Protein AF-A0A0D9XE42-F1 (afdb_monomer_lite)

Foldseek 3Di:
DDDDDDDDDDDDDDDDDDDDDDDDDDDDDDDDDDDDDDDDDDDDDDPPVVVVVVVVVVVVVVVVVVVVPPDDDDDDDDDDDDDDDDPDDDPPPPPVVVVVVVPPDDPDPFDEAELVVLVFDQAQPDASASSVQVRQVVQVVVPAHEYEQEAGHGEYEADEHAARYEDEYEVNAEYEYDLDLVSFDWDFPDQQACAAPLAGGTATEANYEYELYEQYEYAYQAHEYEHLQLSLLVCSVVVNDRHHYYEHYEYELYENYYYANYEYENTVAAHAAYALYEQYEYEHYEYDYPLPSRPRHEQHEQELYYAYEHEHYEAAYAEEPYEYAQGFFPSSLVVLRAAENYEYYHYEYAYAHYEDAEYDQHGLSHYEHYHHENYEYENYAEYYEYHYEQRSAEEYAHAEYEQYEYELYAEYYYYYHHNPDHSDPPGDSLRGYEAEHHEHEQAEYDNYNADEAHDADLSHAHEAYEYENEYYDYPPDDPHHEHDDNYEHAYEDDYPPDYDLRHFYAYPVRHGPDHNPPPDDSDPLVVLVVVLVLLVLLVVLLVVLCVQPVVVVCVVVVNDPDDDPVCPVVDDDPDDPVVVVVVVCVVVVVVVVLLVVCSVPFCPNAPDDDDPPDDDDDGDRPQRDDCPRCVVVLCDDPPVSNVVVVVVSSVSSVVSSVVSVVQVVCCVQPVHGPVVLVVVCVVPVPCSDPCVSVVDD

Sequence (697 aa):
MVETAAGGGGGGAVTCSPRASAASSPRAAAARGGAHHHRRWAAISPSFRAVLLVLWLVGFALVFLWQSTSVGRARLYTRSPLPLPNRGAVPSSGQAAAAAATMGQWVAAAPVYDLREFGGVGDGRTLNTAAFVAAVASIAERGGGWLVVPAGRWLTAPFNLTSRMTLFLAAGAEILGIQDERYWPLMSPLPSYGYGREHKGPRYGSLIHGQDLKDVTITGHNGTINGQGQSWWIKFRKKILNHTRGPLVQLMRSSNITISNITLRDSPFWTLHTYDCKNVTISETTILAPIAGAPNTDGIDPDSCENVVIKNCYISVGDDGIAIKSGWDQFGIAYGRPSTNITIQNVTIRSMVSAGVSIGSEMSGGVSNVLVENVHIWDSRRGVRIKTAPGRGAYVSNIVYRNITLERVRVGIVIKTDYNEHPDEGFDPKAVPIIENISYTSIHGHGVRVPVRIQGSAEIPVKNVTFHDMSVGLVDRKHHVFQCSFVQGQVIGYVFPVPCKNLDLYNERQELLFTFFTISGSDPELLRWFAQAELMHSRWAMLAVSGILIPELLQKWGFMEDFSWIDAGAREYFADPWTLFVSQMALMGWVEGRRWADYLNPGCVDIEPRLPNRKNPVPDVGYPGGLWFDWANWGRGSPEPVMVLRTKEIKNGRLAMLAFVGFWFQAVYTGDGPIDNLLDHLADPGHCNIFSAFTSH

Secondary structure (DSSP, 8-state):
--------------------------------------------PPPHHHHHHHHHHHHHHHHHHHHTSSS-----------PPPP-PPPPPTTSHHHHHTT--S--PPPPEEEGGGGT---BSSS-THHHHHHHHHHHHHTT-EEEEE-SEEEEE--EE--TTEEEEE-TTEEEEE-S-GGGSPEEPPPTTTSS-SSSSS-EEPPSEEEES-EEEEEEESSEEEE--THHHHHHHHTT--SSBPPPSEEEES-EEEEEESEEEE--SS-SEEEES-EEEEEES-EEE--SSS-TT--SEEEES-EEEEEES-EEEESS-SEEEB---HHHHHHH---EEEEEEEEEEEEESSS-SEEE-SS-TT-EEEEEEEEEEEES-SEEEEEE--TT--SEEEEEEEEEEEEES-SEEEEEES-----SSTTS-TT-PPEEEEEEEEEEEEES-SEEEEEE--SSS-EEEEEEEEEEEE-TT--SS-EEEESEEEEEEEEEESPPPTTEEEE-TT--EEE-----SSSSHHHHHHHHHHHHHHHHHHHHHHHHHHHHHHHHHTTSSSS--TTGGGGSPPSS-HHHHHHHHHHHHHHHHHHHHHHHHSTTTT------TT-PPPPP-TT---STTTSTT-TT-S-HHHHHHHHHHHHHHHHHHHHHHHHHHHHHHHHSS-HHHHHHHHHH-TTTSSTTGGGT--

Radius of gyration: 41.04 Å; chains: 1; bounding box: 121×95×117 Å

pLDDT: mean 81.82, std 21.8, range [26.27, 98.94]

Structure (mmCIF, N/CA/C/O backbone):
data_AF-A0A0D9XE42-F1
#
_entry.id   AF-A0A0D9XE42-F1
#
loop_
_atom_site.group_PDB
_atom_site.id
_atom_site.type_symbol
_atom_site.label_atom_id
_atom_site.label_alt_id
_atom_site.label_comp_id
_atom_site.label_asym_id
_atom_site.label_entity_id
_atom_site.label_seq_id
_atom_site.pdbx_PDB_ins_code
_atom_site.Cartn_x
_atom_site.Cartn_y
_atom_site.Cartn_z
_atom_site.occupancy
_atom_site.B_iso_or_equiv
_atom_site.auth_seq_id
_atom_site.auth_comp_id
_atom_site.auth_asym_id
_atom_site.auth_atom_id
_atom_site.pdbx_PDB_model_num
ATOM 1 N N . MET A 1 1 ? 28.242 -59.965 -32.644 1.00 36.78 1 MET A N 1
ATOM 2 C CA . MET A 1 1 ? 28.623 -59.942 -34.071 1.00 36.78 1 MET A CA 1
ATOM 3 C C . MET A 1 1 ? 29.543 -58.732 -34.212 1.00 36.78 1 MET A C 1
ATOM 5 O O . MET A 1 1 ? 29.035 -57.633 -34.069 1.00 36.78 1 MET A O 1
ATOM 9 N N . VAL A 1 2 ? 30.872 -58.853 -34.040 1.00 31.27 2 VAL A N 1
ATOM 10 C CA . VAL A 1 2 ? 31.875 -59.471 -34.959 1.00 31.27 2 VAL A CA 1
ATOM 11 C C . VAL A 1 2 ? 31.823 -58.706 -36.294 1.00 31.27 2 VAL A C 1
ATOM 13 O O . VAL A 1 2 ? 30.736 -58.650 -36.853 1.00 31.27 2 VAL A O 1
ATOM 16 N N . GLU A 1 3 ? 32.830 -57.972 -36.795 1.00 29.77 3 GLU A N 1
ATOM 17 C CA . GLU A 1 3 ? 34.274 -58.239 -37.045 1.00 29.77 3 GLU A CA 1
ATOM 18 C C . GLU A 1 3 ? 34.906 -56.882 -37.507 1.00 29.77 3 GLU A C 1
ATOM 20 O O . GLU A 1 3 ? 34.252 -56.155 -38.248 1.00 29.77 3 GLU A O 1
ATOM 25 N N . THR A 1 4 ? 35.959 -56.300 -36.908 1.00 34.88 4 THR A N 1
ATOM 26 C CA . THR A 1 4 ? 37.429 -56.384 -37.170 1.00 34.88 4 THR A CA 1
ATOM 27 C C . THR A 1 4 ? 37.960 -56.187 -38.602 1.00 34.88 4 THR A C 1
ATOM 29 O O . THR A 1 4 ? 37.605 -56.956 -39.485 1.00 34.88 4 THR A O 1
ATOM 32 N N . ALA A 1 5 ? 38.930 -55.256 -38.742 1.00 33.47 5 ALA A N 1
ATOM 33 C CA . ALA A 1 5 ? 40.251 -55.324 -39.434 1.00 33.47 5 ALA A CA 1
ATOM 34 C C . ALA A 1 5 ? 40.606 -53.930 -40.026 1.00 33.47 5 ALA A C 1
ATOM 36 O O . ALA A 1 5 ? 39.741 -53.335 -40.651 1.00 33.47 5 ALA A O 1
ATOM 37 N N . ALA A 1 6 ? 41.751 -53.245 -39.877 1.00 33.22 6 ALA A N 1
ATOM 38 C CA . ALA A 1 6 ? 43.173 -53.487 -39.562 1.00 33.22 6 ALA A CA 1
ATOM 39 C C . ALA A 1 6 ? 44.075 -53.044 -40.746 1.00 33.22 6 ALA A C 1
ATOM 41 O O . ALA A 1 6 ? 43.835 -53.441 -41.881 1.00 33.22 6 ALA A O 1
ATOM 42 N N . GLY A 1 7 ? 45.145 -52.289 -40.434 1.00 28.42 7 GLY A N 1
ATOM 43 C CA . GLY A 1 7 ? 46.312 -51.987 -41.293 1.00 28.42 7 GLY A CA 1
ATOM 44 C C . GLY A 1 7 ? 46.312 -50.568 -41.892 1.00 28.42 7 GLY A C 1
ATOM 45 O O . GLY A 1 7 ? 45.326 -50.166 -42.483 1.00 28.42 7 GLY A O 1
ATOM 46 N N . GLY A 1 8 ? 47.337 -49.712 -41.801 1.00 28.72 8 GLY A N 1
ATOM 47 C CA . GLY A 1 8 ? 48.719 -49.843 -41.335 1.00 28.72 8 GLY A CA 1
ATOM 48 C C . GLY A 1 8 ? 49.699 -49.258 -42.370 1.00 28.72 8 GLY A C 1
ATOM 49 O O . GLY A 1 8 ? 49.788 -49.800 -43.463 1.00 28.72 8 GLY A O 1
ATOM 50 N N . GLY A 1 9 ? 50.481 -48.231 -41.998 1.00 28.20 9 GLY A N 1
ATOM 51 C CA . GLY A 1 9 ? 51.868 -48.060 -42.478 1.00 28.20 9 GLY A CA 1
ATOM 52 C C . GLY A 1 9 ? 52.247 -46.846 -43.352 1.00 28.20 9 GLY A C 1
ATOM 53 O O . GLY A 1 9 ? 51.772 -46.715 -44.471 1.00 28.20 9 GLY A O 1
ATOM 54 N N . GLY A 1 10 ? 53.246 -46.085 -42.862 1.00 28.45 10 GLY A N 1
ATOM 55 C CA . GLY A 1 10 ? 54.261 -45.323 -43.627 1.00 28.45 10 GLY A CA 1
ATOM 56 C C . GLY A 1 10 ? 53.841 -43.924 -44.099 1.00 28.45 10 GLY A C 1
ATOM 57 O O . GLY A 1 10 ? 52.769 -43.763 -44.648 1.00 28.45 10 GLY A O 1
ATOM 58 N N . GLY A 1 11 ? 54.597 -42.834 -43.959 1.00 27.67 11 GLY A N 1
ATOM 59 C CA . GLY A 1 11 ? 56.012 -42.599 -43.669 1.00 27.67 11 GLY A CA 1
ATOM 60 C C . GLY A 1 11 ? 56.418 -41.334 -44.448 1.00 27.67 11 GLY A C 1
ATOM 61 O O . GLY A 1 11 ? 56.049 -41.210 -45.609 1.00 27.67 11 GLY A O 1
ATOM 62 N N . GLY A 1 12 ? 57.144 -40.389 -43.836 1.00 29.25 12 GLY A N 1
ATOM 63 C CA . GLY A 1 12 ? 57.721 -39.250 -44.572 1.00 29.25 12 GLY A CA 1
ATOM 64 C C . GLY A 1 12 ? 57.758 -37.928 -43.809 1.00 29.25 12 GLY A C 1
ATOM 65 O O . GLY A 1 12 ? 56.944 -37.044 -44.049 1.00 29.25 12 GLY A O 1
ATOM 66 N N . ALA A 1 13 ? 58.736 -37.783 -42.915 1.00 29.80 13 ALA A N 1
ATOM 67 C CA . ALA A 1 13 ? 59.179 -36.492 -42.400 1.00 29.80 13 ALA A CA 1
ATOM 68 C C . ALA A 1 13 ? 60.270 -35.930 -43.327 1.00 29.80 13 ALA A C 1
ATOM 70 O O . ALA A 1 13 ? 61.205 -36.654 -43.668 1.00 29.80 13 ALA A O 1
ATOM 71 N N . VAL A 1 14 ? 60.188 -34.647 -43.686 1.00 33.91 14 VAL A N 1
ATOM 72 C CA . VAL A 1 14 ? 61.303 -33.901 -44.288 1.00 33.91 14 VAL A CA 1
ATOM 73 C C . VAL A 1 14 ? 61.529 -32.637 -43.469 1.00 33.91 14 VAL A C 1
ATOM 75 O O . VAL A 1 14 ? 60.728 -31.707 -43.468 1.00 33.91 14 VAL A O 1
ATOM 78 N N . THR A 1 15 ? 62.638 -32.647 -42.739 1.00 29.41 15 THR A N 1
ATOM 79 C CA . THR A 1 15 ? 63.283 -31.499 -42.108 1.00 29.41 15 THR A CA 1
ATOM 80 C C . THR A 1 15 ? 64.350 -30.950 -43.055 1.00 29.41 15 THR A C 1
ATOM 82 O O . THR A 1 15 ? 65.033 -31.721 -43.721 1.00 29.41 15 THR A O 1
ATOM 85 N N . CYS A 1 16 ? 64.568 -29.632 -43.055 1.00 26.27 16 CYS A N 1
ATOM 86 C CA . CYS A 1 16 ? 65.857 -29.048 -43.429 1.00 26.27 16 CYS A CA 1
ATOM 87 C C . CYS A 1 16 ? 66.069 -27.725 -42.678 1.00 26.27 16 CYS A C 1
ATOM 89 O O . CYS A 1 16 ? 65.319 -26.767 -42.839 1.00 26.27 16 CYS A O 1
ATOM 91 N N . SER A 1 17 ? 67.097 -27.724 -41.829 1.00 29.55 17 SER A N 1
ATOM 92 C CA . SER A 1 17 ? 67.630 -26.589 -41.065 1.00 29.55 17 SER A CA 1
ATOM 93 C C . SER A 1 17 ? 68.762 -25.891 -41.855 1.00 29.55 17 SER A C 1
ATOM 95 O O . SER A 1 17 ? 69.239 -26.454 -42.845 1.00 29.55 17 SER A O 1
ATOM 97 N N . PRO A 1 18 ? 69.217 -24.688 -41.448 1.00 38.00 18 PRO A N 1
ATOM 98 C CA . PRO A 1 18 ? 69.993 -23.763 -42.271 1.00 38.00 18 PRO A CA 1
ATOM 99 C C . PRO A 1 18 ? 71.510 -23.964 -42.138 1.00 38.00 18 PRO A C 1
ATOM 101 O O . PRO A 1 18 ? 72.002 -24.550 -41.172 1.00 38.00 18 PRO A O 1
ATOM 104 N N . ARG A 1 19 ? 72.278 -23.398 -43.077 1.00 29.23 19 ARG A N 1
ATOM 105 C CA . ARG A 1 19 ? 73.737 -23.280 -42.960 1.00 29.23 19 ARG A CA 1
ATOM 106 C C . ARG A 1 19 ? 74.189 -21.858 -43.283 1.00 29.23 19 ARG A C 1
ATOM 108 O O . ARG A 1 19 ? 73.980 -21.363 -44.384 1.00 29.23 19 ARG A O 1
ATOM 115 N N . ALA A 1 20 ? 74.808 -21.232 -42.289 1.00 30.47 20 ALA A N 1
ATOM 116 C CA . ALA A 1 20 ? 75.572 -20.001 -42.398 1.00 30.47 20 ALA A CA 1
ATOM 117 C C . ALA A 1 20 ? 77.006 -20.297 -42.871 1.00 30.47 20 ALA A C 1
ATOM 119 O O . ALA A 1 20 ? 77.564 -21.348 -42.545 1.00 30.47 20 ALA A O 1
ATOM 120 N N . SER A 1 21 ? 77.635 -19.333 -43.543 1.00 30.59 21 SER A N 1
ATOM 121 C CA . SER A 1 21 ? 79.094 -19.216 -43.620 1.00 30.59 21 SER A CA 1
ATOM 122 C C . SER A 1 21 ? 79.504 -17.746 -43.623 1.00 30.59 21 SER A C 1
ATOM 124 O O . SER A 1 21 ? 78.872 -16.909 -44.262 1.00 30.59 21 SER A O 1
ATOM 126 N N . ALA A 1 22 ? 80.543 -17.473 -42.843 1.00 30.80 22 ALA A N 1
ATOM 127 C CA . ALA A 1 22 ? 81.018 -16.179 -42.383 1.00 30.80 22 ALA A CA 1
ATOM 128 C C . ALA A 1 22 ? 82.235 -15.655 -43.177 1.00 30.80 22 ALA A C 1
ATOM 130 O O . ALA A 1 22 ? 82.717 -16.325 -44.086 1.00 30.80 22 ALA A O 1
ATOM 131 N N . ALA A 1 23 ? 82.774 -14.533 -42.666 1.00 31.05 23 ALA A N 1
ATOM 132 C CA . ALA A 1 23 ? 84.098 -13.923 -42.893 1.00 31.05 23 ALA A CA 1
ATOM 133 C C . ALA A 1 23 ? 84.200 -12.994 -44.129 1.00 31.05 23 ALA A C 1
ATOM 135 O O . ALA A 1 23 ? 83.654 -13.299 -45.174 1.00 31.05 23 ALA A O 1
ATOM 136 N N . SER A 1 24 ? 84.853 -11.823 -44.107 1.00 29.67 24 SER A N 1
ATOM 137 C CA . SER A 1 24 ? 85.839 -11.237 -43.183 1.00 29.67 24 SER A CA 1
ATOM 138 C C . SER A 1 24 ? 86.009 -9.714 -43.405 1.00 29.67 24 SER A C 1
ATOM 140 O O . SER A 1 24 ? 85.752 -9.196 -44.483 1.00 29.67 24 SER A O 1
ATOM 142 N N . SER A 1 25 ? 86.481 -9.063 -42.338 1.00 29.17 25 SER A N 1
ATOM 143 C CA . SER A 1 25 ? 86.807 -7.648 -42.029 1.00 29.17 25 SER A CA 1
ATOM 144 C C . SER A 1 25 ? 87.985 -6.994 -42.829 1.00 29.17 25 SER A C 1
ATOM 146 O O . SER A 1 25 ? 88.445 -7.620 -43.779 1.00 29.17 25 SER A O 1
ATOM 148 N N . PRO A 1 26 ? 88.649 -5.876 -42.403 1.00 56.69 26 PRO A N 1
ATOM 149 C CA . PRO A 1 26 ? 88.226 -4.503 -42.021 1.00 56.69 26 PRO A CA 1
ATOM 150 C C . PRO A 1 26 ? 89.199 -3.392 -42.554 1.00 56.69 26 PRO A C 1
ATOM 152 O O . PRO A 1 26 ? 90.139 -3.683 -43.287 1.00 56.69 26 PRO A O 1
ATOM 155 N N . ARG A 1 27 ? 89.038 -2.147 -42.045 1.00 28.45 27 ARG A N 1
ATOM 156 C CA . ARG A 1 27 ? 90.013 -1.027 -41.823 1.00 28.45 27 ARG A CA 1
ATOM 157 C C . ARG A 1 27 ? 89.612 0.265 -42.553 1.00 28.45 27 ARG A C 1
ATOM 159 O O . ARG A 1 27 ? 89.083 0.194 -43.645 1.00 28.45 27 ARG A O 1
ATOM 166 N N . ALA A 1 28 ? 89.927 1.481 -42.108 1.00 30.41 28 ALA A N 1
ATOM 167 C CA . ALA A 1 28 ? 90.235 2.110 -40.819 1.00 30.41 28 ALA A CA 1
ATOM 168 C C . ALA A 1 28 ? 90.433 3.622 -41.107 1.00 30.41 28 ALA A C 1
ATOM 170 O O . ALA A 1 28 ? 90.845 3.978 -42.203 1.00 30.41 28 ALA A O 1
ATOM 171 N N . ALA A 1 29 ? 90.255 4.450 -40.071 1.00 31.08 29 ALA A N 1
ATOM 172 C CA . ALA A 1 29 ? 90.950 5.724 -39.814 1.00 31.08 29 ALA A CA 1
ATOM 173 C C . ALA A 1 29 ? 90.612 7.008 -40.625 1.00 31.08 29 ALA A C 1
ATOM 175 O O . ALA A 1 29 ? 91.061 7.221 -41.741 1.00 31.08 29 ALA A O 1
ATOM 176 N N . ALA A 1 30 ? 89.911 7.912 -39.924 1.00 31.44 30 ALA A N 1
ATOM 177 C CA . ALA A 1 30 ? 90.355 9.245 -39.474 1.00 31.44 30 ALA A CA 1
ATOM 178 C C . ALA A 1 30 ? 90.999 10.257 -40.451 1.00 31.44 30 ALA A C 1
ATOM 180 O O . ALA A 1 30 ? 92.088 10.022 -40.954 1.00 31.44 30 ALA A O 1
ATOM 181 N N . ALA A 1 31 ? 90.458 11.487 -40.471 1.00 30.80 31 ALA A N 1
ATOM 182 C CA . ALA A 1 31 ? 91.229 12.724 -40.251 1.00 30.80 31 ALA A CA 1
ATOM 183 C C . ALA A 1 31 ? 90.326 13.951 -39.996 1.00 30.80 31 ALA A C 1
ATOM 185 O O . ALA A 1 31 ? 89.214 14.058 -40.501 1.00 30.80 31 ALA A O 1
ATOM 186 N N . ARG A 1 32 ? 90.855 14.859 -39.168 1.00 33.84 32 ARG A N 1
ATOM 187 C CA . ARG A 1 32 ? 90.317 16.141 -38.681 1.00 33.84 32 ARG A CA 1
ATOM 188 C C . ARG A 1 32 ? 90.528 17.277 -39.693 1.00 33.84 32 ARG A C 1
ATOM 190 O O . ARG A 1 32 ? 91.505 17.234 -40.431 1.00 33.84 32 ARG A O 1
ATOM 197 N N . GLY A 1 33 ? 89.780 18.378 -39.545 1.00 29.50 33 GLY A N 1
ATOM 198 C CA . GLY A 1 33 ? 90.329 19.716 -39.817 1.00 29.50 33 GLY A CA 1
ATOM 199 C C . GLY A 1 33 ? 89.337 20.825 -40.186 1.00 29.50 33 GLY A C 1
ATOM 200 O O . GLY A 1 33 ? 88.783 20.804 -41.273 1.00 29.50 33 GLY A O 1
ATOM 201 N N . GLY A 1 34 ? 89.249 21.851 -39.328 1.00 30.17 34 GLY A N 1
ATOM 202 C CA . GLY A 1 34 ? 89.371 23.252 -39.765 1.00 30.17 34 GLY A CA 1
ATOM 203 C C . GLY A 1 34 ? 88.096 24.039 -40.076 1.00 30.17 34 GLY A C 1
ATOM 204 O O . GLY A 1 34 ? 87.425 23.808 -41.070 1.00 30.17 34 GLY A O 1
ATOM 205 N N . ALA A 1 35 ? 87.828 25.040 -39.238 1.00 34.88 35 ALA A N 1
ATOM 206 C CA . ALA A 1 35 ? 86.774 26.042 -39.364 1.00 34.88 35 ALA A CA 1
ATOM 207 C C . ALA A 1 35 ? 87.063 27.110 -40.441 1.00 34.88 35 ALA A C 1
ATOM 209 O O . ALA A 1 35 ? 88.224 27.412 -40.681 1.00 34.88 35 ALA A O 1
ATOM 210 N N . HIS A 1 36 ? 86.019 27.763 -40.974 1.00 31.16 36 HIS A N 1
ATOM 211 C CA . HIS A 1 36 ? 85.939 29.232 -41.078 1.00 31.16 36 HIS A CA 1
ATOM 212 C C . HIS A 1 36 ? 84.510 29.710 -41.414 1.00 31.16 36 HIS A C 1
ATOM 214 O O . HIS A 1 36 ? 83.801 29.142 -42.239 1.00 31.16 36 HIS A O 1
ATOM 220 N N . HIS A 1 37 ? 84.098 30.766 -40.711 1.00 35.69 37 HIS A N 1
ATOM 221 C CA . HIS A 1 37 ? 82.828 31.485 -40.803 1.00 35.69 37 HIS A CA 1
ATOM 222 C C . HIS A 1 37 ? 82.496 32.026 -42.201 1.00 35.69 37 HIS A C 1
ATOM 224 O O . HIS A 1 37 ? 83.348 32.650 -42.814 1.00 35.69 37 HIS A O 1
ATOM 230 N N . HIS A 1 38 ? 81.211 31.985 -42.581 1.00 32.03 38 HIS A N 1
ATOM 231 C CA . HIS A 1 38 ? 80.467 33.177 -43.016 1.00 32.03 38 HIS A CA 1
ATOM 232 C C . HIS A 1 38 ? 78.952 32.972 -42.834 1.00 32.03 38 HIS A C 1
ATOM 234 O O . HIS A 1 38 ? 78.341 32.074 -43.408 1.00 32.03 38 HIS A O 1
ATOM 240 N N . ARG A 1 39 ? 78.340 33.837 -42.013 1.00 39.41 39 ARG A N 1
ATOM 241 C CA . ARG A 1 39 ? 76.886 34.011 -41.893 1.00 39.41 39 ARG A CA 1
ATOM 242 C C . ARG A 1 39 ? 76.304 34.409 -43.255 1.00 39.41 39 ARG A C 1
ATOM 244 O O . ARG A 1 39 ? 76.629 35.480 -43.762 1.00 39.41 39 ARG A O 1
ATOM 251 N N . ARG A 1 40 ? 75.358 33.624 -43.770 1.00 32.41 40 ARG A N 1
ATOM 252 C CA . ARG A 1 40 ? 74.287 34.107 -44.650 1.00 32.41 40 ARG A CA 1
ATOM 253 C C . ARG A 1 40 ? 72.956 33.658 -44.065 1.00 32.41 40 ARG A C 1
ATOM 255 O O . ARG A 1 40 ? 72.710 32.470 -43.894 1.00 32.41 40 ARG A O 1
ATOM 262 N N . TRP A 1 41 ? 72.137 34.640 -43.712 1.00 37.47 41 TRP A N 1
ATOM 263 C CA . TRP A 1 41 ? 70.737 34.455 -43.368 1.00 37.47 41 TRP A CA 1
ATOM 264 C C . TRP A 1 41 ? 70.007 33.991 -44.630 1.00 37.47 41 TRP A C 1
ATOM 266 O O . TRP A 1 41 ? 69.854 34.768 -45.569 1.00 37.47 41 TRP A O 1
ATOM 276 N N . ALA A 1 42 ? 69.597 32.726 -44.671 1.00 34.22 42 ALA A N 1
ATOM 277 C CA . ALA A 1 42 ? 68.632 32.250 -45.649 1.00 34.22 42 ALA A CA 1
ATOM 278 C C . ALA A 1 42 ? 67.243 32.391 -45.022 1.00 34.22 42 ALA A C 1
ATOM 280 O O . ALA A 1 42 ? 66.896 31.675 -44.084 1.00 34.22 42 ALA A O 1
ATOM 281 N N . ALA A 1 43 ? 66.471 33.357 -45.516 1.00 42.94 43 ALA A N 1
ATOM 282 C CA . ALA A 1 43 ? 65.044 33.426 -45.268 1.00 42.94 43 ALA A CA 1
ATOM 283 C C . ALA A 1 43 ? 64.407 32.150 -45.839 1.00 42.94 43 ALA A C 1
ATOM 285 O O . ALA A 1 43 ? 64.345 31.966 -47.053 1.00 42.94 43 ALA A O 1
ATOM 286 N N . ILE A 1 44 ? 63.975 31.249 -44.959 1.00 40.41 44 ILE A N 1
ATOM 287 C CA . ILE A 1 44 ? 63.151 30.105 -45.336 1.00 40.41 44 ILE A CA 1
ATOM 288 C C . ILE A 1 44 ? 61.740 30.660 -45.501 1.00 40.41 44 ILE A C 1
ATOM 290 O O . ILE A 1 44 ? 61.029 30.871 -44.520 1.00 40.41 44 ILE A O 1
ATOM 294 N N . SER A 1 45 ? 61.342 30.947 -46.740 1.00 55.41 45 SER A N 1
ATOM 295 C CA . SER A 1 45 ? 59.928 31.132 -47.049 1.00 55.41 45 SER A CA 1
ATOM 296 C C . SER A 1 45 ? 59.223 29.801 -46.765 1.00 55.41 45 SER A C 1
ATOM 298 O O . SER A 1 45 ? 59.597 28.792 -47.377 1.00 55.41 45 SER A O 1
ATOM 300 N N . PRO A 1 46 ? 58.238 29.738 -45.856 1.00 50.84 46 PRO A N 1
ATOM 301 C CA . PRO A 1 46 ? 57.479 28.514 -45.669 1.00 50.84 46 PRO A CA 1
ATOM 302 C C . PRO A 1 46 ? 56.798 28.167 -46.994 1.00 50.84 46 PRO A C 1
ATOM 304 O O . PRO A 1 46 ? 56.231 29.036 -47.659 1.00 50.84 46 PRO A O 1
ATOM 307 N N . SER A 1 47 ? 56.883 26.900 -47.405 1.00 65.25 47 SER A N 1
ATOM 308 C CA . SER A 1 47 ? 56.145 26.437 -48.577 1.00 65.25 47 SER A CA 1
ATOM 309 C C . SER A 1 47 ? 54.663 26.772 -48.388 1.00 65.25 47 SER A C 1
ATOM 311 O O . SER A 1 47 ? 54.126 26.656 -47.284 1.00 65.25 47 SER A O 1
ATOM 313 N N . PHE A 1 48 ? 53.987 27.180 -49.461 1.00 55.28 48 PHE A N 1
ATOM 314 C CA . PHE A 1 48 ? 52.552 27.491 -49.458 1.00 55.28 48 PHE A CA 1
ATOM 315 C C . PHE A 1 48 ? 51.709 26.382 -48.785 1.00 55.28 48 PHE A C 1
ATOM 317 O O . PHE A 1 48 ? 50.718 26.659 -48.116 1.00 55.28 48 PHE A O 1
ATOM 324 N N . ARG A 1 49 ? 52.183 25.127 -48.857 1.00 45.88 49 ARG A N 1
ATOM 325 C CA . ARG A 1 49 ? 51.614 23.944 -48.193 1.00 45.88 49 ARG A CA 1
ATOM 326 C C . ARG A 1 49 ? 51.710 23.982 -46.660 1.00 45.88 49 ARG A C 1
ATOM 328 O O . ARG A 1 49 ? 50.756 23.596 -45.998 1.00 45.88 49 ARG A O 1
ATOM 335 N N . ALA A 1 50 ? 52.808 24.478 -46.088 1.00 58.72 50 ALA A N 1
ATOM 336 C CA . ALA A 1 50 ? 52.963 24.622 -44.637 1.00 58.72 50 ALA A CA 1
ATOM 337 C C . ALA A 1 50 ? 52.091 25.758 -44.074 1.00 58.72 50 ALA A C 1
ATOM 339 O O . ALA A 1 50 ? 51.513 25.617 -42.999 1.00 58.72 50 ALA A O 1
ATOM 340 N N . VAL A 1 51 ? 51.936 26.854 -44.825 1.00 66.62 51 VAL A N 1
ATOM 341 C CA . VAL A 1 51 ? 51.043 27.966 -44.450 1.00 66.62 51 VAL A CA 1
ATOM 342 C C . VAL A 1 51 ? 49.577 27.530 -44.502 1.00 66.62 51 VAL A C 1
ATOM 344 O O . VAL A 1 51 ? 48.830 27.804 -43.567 1.00 66.62 51 VAL A O 1
ATOM 347 N N . LEU A 1 52 ? 49.174 26.785 -45.537 1.00 58.03 52 LEU A N 1
ATOM 348 C CA . LEU A 1 52 ? 47.820 26.236 -45.653 1.00 58.03 52 LEU A CA 1
ATOM 349 C C . LEU A 1 52 ? 47.496 25.205 -44.567 1.00 58.03 52 LEU A C 1
ATOM 351 O O . LEU A 1 52 ? 46.390 25.227 -44.039 1.00 58.03 52 LEU A O 1
ATOM 355 N N . LEU A 1 53 ? 48.445 24.343 -44.189 1.00 63.28 53 LEU A N 1
ATOM 356 C CA . LEU A 1 53 ? 48.236 23.348 -43.132 1.00 63.28 53 LEU A CA 1
ATOM 357 C C . LEU A 1 53 ? 48.068 24.007 -41.753 1.00 63.28 53 LEU A C 1
ATOM 359 O O . LEU A 1 53 ? 47.211 23.601 -40.974 1.00 63.28 53 LEU A O 1
ATOM 363 N N . VAL A 1 54 ? 48.832 25.068 -41.470 1.00 70.88 54 VAL A N 1
ATOM 364 C CA . VAL A 1 54 ? 48.689 25.853 -40.233 1.00 70.88 54 VAL A CA 1
ATOM 365 C C . VAL A 1 54 ? 47.384 26.653 -40.231 1.00 70.88 54 VAL A C 1
ATOM 367 O O . VAL A 1 54 ? 46.676 26.635 -39.229 1.00 70.88 54 VAL A O 1
ATOM 370 N N . LEU A 1 55 ? 47.012 27.294 -41.345 1.00 68.12 55 LEU A N 1
ATOM 371 C CA . LEU A 1 55 ? 45.722 27.987 -41.472 1.00 68.12 55 LEU A CA 1
ATOM 372 C C . LEU A 1 55 ? 44.536 27.021 -41.348 1.00 68.12 55 LEU A C 1
ATOM 374 O O . LEU A 1 55 ? 43.521 27.383 -40.758 1.00 68.12 55 LEU A O 1
ATOM 378 N N . TRP A 1 56 ? 44.675 25.790 -41.843 1.00 63.03 56 TRP A N 1
ATOM 379 C CA . TRP A 1 56 ? 43.666 24.742 -41.708 1.00 63.03 56 TRP A CA 1
ATOM 380 C C . TRP A 1 56 ? 43.559 24.231 -40.269 1.00 63.03 56 TRP A C 1
ATOM 382 O O . TRP A 1 56 ? 42.453 24.166 -39.749 1.00 63.03 56 TRP A O 1
ATOM 392 N N . LEU A 1 57 ? 44.673 23.959 -39.579 1.00 67.69 57 LEU A N 1
ATOM 393 C CA . LEU A 1 57 ? 44.659 23.551 -38.165 1.00 67.69 57 LEU A CA 1
ATOM 394 C C . LEU A 1 57 ? 44.110 24.655 -37.248 1.00 67.69 57 LEU A C 1
ATOM 396 O O . LEU A 1 57 ? 43.356 24.364 -36.322 1.00 67.69 57 LEU A O 1
ATOM 400 N N . VAL A 1 58 ? 44.437 25.921 -37.528 1.00 74.69 58 VAL A N 1
ATOM 401 C CA . VAL A 1 58 ? 43.899 27.082 -36.803 1.00 74.69 58 VAL A CA 1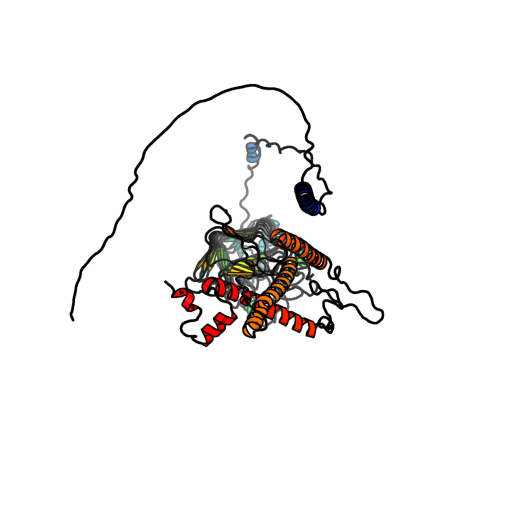
ATOM 402 C C . VAL A 1 58 ? 42.414 27.274 -37.114 1.00 74.69 58 VAL A C 1
ATOM 404 O O . VAL A 1 58 ? 41.628 27.441 -36.188 1.00 74.69 58 VAL A O 1
ATOM 407 N N . GLY A 1 59 ? 41.993 27.180 -38.378 1.00 70.50 59 GLY A N 1
ATOM 408 C CA . GLY A 1 59 ? 40.581 27.243 -38.766 1.00 70.50 59 GLY A CA 1
ATOM 409 C C . GLY A 1 59 ? 39.750 26.101 -38.171 1.00 70.50 59 GLY A C 1
ATOM 410 O O . GLY A 1 59 ? 38.666 26.338 -37.647 1.00 70.50 59 GLY A O 1
ATOM 411 N N . PHE A 1 60 ? 40.287 24.881 -38.164 1.00 61.16 60 PHE A N 1
ATOM 412 C CA . PHE A 1 60 ? 39.661 23.692 -37.585 1.00 61.16 60 PHE A CA 1
ATOM 413 C C . PHE A 1 60 ? 39.537 23.809 -36.058 1.00 61.16 60 PHE A C 1
ATOM 415 O O . PHE A 1 60 ? 38.458 23.594 -35.511 1.00 61.16 60 PHE A O 1
ATOM 422 N N . ALA A 1 61 ? 40.590 24.255 -35.364 1.00 62.38 61 ALA A N 1
ATOM 423 C CA . ALA A 1 61 ? 40.535 24.525 -33.927 1.00 62.38 61 ALA A CA 1
ATOM 424 C C . ALA A 1 61 ? 39.567 25.672 -33.579 1.00 62.38 61 ALA A C 1
ATOM 426 O O . ALA A 1 61 ? 38.864 25.595 -32.572 1.00 62.38 61 ALA A O 1
ATOM 427 N N . LEU A 1 62 ? 39.477 26.709 -34.421 1.00 67.38 62 LEU A N 1
ATOM 428 C CA . LEU A 1 62 ? 38.538 27.821 -34.245 1.00 67.38 62 LEU A CA 1
ATOM 429 C C . LEU A 1 62 ? 37.078 27.401 -34.459 1.00 67.38 62 LEU A C 1
ATOM 431 O O . LEU A 1 62 ? 36.210 27.930 -33.775 1.00 67.38 62 LEU A O 1
ATOM 435 N N . VAL A 1 63 ? 36.795 26.421 -35.322 1.00 51.69 63 VAL A N 1
ATOM 436 C CA . VAL A 1 63 ? 35.445 25.847 -35.477 1.00 51.69 63 VAL A CA 1
ATOM 437 C C . VAL A 1 63 ? 35.020 25.073 -34.219 1.00 51.69 63 VAL A C 1
ATOM 439 O O . VAL A 1 63 ? 33.879 25.216 -33.778 1.00 51.69 63 VAL A O 1
ATOM 442 N N . PHE A 1 64 ? 35.940 24.349 -33.567 1.00 51.22 64 PHE A N 1
ATOM 443 C CA . PHE A 1 64 ? 35.675 23.687 -32.279 1.00 51.22 64 PHE A CA 1
ATOM 444 C C . PHE A 1 64 ? 35.576 24.675 -31.099 1.00 51.22 64 PHE A C 1
ATOM 446 O O . PHE A 1 64 ? 34.721 24.507 -30.230 1.00 51.22 64 PHE A O 1
ATOM 453 N N . LEU A 1 65 ? 36.374 25.750 -31.092 1.00 46.53 65 LEU A N 1
ATOM 454 C CA . LEU A 1 65 ? 36.293 26.840 -30.101 1.00 46.53 65 LEU A CA 1
ATOM 455 C C . LEU A 1 65 ? 35.053 27.741 -30.288 1.00 46.53 65 LEU A C 1
ATOM 457 O O . LEU A 1 65 ? 34.546 28.318 -29.319 1.00 46.53 65 LEU A O 1
ATOM 461 N N . T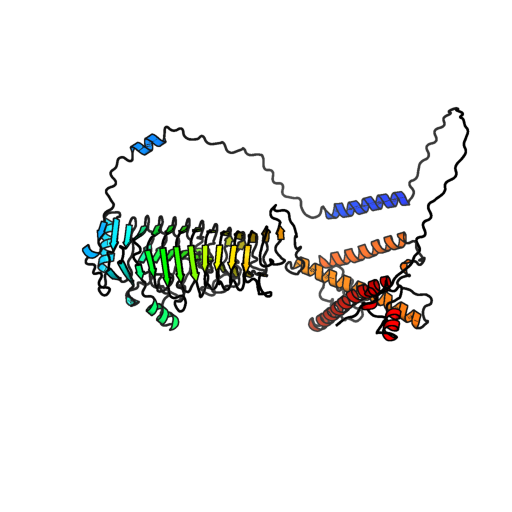RP A 1 66 ? 34.526 27.838 -31.511 1.00 46.59 66 TRP A N 1
ATOM 462 C CA . TRP A 1 66 ? 33.284 28.551 -31.824 1.00 46.59 66 TRP A CA 1
ATOM 463 C C . TRP A 1 66 ? 32.039 27.741 -31.427 1.00 46.59 66 TRP A C 1
ATOM 465 O O . TRP A 1 66 ? 31.081 28.306 -30.896 1.00 46.59 66 TRP A O 1
ATOM 475 N N . GLN A 1 67 ? 32.077 26.409 -31.552 1.00 39.53 67 GLN A N 1
ATOM 476 C CA . GLN A 1 67 ? 31.018 25.538 -31.024 1.00 39.53 67 GLN A CA 1
ATOM 477 C C . GLN A 1 67 ? 30.971 25.501 -29.485 1.00 39.53 67 GLN A C 1
ATOM 479 O O . GLN A 1 67 ? 29.901 25.290 -28.919 1.00 39.53 67 GLN A O 1
ATOM 484 N N . SER A 1 68 ? 32.077 25.787 -28.787 1.00 44.62 68 SER A N 1
ATOM 485 C CA . SER A 1 68 ? 32.116 25.800 -27.317 1.00 44.62 68 SER A CA 1
ATOM 486 C C . SER A 1 68 ? 31.769 27.145 -26.656 1.00 44.62 68 SER A C 1
ATOM 488 O O . SER A 1 68 ? 31.910 27.262 -25.440 1.00 44.62 68 SER A O 1
ATOM 490 N N . THR A 1 69 ? 31.350 28.179 -27.400 1.00 45.31 69 THR A N 1
ATOM 491 C CA . THR A 1 69 ? 31.130 29.530 -26.828 1.00 45.31 69 THR A CA 1
ATOM 492 C C . THR A 1 69 ? 29.761 30.170 -27.088 1.00 45.31 69 THR A C 1
ATOM 494 O O . THR A 1 69 ? 29.544 31.297 -26.649 1.00 45.31 69 THR A O 1
ATOM 497 N N . SER A 1 70 ? 28.788 29.458 -27.673 1.00 43.25 70 SER A N 1
ATOM 498 C CA . SER A 1 70 ? 27.429 30.008 -27.887 1.00 43.25 70 SER A CA 1
ATOM 499 C C . SER A 1 70 ? 26.320 29.449 -26.982 1.00 43.25 70 SER A C 1
ATOM 501 O O . SER A 1 70 ? 25.163 29.813 -27.164 1.00 43.25 70 SER A O 1
ATOM 503 N N . VAL A 1 71 ? 26.634 28.647 -25.956 1.00 41.41 71 VAL A N 1
ATOM 504 C CA . VAL A 1 71 ? 25.693 28.358 -24.855 1.00 41.41 71 VAL A CA 1
ATOM 505 C C . VAL A 1 71 ? 26.444 28.306 -23.523 1.00 41.41 71 VAL A C 1
ATOM 507 O O . VAL A 1 71 ? 27.171 27.362 -23.237 1.00 41.41 71 VAL A O 1
ATOM 510 N N . GLY A 1 72 ? 26.215 29.321 -22.686 1.00 35.34 72 GLY A N 1
ATOM 511 C CA . GLY A 1 72 ? 26.372 29.205 -21.236 1.00 35.34 72 GLY A CA 1
ATOM 512 C C . GLY A 1 72 ? 27.544 29.956 -20.608 1.00 35.34 72 GLY A C 1
ATOM 513 O O . GLY A 1 72 ? 28.516 29.341 -20.182 1.00 35.34 72 GLY A O 1
ATOM 514 N N . ARG A 1 73 ? 27.390 31.270 -20.391 1.00 32.34 73 ARG A N 1
ATOM 515 C CA . ARG A 1 73 ? 27.932 31.930 -19.187 1.00 32.34 73 ARG A CA 1
ATOM 516 C C . ARG A 1 73 ? 27.254 33.274 -18.914 1.00 32.34 73 ARG A C 1
ATOM 518 O O . ARG A 1 73 ? 27.668 34.296 -19.438 1.00 32.34 73 ARG A O 1
ATOM 525 N N . ALA A 1 74 ? 26.253 33.259 -18.031 1.00 30.23 74 ALA A N 1
ATOM 526 C CA . ALA A 1 74 ? 25.976 34.358 -17.100 1.00 30.23 74 ALA A CA 1
ATOM 527 C C . ALA A 1 74 ? 24.961 33.927 -16.024 1.00 30.23 74 ALA A C 1
ATOM 529 O O . ALA A 1 74 ? 23.764 34.154 -16.160 1.00 30.23 74 ALA A O 1
ATOM 530 N N . ARG A 1 75 ? 25.451 33.336 -14.930 1.00 32.34 75 ARG A N 1
ATOM 531 C CA . ARG A 1 75 ? 25.138 33.784 -13.560 1.00 32.34 75 ARG A CA 1
ATOM 532 C C . ARG A 1 75 ? 26.093 33.105 -12.583 1.00 32.34 75 ARG A C 1
ATOM 534 O O . ARG A 1 75 ? 25.996 31.922 -12.280 1.00 32.34 75 ARG A O 1
ATOM 541 N N . LEU A 1 76 ? 27.066 33.905 -12.168 1.00 33.75 76 LEU A N 1
ATOM 542 C CA . LEU A 1 76 ? 28.032 33.630 -11.120 1.00 33.75 76 LEU A CA 1
ATOM 543 C C . LEU A 1 76 ? 27.299 33.521 -9.777 1.00 33.75 76 LEU A C 1
ATOM 545 O O . LEU A 1 76 ? 26.673 34.481 -9.336 1.00 33.75 76 LEU A O 1
ATOM 549 N N . TYR A 1 77 ? 27.417 32.368 -9.121 1.00 35.56 77 TYR A N 1
ATOM 550 C CA . TYR A 1 77 ? 27.328 32.281 -7.669 1.00 35.56 77 TYR A CA 1
ATOM 551 C C . TYR A 1 77 ? 28.674 32.727 -7.096 1.00 35.56 77 TYR A C 1
ATOM 553 O O . TYR A 1 77 ? 29.670 32.016 -7.203 1.00 35.56 77 TYR A O 1
ATOM 561 N N . THR A 1 78 ? 28.704 33.892 -6.458 1.00 35.06 78 THR A N 1
ATOM 562 C CA . THR A 1 78 ? 29.651 34.170 -5.380 1.00 35.06 78 THR A CA 1
ATOM 563 C C . THR A 1 78 ? 29.031 33.639 -4.088 1.00 35.06 78 THR A C 1
ATOM 565 O O . THR A 1 78 ? 28.027 34.155 -3.602 1.00 35.06 78 THR A O 1
ATOM 568 N N . ARG A 1 79 ? 29.607 32.577 -3.520 1.00 33.88 79 ARG A N 1
ATOM 569 C CA . ARG A 1 79 ? 29.384 32.216 -2.115 1.00 33.88 79 ARG A CA 1
ATOM 570 C C . ARG A 1 79 ? 30.735 32.106 -1.423 1.00 33.88 79 ARG A C 1
ATOM 572 O O . ARG A 1 79 ? 31.539 31.236 -1.740 1.00 33.88 79 ARG A O 1
ATOM 579 N N . SER A 1 80 ? 30.955 33.036 -0.503 1.00 37.69 80 SER A N 1
ATOM 580 C CA . SER A 1 80 ? 32.001 33.015 0.512 1.00 37.69 80 SER A CA 1
ATOM 581 C C . SER A 1 80 ? 31.898 31.752 1.381 1.00 37.69 80 SER A C 1
ATOM 583 O O . SER A 1 80 ? 30.796 31.215 1.541 1.00 37.69 80 SER A O 1
ATOM 585 N N . PRO A 1 81 ? 33.006 31.288 1.980 1.00 34.97 81 PRO A N 1
ATOM 586 C CA . PRO A 1 81 ? 32.990 30.142 2.877 1.00 34.97 81 PRO A CA 1
ATOM 587 C C . PRO A 1 81 ? 32.304 30.520 4.197 1.00 34.97 81 PRO A C 1
ATOM 589 O O . PRO A 1 81 ? 32.670 31.507 4.832 1.00 34.97 81 PRO A O 1
ATOM 592 N N . LEU A 1 82 ? 31.310 29.731 4.610 1.00 38.91 82 LEU A N 1
ATOM 593 C CA . LEU A 1 82 ? 30.751 29.761 5.964 1.00 38.91 82 LEU A CA 1
ATOM 594 C C . LEU A 1 82 ? 31.164 28.490 6.726 1.00 38.91 82 LEU A C 1
ATOM 596 O O . LEU A 1 82 ? 31.429 27.461 6.100 1.00 38.91 82 LEU A O 1
ATOM 600 N N . PRO A 1 83 ? 31.271 28.573 8.063 1.00 36.59 83 PRO A N 1
ATOM 601 C CA . PRO A 1 83 ? 32.098 27.699 8.878 1.00 36.59 83 PRO A CA 1
ATOM 602 C C . PRO A 1 83 ? 31.396 26.391 9.242 1.00 36.59 83 PRO A C 1
ATOM 604 O O . PRO A 1 83 ? 30.170 26.285 9.249 1.00 36.59 83 PRO A O 1
ATOM 607 N N . LEU A 1 84 ? 32.222 25.414 9.610 1.00 41.09 84 LEU A N 1
ATOM 608 C CA . LEU A 1 84 ? 31.843 24.136 10.206 1.00 41.09 84 LEU A CA 1
ATOM 609 C C . LEU A 1 84 ? 30.901 24.327 11.414 1.00 41.09 84 LEU A C 1
ATOM 611 O O . LEU A 1 84 ? 31.157 25.205 12.243 1.00 41.09 84 LEU A O 1
ATOM 615 N N . PRO A 1 85 ? 29.866 23.483 11.584 1.00 36.19 85 PRO A N 1
ATOM 616 C CA . PRO A 1 85 ? 29.098 23.466 12.812 1.00 36.19 85 PRO A CA 1
ATOM 617 C C . PRO A 1 85 ? 29.963 22.940 13.957 1.00 36.19 85 PRO A C 1
ATOM 619 O O . PRO A 1 85 ? 30.549 21.857 13.900 1.00 36.19 85 PRO A O 1
ATOM 622 N N . ASN A 1 86 ? 30.009 23.750 15.008 1.00 33.78 86 ASN A N 1
ATOM 623 C CA . ASN A 1 86 ? 30.573 23.434 16.305 1.00 33.78 86 ASN A CA 1
ATOM 624 C C . ASN A 1 86 ? 29.997 22.108 16.824 1.00 33.78 86 ASN A C 1
ATOM 626 O O . ASN A 1 86 ? 28.779 21.925 16.881 1.00 33.78 86 ASN A O 1
ATOM 630 N N . ARG A 1 87 ? 30.883 21.205 17.254 1.00 38.12 87 ARG A N 1
ATOM 631 C CA . ARG A 1 87 ? 30.532 20.082 18.126 1.00 38.12 87 ARG A CA 1
ATOM 632 C C . ARG A 1 87 ? 30.003 20.664 19.436 1.00 38.12 87 ARG A C 1
ATOM 634 O O . ARG A 1 87 ? 30.779 21.107 20.278 1.00 38.12 87 ARG A O 1
ATOM 641 N N . GLY A 1 88 ? 28.681 20.694 19.575 1.00 33.12 88 GLY A N 1
ATOM 642 C CA . GLY A 1 88 ? 28.014 20.971 20.839 1.00 33.12 88 GLY A CA 1
ATOM 643 C C . GLY A 1 88 ? 28.402 19.909 21.862 1.00 33.12 88 GLY A C 1
ATOM 644 O O . GLY A 1 88 ? 28.360 18.712 21.580 1.00 33.12 88 GLY A O 1
ATOM 645 N N . ALA A 1 89 ? 28.840 20.381 23.021 1.00 36.00 89 ALA A N 1
ATOM 646 C CA . ALA A 1 89 ? 29.269 19.579 24.145 1.00 36.00 89 ALA A CA 1
ATOM 647 C C . ALA A 1 89 ? 28.190 18.578 24.586 1.00 36.00 89 ALA A C 1
ATOM 649 O O . ALA A 1 89 ? 27.008 18.901 24.698 1.00 36.00 89 ALA A O 1
ATOM 650 N N . VAL A 1 90 ? 28.652 17.368 24.884 1.00 42.22 90 VAL A N 1
ATOM 651 C CA . VAL A 1 90 ? 27.954 16.370 25.694 1.00 42.22 90 VAL A CA 1
ATOM 652 C C . VAL A 1 90 ? 27.584 17.018 27.038 1.00 42.22 90 VAL A C 1
ATOM 654 O O . VAL A 1 90 ? 28.482 17.557 27.692 1.00 42.22 90 VAL A O 1
ATOM 657 N N . PRO A 1 91 ? 26.316 16.986 27.491 1.00 36.28 91 PRO A N 1
ATOM 658 C CA . PRO A 1 91 ? 25.995 17.381 28.853 1.00 36.28 91 PRO A CA 1
ATOM 659 C C . PRO A 1 91 ? 26.643 16.376 29.803 1.00 36.28 91 PRO A C 1
ATOM 661 O O . PRO A 1 91 ? 26.434 15.166 29.698 1.00 36.28 91 PRO A O 1
ATOM 664 N N . SER A 1 92 ? 27.456 16.888 30.719 1.00 37.72 92 SER A N 1
ATOM 665 C CA . SER A 1 92 ? 28.039 16.112 31.801 1.00 37.72 92 SER A CA 1
ATOM 666 C C . SER A 1 92 ? 26.947 15.459 32.656 1.00 37.72 92 SER A C 1
ATOM 668 O O . SER A 1 92 ? 25.831 15.960 32.811 1.00 37.72 92 SER A O 1
ATOM 670 N N . SER A 1 93 ? 27.312 14.322 33.237 1.00 46.41 93 SER A N 1
ATOM 671 C CA . SER A 1 93 ? 26.552 13.384 34.072 1.00 46.41 93 SER A CA 1
ATOM 672 C C . SER A 1 93 ? 25.905 13.952 35.355 1.00 46.41 93 SER A C 1
ATOM 674 O O . SER A 1 93 ? 25.540 13.189 36.242 1.00 46.41 93 SER A O 1
ATOM 676 N N . GLY A 1 94 ? 25.712 15.269 35.468 1.00 43.97 94 GLY A N 1
ATOM 677 C CA . GLY A 1 94 ? 25.112 15.939 36.630 1.00 43.97 94 GLY A CA 1
ATOM 678 C C . GLY A 1 94 ? 23.682 16.461 36.435 1.00 43.97 94 GLY A C 1
ATOM 679 O O . GLY A 1 94 ? 23.040 16.815 37.418 1.00 43.97 94 GLY A O 1
ATOM 680 N N . GLN A 1 95 ? 23.150 16.501 35.206 1.00 38.59 95 GLN A N 1
ATOM 681 C CA . GLN A 1 95 ? 21.802 17.045 34.930 1.00 38.59 95 GLN A CA 1
ATOM 682 C C . GLN A 1 95 ? 20.724 15.972 34.693 1.00 38.59 95 GLN A C 1
ATOM 684 O O . GLN A 1 95 ? 19.535 16.269 34.768 1.00 38.59 95 GLN A O 1
ATOM 689 N N . ALA A 1 96 ? 21.117 14.704 34.527 1.00 36.03 96 ALA A N 1
ATOM 690 C CA . ALA A 1 96 ? 20.195 13.562 34.521 1.00 36.03 96 ALA A CA 1
ATOM 691 C C . ALA A 1 96 ? 19.691 13.189 35.935 1.00 36.03 96 ALA A C 1
ATOM 693 O O . ALA A 1 96 ? 18.625 12.595 36.077 1.00 36.03 96 ALA A O 1
ATOM 694 N N . ALA A 1 97 ? 20.413 13.586 36.991 1.00 35.28 97 ALA A N 1
ATOM 695 C CA . ALA A 1 97 ? 20.042 13.300 38.380 1.00 35.28 97 ALA A CA 1
ATOM 696 C C . ALA A 1 97 ? 18.952 14.244 38.933 1.00 35.28 97 ALA A C 1
ATOM 698 O O . ALA A 1 97 ? 18.206 13.858 39.830 1.00 35.28 97 ALA A O 1
ATOM 699 N N . ALA A 1 98 ? 18.800 15.450 38.371 1.00 33.84 98 ALA A N 1
ATOM 700 C CA . ALA A 1 98 ? 17.773 16.410 38.793 1.00 33.84 98 ALA A CA 1
ATOM 701 C C . ALA A 1 98 ? 16.382 16.116 38.190 1.00 33.84 98 ALA A C 1
ATOM 703 O O . ALA A 1 98 ? 15.367 16.429 38.808 1.00 33.84 98 ALA A O 1
ATOM 704 N N . ALA A 1 99 ? 16.325 15.454 37.027 1.00 34.22 99 ALA A N 1
ATOM 705 C CA . ALA A 1 99 ? 15.075 14.986 36.414 1.00 34.22 99 ALA A CA 1
ATOM 706 C C . ALA A 1 99 ? 14.577 13.652 37.008 1.00 34.22 99 ALA A C 1
ATOM 708 O O . ALA A 1 99 ? 13.383 13.366 36.983 1.00 34.22 99 ALA A O 1
ATOM 709 N N . ALA A 1 100 ? 15.473 12.851 37.596 1.00 33.47 100 ALA A N 1
ATOM 710 C CA . ALA A 1 100 ? 15.115 11.613 38.291 1.00 33.47 100 ALA A CA 1
ATOM 711 C C . ALA A 1 100 ? 14.500 11.861 39.686 1.00 33.47 100 ALA A C 1
ATOM 713 O O . ALA A 1 100 ? 13.726 11.042 40.175 1.00 33.47 100 ALA A O 1
ATOM 714 N N . ALA A 1 101 ? 14.783 13.011 40.310 1.00 33.50 101 ALA A N 1
ATOM 715 C CA . ALA A 1 101 ? 14.279 13.371 41.641 1.00 33.50 101 ALA A CA 1
ATOM 716 C C . ALA A 1 101 ? 12.835 13.923 41.650 1.00 33.50 101 ALA A C 1
ATOM 718 O O . ALA A 1 101 ? 12.264 14.126 42.718 1.00 33.50 101 ALA A O 1
ATOM 719 N N . THR A 1 102 ? 12.220 14.132 40.479 1.00 35.44 102 THR A N 1
ATOM 720 C CA . THR A 1 102 ? 10.800 14.520 40.326 1.00 35.44 102 THR A CA 1
ATOM 721 C C . THR A 1 102 ? 9.895 13.365 39.875 1.00 35.44 102 THR A C 1
ATOM 723 O O . THR A 1 102 ? 8.694 13.557 39.727 1.00 35.44 102 THR A O 1
ATOM 726 N N . MET A 1 103 ? 10.425 12.140 39.747 1.00 36.81 103 MET A N 1
ATOM 727 C CA . MET A 1 103 ? 9.644 10.905 39.537 1.00 36.81 103 MET A CA 1
ATOM 728 C C . MET A 1 103 ? 9.212 10.232 40.854 1.00 36.81 103 MET A C 1
ATOM 730 O O . MET A 1 103 ? 8.973 9.030 40.919 1.00 36.81 103 MET A O 1
ATOM 734 N N . GLY A 1 10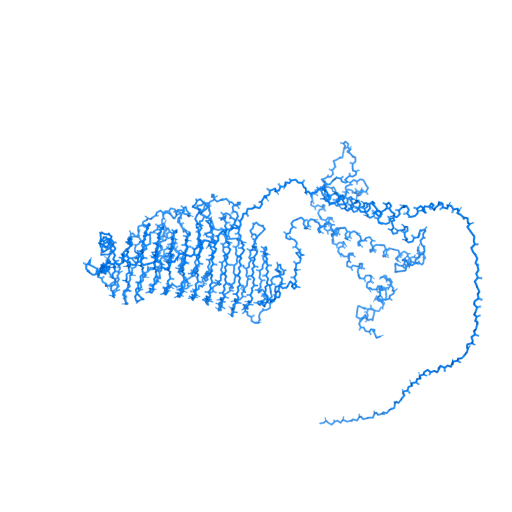4 ? 9.098 11.015 41.925 1.00 35.94 104 GLY A N 1
ATOM 735 C CA . GLY A 1 104 ? 8.516 10.600 43.199 1.00 35.94 104 GLY A CA 1
ATOM 736 C C . GLY A 1 104 ? 7.031 10.944 43.279 1.00 35.94 104 GLY A C 1
ATOM 737 O O . GLY A 1 104 ? 6.618 11.635 44.204 1.00 35.94 104 GLY A O 1
ATOM 738 N N . GLN A 1 105 ? 6.224 10.509 42.313 1.00 34.97 105 GLN A N 1
ATOM 739 C CA . GLN A 1 105 ? 4.769 10.573 42.428 1.00 34.97 105 GLN A CA 1
ATOM 740 C C . GLN A 1 105 ? 4.181 9.240 41.988 1.00 34.97 105 GLN A C 1
ATOM 742 O O . GLN A 1 105 ? 4.292 8.835 40.836 1.00 34.97 105 GLN A O 1
ATOM 747 N N . TRP A 1 106 ? 3.591 8.557 42.964 1.00 37.50 106 TRP A N 1
ATOM 748 C CA . TRP A 1 106 ? 2.763 7.373 42.826 1.00 37.50 106 TRP A CA 1
ATOM 749 C C . TRP A 1 106 ? 1.833 7.512 41.615 1.00 37.50 106 TRP A C 1
ATOM 751 O O . TRP A 1 106 ? 0.818 8.204 41.686 1.00 37.50 106 TRP A O 1
ATOM 761 N N . VAL A 1 107 ? 2.168 6.863 40.497 1.00 42.62 107 VAL A N 1
ATOM 762 C CA . VAL A 1 107 ? 1.199 6.631 39.425 1.00 42.62 107 VAL A CA 1
ATOM 763 C C . VAL A 1 107 ? 0.213 5.628 40.002 1.00 42.62 107 VAL A C 1
ATOM 765 O O . VAL A 1 107 ? 0.478 4.426 40.029 1.00 42.62 107 VAL A O 1
ATOM 768 N N . ALA A 1 108 ? -0.895 6.128 40.548 1.00 55.72 108 ALA A N 1
ATOM 769 C CA . ALA A 1 108 ? -2.052 5.293 40.820 1.00 55.72 108 ALA A CA 1
ATOM 770 C C . ALA A 1 108 ? -2.347 4.493 39.543 1.00 55.72 108 ALA A C 1
ATOM 772 O O . ALA A 1 108 ? -2.380 5.070 38.452 1.00 55.72 108 ALA A O 1
ATOM 773 N N . ALA A 1 109 ? -2.481 3.170 39.665 1.00 63.94 109 ALA A N 1
ATOM 774 C CA . ALA A 1 109 ? -2.804 2.319 38.527 1.00 63.94 109 ALA A CA 1
ATOM 775 C C . ALA A 1 109 ? -4.029 2.897 37.804 1.00 63.94 109 ALA A C 1
ATOM 777 O O . ALA A 1 109 ? -5.001 3.288 38.456 1.00 63.94 109 ALA A O 1
ATOM 778 N N . ALA A 1 110 ? -3.952 3.007 36.474 1.00 77.75 110 ALA A N 1
ATOM 779 C CA . ALA A 1 110 ? -5.032 3.583 35.682 1.00 77.75 110 ALA A CA 1
ATOM 780 C C . ALA A 1 110 ? -6.361 2.874 36.024 1.00 77.75 110 ALA A C 1
ATOM 782 O O . ALA A 1 110 ? -6.367 1.642 36.100 1.00 77.75 110 ALA A O 1
ATOM 783 N N . PRO A 1 111 ? -7.469 3.610 36.238 1.00 91.75 111 PRO A N 1
ATOM 784 C CA . PRO A 1 111 ? -8.740 3.005 36.620 1.00 91.75 111 PRO A CA 1
ATOM 785 C C . PRO A 1 111 ? -9.184 1.956 35.597 1.00 91.75 111 PRO A C 1
ATOM 787 O O . PRO A 1 111 ? -9.076 2.188 34.391 1.00 91.75 111 PRO A O 1
ATOM 790 N N . VAL A 1 112 ? -9.680 0.816 36.076 1.00 96.25 112 VAL A N 1
ATOM 791 C CA . VAL A 1 112 ? -10.170 -0.289 35.244 1.00 96.25 112 VAL A CA 1
ATOM 792 C C . VAL A 1 112 ? -11.686 -0.360 35.368 1.00 96.25 112 VAL A C 1
ATOM 794 O O . VAL A 1 112 ? -12.212 -0.329 36.475 1.00 96.25 112 VAL A O 1
ATOM 797 N N . TYR A 1 113 ? -12.363 -0.455 34.230 1.00 97.56 113 TYR A N 1
ATOM 798 C CA . TYR A 1 113 ? -13.812 -0.471 34.088 1.00 97.56 113 TYR A CA 1
ATOM 799 C C . TYR A 1 113 ? -14.221 -1.746 33.361 1.00 97.56 113 TYR A C 1
ATOM 801 O O . TYR A 1 113 ? -13.798 -1.972 32.225 1.00 97.56 113 TYR A O 1
ATOM 809 N N . ASP A 1 114 ? -15.037 -2.584 33.993 1.00 98.12 114 ASP A N 1
ATOM 810 C CA . ASP A 1 114 ? -15.581 -3.779 33.348 1.00 98.12 114 ASP A CA 1
ATOM 811 C C . ASP A 1 114 ? -16.890 -3.428 32.637 1.00 98.12 114 ASP A C 1
ATOM 813 O O . ASP A 1 114 ? -17.792 -2.844 33.234 1.00 98.12 114 ASP A O 1
ATOM 817 N N . LEU A 1 115 ? -17.035 -3.803 31.364 1.00 98.62 115 LEU A N 1
ATOM 818 C CA . LEU A 1 115 ? -18.235 -3.485 30.582 1.00 98.62 115 LEU A CA 1
ATOM 819 C C . LEU A 1 115 ? -19.546 -3.971 31.244 1.00 98.62 115 LEU A C 1
ATOM 821 O O . LEU A 1 115 ? -20.602 -3.364 31.046 1.00 98.62 115 LEU A O 1
ATOM 825 N N . ARG A 1 116 ? -19.498 -5.035 32.059 1.00 98.44 116 ARG A N 1
ATOM 826 C CA . ARG A 1 116 ? -20.657 -5.563 32.804 1.00 98.44 116 ARG A CA 1
ATOM 827 C C . ARG A 1 116 ? -21.159 -4.599 33.875 1.00 98.44 116 ARG A C 1
ATOM 829 O O . ARG A 1 116 ? -22.358 -4.564 34.137 1.00 98.44 116 ARG A O 1
ATOM 836 N N . GLU A 1 117 ? -20.276 -3.791 34.457 1.00 98.19 117 GLU A N 1
ATOM 837 C CA . GLU A 1 117 ? -20.629 -2.784 35.472 1.00 98.19 117 GLU A CA 1
ATOM 838 C C . GLU A 1 117 ? -21.506 -1.668 34.887 1.00 98.19 117 GLU A C 1
ATOM 840 O O . GLU A 1 117 ? -22.245 -1.009 35.613 1.00 98.19 117 GLU A O 1
ATOM 845 N N . PHE A 1 118 ? -21.488 -1.511 33.561 1.00 98.38 118 PHE A N 1
ATOM 846 C CA . PHE A 1 118 ? -22.307 -0.559 32.809 1.00 98.38 118 PHE A CA 1
ATOM 847 C C . PHE A 1 118 ? -23.565 -1.206 32.208 1.00 98.38 118 PHE A C 1
ATOM 849 O O . PHE A 1 118 ? -24.192 -0.640 31.314 1.00 98.38 118 PHE A O 1
ATOM 856 N N . GLY A 1 119 ? -23.939 -2.401 32.680 1.00 97.88 119 GLY A N 1
ATOM 857 C CA . GLY A 1 119 ? -25.118 -3.134 32.214 1.00 97.88 119 GLY A CA 1
ATOM 858 C C . GLY A 1 119 ? -24.897 -3.938 30.932 1.00 97.88 119 GLY A C 1
ATOM 859 O O . GLY A 1 119 ? -25.867 -4.358 30.303 1.00 97.88 119 GLY A O 1
ATOM 860 N N . GLY A 1 120 ? -23.643 -4.152 30.523 1.00 98.19 120 GLY A N 1
ATOM 861 C CA . GLY A 1 120 ? -23.330 -4.975 29.362 1.00 98.19 120 GLY A CA 1
ATOM 862 C C . GLY A 1 120 ? -23.662 -6.462 29.574 1.00 98.19 120 GLY A C 1
ATOM 863 O O . GLY A 1 120 ? -23.346 -7.039 30.614 1.00 98.19 120 GLY A O 1
ATOM 864 N N . VAL A 1 121 ? -24.210 -7.109 28.542 1.00 98.62 121 VAL A N 1
ATOM 865 C CA . VAL A 1 121 ? -24.540 -8.541 28.487 1.00 98.62 121 VAL A CA 1
ATOM 866 C C . VAL A 1 121 ? -23.897 -9.185 27.250 1.00 98.62 121 VAL A C 1
ATOM 868 O O . VAL A 1 121 ? -24.220 -8.853 26.109 1.00 98.62 121 VAL A O 1
ATOM 871 N N . GLY A 1 122 ? -22.988 -10.135 27.481 1.00 98.25 122 GLY A N 1
ATOM 872 C CA . GLY A 1 122 ? -22.184 -10.811 26.452 1.00 98.25 122 GLY A CA 1
ATOM 873 C C . GLY A 1 122 ? -22.854 -12.020 2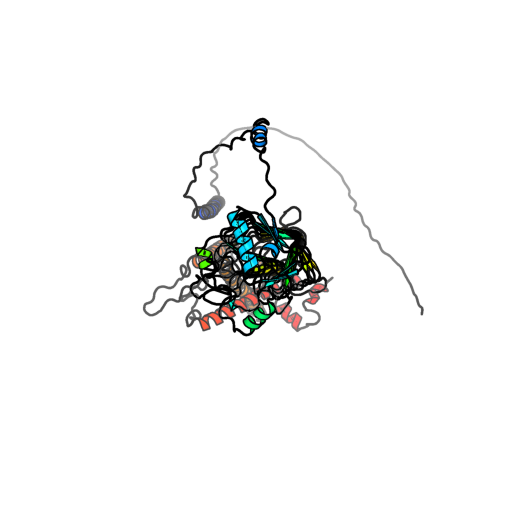5.778 1.00 98.25 122 GLY A C 1
ATOM 874 O O . GLY A 1 122 ? -22.190 -13.033 25.554 1.00 98.25 122 GLY A O 1
ATOM 875 N N . ASP A 1 123 ? -24.155 -11.953 25.483 1.00 98.38 123 ASP A N 1
ATOM 876 C CA . ASP A 1 123 ? -24.973 -13.053 24.928 1.00 98.38 123 ASP A CA 1
ATOM 877 C C . ASP A 1 123 ? -25.033 -13.097 23.381 1.00 98.38 123 ASP A C 1
ATOM 879 O O . ASP A 1 123 ? -25.618 -14.008 22.790 1.00 98.38 123 ASP A O 1
ATOM 883 N N . GLY A 1 124 ? -24.441 -12.109 22.709 1.00 98.12 124 GLY A N 1
ATOM 884 C CA . GLY A 1 124 ? -24.456 -11.928 21.257 1.00 98.12 124 GLY A CA 1
ATOM 885 C C . GLY A 1 124 ? -25.779 -11.411 20.688 1.00 98.12 124 GLY A C 1
ATOM 886 O O . GLY A 1 124 ? -25.952 -11.427 19.470 1.00 98.12 124 GLY A O 1
ATOM 887 N N . ARG A 1 125 ? -26.719 -10.985 21.540 1.00 97.94 125 ARG A N 1
ATOM 888 C CA . ARG A 1 125 ? -28.080 -10.562 21.166 1.00 97.94 125 ARG A CA 1
ATOM 889 C C . ARG A 1 125 ? -28.456 -9.211 21.765 1.00 97.94 125 ARG A C 1
ATOM 891 O O . ARG A 1 125 ? -29.090 -8.407 21.088 1.00 97.94 125 ARG A O 1
ATOM 898 N N . THR A 1 126 ? -28.081 -8.970 23.014 1.00 98.50 126 THR A N 1
ATOM 899 C CA . THR A 1 126 ? -28.324 -7.721 23.729 1.00 98.50 126 THR A CA 1
ATOM 900 C C . THR A 1 126 ? -27.521 -6.593 23.086 1.00 98.50 126 THR A C 1
ATOM 902 O O . THR A 1 126 ? -26.324 -6.734 22.837 1.00 98.50 126 THR A O 1
ATOM 905 N N . LEU A 1 127 ? -28.178 -5.464 22.799 1.00 98.56 127 LEU A N 1
ATOM 906 C CA . LEU A 1 127 ? -27.522 -4.298 22.213 1.00 98.56 127 LEU A CA 1
ATOM 907 C C . LEU A 1 127 ? -26.787 -3.500 23.300 1.00 98.56 127 LEU A C 1
ATOM 909 O O . LEU A 1 127 ? -27.389 -2.729 24.042 1.00 98.56 127 LEU A O 1
ATOM 913 N N . ASN A 1 128 ? -25.469 -3.663 23.365 1.00 98.81 128 ASN A N 1
ATOM 914 C CA . ASN A 1 128 ? -24.593 -3.143 24.418 1.00 98.81 128 ASN A CA 1
ATOM 915 C C . ASN A 1 128 ? -24.124 -1.695 24.202 1.00 98.81 128 ASN A C 1
ATOM 917 O O . ASN A 1 128 ? -23.254 -1.213 24.923 1.00 98.81 128 ASN A O 1
ATOM 921 N N . THR A 1 129 ? -24.673 -0.980 23.220 1.00 98.75 129 THR A N 1
ATOM 922 C CA . THR A 1 129 ? -24.195 0.363 22.843 1.00 98.75 129 THR A CA 1
ATOM 923 C C . THR A 1 129 ? -24.267 1.354 23.999 1.00 98.75 129 THR A C 1
ATOM 925 O O . THR A 1 129 ? -23.319 2.103 24.212 1.00 98.75 129 THR A O 1
ATOM 928 N N . ALA A 1 130 ? -25.340 1.315 24.794 1.00 98.69 130 ALA A N 1
ATOM 929 C CA . ALA A 1 130 ? -25.460 2.160 25.981 1.00 98.69 130 ALA A CA 1
ATOM 930 C C . ALA A 1 130 ? -24.368 1.856 27.024 1.00 98.69 130 ALA A C 1
ATOM 932 O O . ALA A 1 130 ? -23.801 2.788 27.589 1.00 98.69 130 ALA A O 1
ATOM 933 N N . ALA A 1 131 ? -24.023 0.578 27.223 1.00 98.81 131 ALA A N 1
ATOM 934 C CA . ALA A 1 131 ? -22.967 0.167 28.147 1.00 98.81 131 ALA A CA 1
ATOM 935 C C . ALA A 1 131 ? -21.585 0.659 27.683 1.00 98.81 131 ALA A C 1
ATOM 937 O O . ALA A 1 131 ? -20.842 1.237 28.474 1.00 98.81 131 ALA A O 1
ATOM 938 N N . PHE A 1 132 ? -21.263 0.511 26.391 1.00 98.81 132 PHE A N 1
ATOM 939 C CA . PHE A 1 132 ? -20.017 1.039 25.819 1.00 98.81 132 PHE A CA 1
ATOM 940 C C . PHE A 1 132 ? -19.923 2.562 25.957 1.00 98.81 132 PHE A C 1
ATOM 942 O O . PHE A 1 132 ? -18.904 3.074 26.417 1.00 98.81 132 PHE A O 1
ATOM 949 N N . VAL A 1 133 ? -20.985 3.290 25.596 1.00 98.69 133 VAL A N 1
ATOM 950 C CA . VAL A 1 133 ? -21.018 4.758 25.683 1.00 98.69 133 VAL A CA 1
ATOM 951 C C . VAL A 1 133 ? -20.863 5.231 27.130 1.00 98.69 133 VAL A C 1
ATOM 953 O O . VAL A 1 133 ? -20.067 6.132 27.385 1.00 98.69 133 VAL A O 1
ATOM 956 N N . ALA A 1 134 ? -21.564 4.607 28.081 1.00 98.62 134 ALA A N 1
ATOM 957 C CA . ALA A 1 134 ? -21.465 4.957 29.496 1.00 98.62 134 ALA A CA 1
ATOM 958 C C . ALA A 1 134 ? -20.063 4.681 30.067 1.00 98.62 134 ALA A C 1
ATOM 960 O O . ALA A 1 134 ? -19.516 5.514 30.792 1.00 98.62 134 ALA A O 1
ATOM 961 N N . ALA A 1 135 ? -19.446 3.557 29.691 1.00 98.56 135 ALA A N 1
ATOM 962 C CA . ALA A 1 135 ? -18.091 3.223 30.115 1.00 98.56 135 ALA A CA 1
ATOM 963 C C . ALA A 1 135 ? -17.050 4.214 29.570 1.00 98.56 135 ALA A C 1
ATOM 965 O O . ALA A 1 135 ? -16.208 4.709 30.321 1.00 98.56 135 ALA A O 1
ATOM 966 N N . VAL A 1 136 ? -17.134 4.565 28.281 1.00 98.50 136 VAL A N 1
ATOM 967 C CA . VAL A 1 136 ? -16.232 5.555 27.668 1.00 98.50 136 VAL A CA 1
ATOM 968 C C . VAL A 1 136 ? -16.422 6.941 28.286 1.00 98.50 136 VAL A C 1
ATOM 970 O O . VAL A 1 136 ? -15.431 7.622 28.553 1.00 98.50 136 VAL A O 1
ATOM 973 N N . ALA A 1 137 ? -17.665 7.354 28.551 1.00 98.19 137 ALA A N 1
ATOM 974 C CA . ALA A 1 137 ? -17.946 8.618 29.229 1.00 98.19 137 ALA A CA 1
ATOM 975 C C . ALA A 1 137 ? -17.298 8.660 30.623 1.00 98.19 137 ALA A C 1
ATOM 977 O O . ALA A 1 137 ? -16.602 9.623 30.941 1.00 98.19 137 ALA A O 1
ATOM 978 N N . SER A 1 138 ? -17.419 7.582 31.406 1.00 97.56 138 SER A N 1
ATOM 979 C CA . SER A 1 138 ? -16.790 7.496 32.730 1.00 97.56 138 SER A CA 1
ATOM 980 C C . SER A 1 138 ? -15.260 7.581 32.660 1.00 97.56 138 SER A C 1
ATOM 982 O O . SER A 1 138 ? -14.636 8.305 33.436 1.00 97.56 138 SER A O 1
ATOM 984 N N . ILE A 1 139 ? -14.641 6.912 31.682 1.00 97.38 139 ILE A N 1
ATOM 985 C CA . ILE A 1 139 ? -13.194 7.009 31.435 1.00 97.38 139 ILE A CA 1
ATOM 986 C C . ILE A 1 139 ? -12.783 8.446 31.095 1.00 97.38 139 ILE A C 1
ATOM 988 O O . ILE A 1 139 ? -11.787 8.943 31.626 1.00 97.38 139 ILE A O 1
ATOM 992 N N . ALA A 1 140 ? -13.547 9.121 30.232 1.00 96.56 140 ALA A N 1
ATOM 993 C CA . ALA A 1 140 ? -13.271 10.495 29.827 1.00 96.56 140 ALA A CA 1
ATOM 994 C C . ALA A 1 140 ? -13.329 11.459 31.023 1.00 96.56 140 ALA A C 1
ATOM 996 O O . ALA A 1 140 ? -12.409 12.258 31.211 1.00 96.56 140 ALA A O 1
ATOM 997 N N . GLU A 1 141 ? -14.365 11.343 31.857 1.00 95.62 141 GLU A N 1
ATOM 998 C CA . GLU A 1 141 ? -14.566 12.167 33.056 1.00 95.62 141 GLU A CA 1
ATOM 999 C C . GLU A 1 141 ? -13.447 11.990 34.087 1.00 95.62 141 GLU A C 1
ATOM 1001 O O . GLU A 1 141 ? -13.035 12.957 34.726 1.00 95.62 141 GLU A O 1
ATOM 1006 N N . ARG A 1 142 ? -12.907 10.772 34.226 1.00 93.31 142 ARG A N 1
ATOM 1007 C CA . ARG A 1 142 ? -11.815 10.477 35.173 1.00 93.31 142 ARG A CA 1
ATOM 1008 C C . ARG A 1 142 ? -10.416 10.662 34.593 1.00 93.31 142 ARG A C 1
ATOM 1010 O O . ARG A 1 142 ? -9.428 10.328 35.243 1.00 93.31 142 ARG A O 1
ATOM 1017 N N . GLY A 1 143 ? -10.321 11.218 33.386 1.00 91.81 143 GLY A N 1
ATOM 1018 C CA . GLY A 1 143 ? -9.056 11.586 32.761 1.00 91.81 143 GLY A CA 1
ATOM 1019 C C . GLY A 1 143 ? -8.282 10.427 32.128 1.00 91.81 143 GLY A C 1
ATOM 1020 O O . GLY A 1 143 ? -7.147 10.654 31.710 1.00 91.81 143 GLY A O 1
ATOM 1021 N N . GLY A 1 144 ? -8.874 9.239 32.007 1.00 95.25 144 GLY A N 1
ATOM 1022 C CA . GLY A 1 144 ? -8.269 8.063 31.384 1.00 95.25 144 GLY A CA 1
ATOM 1023 C C . GLY A 1 144 ? -8.554 6.764 32.138 1.00 95.25 144 GLY A C 1
ATOM 1024 O O . GLY A 1 144 ? -9.071 6.769 33.256 1.00 95.25 144 GLY A O 1
ATOM 1025 N N . GLY A 1 145 ? -8.245 5.630 31.512 1.00 97.25 145 GLY A N 1
ATOM 1026 C CA . GLY A 1 145 ? -8.521 4.317 32.097 1.00 97.25 145 GLY A CA 1
ATOM 1027 C C . GLY A 1 145 ? -8.654 3.185 31.085 1.00 97.25 145 GLY A C 1
ATOM 1028 O O . GLY A 1 145 ? -8.506 3.369 29.879 1.00 97.25 145 GLY A O 1
ATOM 1029 N N . TRP A 1 146 ? -8.933 1.996 31.602 1.00 97.88 146 TRP A N 1
ATOM 1030 C CA . TRP A 1 146 ? -9.080 0.764 30.838 1.00 97.88 146 TRP A CA 1
ATOM 1031 C C . TRP A 1 146 ? -10.549 0.372 30.775 1.00 97.88 146 TRP A C 1
ATOM 1033 O O . TRP A 1 146 ? -11.166 0.189 31.815 1.00 97.88 146 TRP A O 1
ATOM 1043 N N . LEU A 1 147 ? -11.091 0.182 29.577 1.00 98.62 147 LEU A N 1
ATOM 1044 C CA . LEU A 1 147 ? -12.350 -0.523 29.373 1.00 98.62 147 LEU A CA 1
ATOM 1045 C C . LEU A 1 147 ? -12.051 -1.985 29.057 1.00 98.62 147 LEU A C 1
ATOM 1047 O O . LEU A 1 147 ? -11.548 -2.294 27.978 1.00 98.62 147 LEU A O 1
ATOM 1051 N N . VAL A 1 148 ? -12.375 -2.879 29.984 1.00 98.69 148 VAL A N 1
ATOM 1052 C CA . VAL A 1 148 ? -12.238 -4.325 29.816 1.00 98.69 148 VAL A CA 1
ATOM 1053 C C . VAL A 1 148 ? -13.537 -4.895 29.259 1.00 98.69 148 VAL A C 1
ATOM 1055 O O . VAL A 1 148 ? -14.602 -4.778 29.865 1.00 98.69 148 VAL A O 1
ATOM 1058 N N . VAL A 1 149 ? -13.431 -5.555 28.109 1.00 98.81 149 VAL A N 1
ATOM 1059 C CA . VAL A 1 149 ? -14.490 -6.367 27.508 1.00 98.81 149 VAL A CA 1
ATOM 1060 C C . VAL A 1 149 ? -14.189 -7.834 27.835 1.00 98.81 149 VAL A C 1
ATOM 1062 O O . VAL A 1 149 ? -13.235 -8.392 27.280 1.00 98.81 149 VAL A O 1
ATOM 1065 N N . PRO A 1 150 ? -14.937 -8.467 28.758 1.00 98.56 150 PRO A N 1
ATOM 1066 C CA . PRO A 1 150 ? -14.666 -9.839 29.168 1.00 98.56 150 PRO A CA 1
ATOM 1067 C C . PRO A 1 150 ? -15.085 -10.856 28.098 1.00 98.56 150 PRO A C 1
ATOM 1069 O O . PRO A 1 150 ? -15.693 -10.516 27.080 1.00 98.56 150 PRO A O 1
ATOM 1072 N N . ALA A 1 151 ? -14.760 -12.130 28.335 1.00 98.69 151 ALA A N 1
ATOM 1073 C CA . ALA A 1 151 ? -15.191 -13.228 27.475 1.00 98.69 151 ALA A CA 1
ATOM 1074 C C . ALA A 1 151 ? -16.716 -13.204 27.269 1.00 98.69 151 ALA A C 1
ATOM 1076 O O . ALA A 1 151 ? -17.476 -13.010 28.219 1.00 98.69 151 ALA A O 1
ATOM 1077 N N . GLY A 1 152 ? -17.157 -13.390 26.026 1.00 98.56 152 GLY A N 1
ATOM 1078 C CA . GLY A 1 152 ? -18.559 -13.241 25.639 1.00 98.56 152 GLY A CA 1
ATOM 1079 C C . GLY A 1 152 ? -18.713 -12.580 24.275 1.00 98.56 152 GLY A C 1
ATOM 1080 O O . GLY A 1 152 ? -17.737 -12.147 23.664 1.00 98.56 152 GLY A O 1
ATOM 1081 N N . ARG A 1 153 ? -19.953 -12.507 23.791 1.00 98.81 153 ARG A N 1
ATOM 1082 C CA . ARG A 1 153 ? -20.303 -11.922 22.492 1.00 98.81 153 ARG A CA 1
ATOM 1083 C C . ARG A 1 153 ? -21.082 -10.627 22.711 1.00 98.81 153 ARG A C 1
ATOM 1085 O O . ARG A 1 153 ? -22.177 -10.647 23.255 1.00 98.81 153 ARG A O 1
ATOM 1092 N N . TRP A 1 154 ? -20.539 -9.496 22.289 1.00 98.81 154 TRP A N 1
ATOM 1093 C CA . TRP A 1 154 ? -21.014 -8.164 22.664 1.00 98.81 154 TRP A CA 1
ATOM 1094 C C . TRP A 1 154 ? -21.549 -7.437 21.434 1.00 98.81 154 TRP A C 1
ATOM 1096 O O . TRP A 1 154 ? -20.803 -6.743 20.742 1.00 98.81 154 TRP A O 1
ATOM 1106 N N . LEU A 1 155 ? -22.837 -7.627 21.127 1.00 98.88 155 LEU A N 1
ATOM 1107 C CA . LEU A 1 155 ? -23.489 -6.926 20.018 1.00 98.88 155 LEU A CA 1
ATOM 1108 C C . LEU A 1 155 ? -23.586 -5.432 20.324 1.00 98.88 155 LEU A C 1
ATOM 1110 O O . LEU A 1 155 ? -24.088 -5.048 21.377 1.00 98.88 155 LEU A O 1
ATOM 1114 N N . THR A 1 156 ? -23.125 -4.586 19.406 1.00 98.88 156 THR A N 1
ATOM 1115 C CA . THR A 1 156 ? -23.196 -3.130 19.543 1.00 98.88 156 THR A CA 1
ATOM 1116 C C . THR A 1 156 ? -23.373 -2.438 18.192 1.00 98.88 156 THR A C 1
ATOM 1118 O O . THR A 1 156 ? -22.868 -2.878 17.159 1.00 98.88 156 THR A O 1
ATOM 1121 N N . ALA A 1 157 ? -24.097 -1.323 18.206 1.00 98.62 157 ALA A N 1
ATOM 1122 C CA . ALA A 1 157 ? -23.968 -0.263 17.220 1.00 98.62 157 ALA A CA 1
ATOM 1123 C C . ALA A 1 157 ? -22.634 0.496 17.394 1.00 98.62 157 ALA A C 1
ATOM 1125 O O . ALA A 1 157 ? -21.954 0.310 18.412 1.00 98.62 157 ALA A O 1
ATOM 1126 N N . PRO A 1 158 ? -22.257 1.344 16.421 1.00 98.69 158 PRO A N 1
ATOM 1127 C CA . PRO A 1 158 ? -21.081 2.197 16.518 1.00 98.69 158 PRO A CA 1
ATOM 1128 C C . PRO A 1 158 ? -20.962 2.984 17.825 1.00 98.69 158 PRO A C 1
ATOM 1130 O O . PRO A 1 158 ? -21.951 3.527 18.321 1.00 98.69 158 PRO A O 1
ATOM 1133 N N . PHE A 1 159 ? -19.745 3.076 18.360 1.00 98.69 159 PHE A N 1
ATOM 1134 C CA . PHE A 1 159 ? -19.429 3.907 19.522 1.00 98.69 159 PHE A CA 1
ATOM 1135 C C . PHE A 1 159 ? -18.059 4.580 19.376 1.00 98.69 159 PHE A C 1
ATOM 1137 O O . PHE A 1 159 ? -17.171 4.099 18.666 1.00 98.69 159 PHE A O 1
ATOM 1144 N N . ASN A 1 160 ? -17.900 5.710 20.067 1.00 98.56 160 ASN A N 1
ATOM 1145 C CA . ASN A 1 160 ? -16.683 6.510 20.022 1.00 98.56 160 ASN A CA 1
ATOM 1146 C C . ASN A 1 160 ? -15.752 6.170 21.190 1.00 98.56 160 ASN A C 1
ATOM 1148 O O . ASN A 1 160 ? -16.213 5.877 22.289 1.00 98.56 160 ASN A O 1
ATOM 1152 N N . LEU A 1 161 ? -14.449 6.262 20.949 1.00 98.69 161 LEU A N 1
ATOM 1153 C CA . LEU A 1 161 ? -13.380 6.232 21.940 1.00 98.69 161 LEU A CA 1
ATOM 1154 C C . LEU A 1 161 ? -13.090 7.649 22.472 1.00 98.69 161 LEU A C 1
ATOM 1156 O O . LEU A 1 161 ? -13.514 8.648 21.890 1.00 98.69 161 LEU A O 1
ATOM 1160 N N . THR A 1 162 ? -12.327 7.735 23.562 1.00 98.56 162 THR A N 1
ATOM 1161 C CA . THR A 1 162 ? -11.842 8.977 24.184 1.00 98.56 162 THR A CA 1
ATOM 1162 C C . THR A 1 162 ? -10.317 8.959 24.347 1.00 98.56 162 THR A C 1
ATOM 1164 O O . THR A 1 162 ? -9.673 7.933 24.147 1.00 98.56 162 THR A O 1
ATOM 1167 N N . SER A 1 163 ? -9.710 10.097 24.684 1.00 98.50 163 SER A N 1
ATOM 1168 C CA . SER A 1 163 ? -8.259 10.186 24.915 1.00 98.50 163 SER A CA 1
ATOM 1169 C C . SER A 1 163 ? -7.835 9.481 26.208 1.00 98.50 163 SER A C 1
ATOM 1171 O O . SER A 1 163 ? -8.610 9.428 27.163 1.00 98.50 163 SER A O 1
ATOM 1173 N N . ARG A 1 164 ? -6.578 9.018 26.272 1.00 98.06 164 ARG A N 1
ATOM 1174 C CA . ARG A 1 164 ? -5.972 8.327 27.430 1.00 98.06 164 ARG A CA 1
ATOM 1175 C C . ARG A 1 164 ? -6.744 7.075 27.853 1.00 98.06 164 ARG A C 1
ATOM 1177 O O . ARG A 1 164 ? -6.861 6.782 29.044 1.00 98.06 164 ARG A O 1
ATOM 1184 N N . MET A 1 165 ? -7.286 6.343 26.880 1.00 97.88 165 MET A N 1
ATOM 1185 C CA . MET A 1 165 ? -8.030 5.113 27.135 1.00 97.88 165 MET A CA 1
ATOM 1186 C C . MET A 1 165 ? -7.342 3.879 26.562 1.00 97.88 165 MET A C 1
ATOM 1188 O O . MET A 1 165 ? -6.746 3.924 25.483 1.00 97.88 165 MET A O 1
ATOM 1192 N N . THR A 1 166 ? -7.541 2.757 27.244 1.00 98.75 166 THR A N 1
ATOM 1193 C CA . THR A 1 166 ? -7.238 1.420 26.737 1.00 98.75 166 THR A CA 1
ATOM 1194 C C . THR A 1 166 ? -8.538 0.646 26.558 1.00 98.75 166 THR A C 1
ATOM 1196 O O . THR A 1 166 ? -9.224 0.374 27.537 1.00 98.75 166 THR A O 1
ATOM 1199 N N . LEU A 1 167 ? -8.884 0.256 25.333 1.00 98.88 167 LEU A N 1
ATOM 1200 C CA . LEU A 1 167 ? -9.905 -0.760 25.081 1.00 98.88 167 LEU A CA 1
ATOM 1201 C C . LEU A 1 167 ? -9.230 -2.135 25.122 1.00 98.88 167 LEU A C 1
ATOM 1203 O O . LEU A 1 167 ? -8.444 -2.459 24.234 1.00 98.88 167 LEU A O 1
ATOM 1207 N N . PHE A 1 168 ? -9.516 -2.923 26.156 1.00 98.88 168 PHE A N 1
ATOM 1208 C CA . PHE A 1 168 ? -8.915 -4.231 26.391 1.00 98.88 168 PHE A CA 1
ATOM 1209 C C . PHE A 1 168 ? -9.915 -5.361 26.123 1.00 98.88 168 PHE A C 1
ATOM 1211 O O . PHE A 1 168 ? -10.927 -5.468 26.814 1.00 98.88 168 PHE A O 1
ATOM 1218 N N . LEU A 1 169 ? -9.633 -6.237 25.158 1.00 98.81 169 LEU A N 1
ATOM 1219 C CA . LEU A 1 169 ? -10.464 -7.404 24.855 1.00 98.81 169 LEU A CA 1
ATOM 1220 C C . LEU A 1 169 ? -9.854 -8.666 25.473 1.00 98.81 169 LEU A C 1
ATOM 1222 O O . LEU A 1 169 ? -8.792 -9.136 25.056 1.00 98.81 169 LEU A O 1
ATOM 1226 N N . ALA A 1 170 ? -10.539 -9.246 26.456 1.00 98.50 170 ALA A N 1
ATOM 1227 C CA . ALA A 1 170 ? -10.097 -10.485 27.084 1.00 98.50 170 ALA A CA 1
ATOM 1228 C C . ALA A 1 170 ? -10.119 -11.670 26.098 1.00 98.50 170 ALA A C 1
ATOM 1230 O O . ALA A 1 170 ? -10.777 -11.638 25.055 1.00 98.50 170 ALA A O 1
ATOM 1231 N N . ALA A 1 171 ? -9.424 -12.754 26.450 1.00 98.25 171 ALA A N 1
ATOM 1232 C CA . ALA A 1 171 ? -9.486 -13.993 25.683 1.00 98.25 171 ALA A CA 1
ATOM 1233 C C . ALA A 1 171 ? -10.944 -14.482 25.594 1.00 98.25 171 ALA A C 1
ATOM 1235 O O . ALA A 1 171 ? -11.644 -14.556 26.603 1.00 98.25 171 ALA A O 1
ATOM 1236 N N . GLY A 1 172 ? -11.411 -14.785 24.381 1.00 98.12 172 GLY A N 1
ATOM 1237 C CA . GLY A 1 172 ? -12.803 -15.176 24.131 1.00 98.12 172 GLY A CA 1
ATOM 1238 C C . GLY A 1 172 ? -13.814 -14.020 24.104 1.00 98.12 172 GLY A C 1
ATOM 1239 O O . GLY A 1 172 ? -15.011 -14.278 23.983 1.00 98.12 172 GLY A O 1
ATOM 1240 N N . ALA A 1 173 ? -13.377 -12.761 24.211 1.00 98.81 173 ALA A N 1
ATOM 1241 C CA . ALA A 1 173 ? -14.231 -11.605 23.948 1.00 98.81 173 ALA A CA 1
ATOM 1242 C C . ALA A 1 173 ? -14.429 -11.421 22.435 1.00 98.81 173 ALA A C 1
ATOM 1244 O O . ALA A 1 173 ? -13.465 -11.443 21.668 1.00 98.81 173 ALA A O 1
ATOM 1245 N N . GLU A 1 174 ? -15.667 -11.203 22.002 1.00 98.88 174 GLU A N 1
ATOM 1246 C CA . GLU A 1 174 ? -16.019 -10.886 20.618 1.00 98.88 174 GLU A CA 1
ATOM 1247 C C . GLU A 1 174 ? -16.977 -9.689 20.583 1.00 98.88 174 GLU A C 1
ATOM 1249 O O . GLU A 1 174 ? -18.142 -9.819 20.949 1.00 98.88 174 GLU A O 1
ATOM 1254 N N . ILE A 1 175 ? -16.516 -8.524 20.124 1.00 98.94 175 ILE A N 1
ATOM 1255 C CA . ILE A 1 175 ? -17.390 -7.384 19.813 1.00 98.94 175 ILE A CA 1
ATOM 1256 C C . ILE A 1 175 ? -18.034 -7.641 18.450 1.00 98.94 175 ILE A C 1
ATOM 1258 O O . ILE A 1 175 ? -17.329 -7.893 17.474 1.00 98.94 175 ILE A O 1
ATOM 1262 N N . LEU A 1 176 ? -19.362 -7.575 18.379 1.00 98.88 176 LEU A N 1
ATOM 1263 C CA . LEU A 1 176 ? -20.149 -7.836 17.175 1.00 98.88 176 LEU A CA 1
ATOM 1264 C C . LEU A 1 176 ? -20.788 -6.536 16.675 1.00 98.88 176 LEU A C 1
ATOM 1266 O O . LEU A 1 176 ? -21.550 -5.897 17.400 1.00 98.88 176 LEU A O 1
ATOM 1270 N N . GLY A 1 177 ? -20.504 -6.153 15.432 1.00 98.56 177 GLY A N 1
ATOM 1271 C CA . GLY A 1 177 ? -21.146 -5.015 14.783 1.00 98.56 177 GLY A CA 1
ATOM 1272 C C . GLY A 1 177 ? -22.573 -5.332 14.353 1.00 98.56 177 GLY A C 1
ATOM 1273 O O . GLY A 1 177 ? -22.808 -6.288 13.614 1.00 98.56 177 GLY A O 1
ATOM 1274 N N . ILE A 1 178 ? -23.535 -4.508 14.773 1.00 98.19 178 ILE A N 1
ATOM 1275 C CA . ILE A 1 178 ? -24.928 -4.655 14.340 1.00 98.19 178 ILE A CA 1
ATOM 1276 C C . ILE A 1 178 ? -25.049 -4.544 12.811 1.00 98.19 178 ILE A C 1
ATOM 1278 O O . ILE A 1 178 ? -24.469 -3.663 12.181 1.00 98.19 178 ILE A O 1
ATOM 1282 N N . GLN A 1 179 ? -25.833 -5.432 12.199 1.00 96.56 179 GLN A N 1
ATOM 1283 C CA . GLN A 1 179 ? -25.978 -5.509 10.738 1.00 96.56 179 GLN A CA 1
ATOM 1284 C C . GLN A 1 179 ? -26.984 -4.511 10.149 1.00 96.56 179 GLN A C 1
ATOM 1286 O O . GLN A 1 179 ? -27.044 -4.344 8.929 1.00 96.56 179 GLN A O 1
ATOM 1291 N N . ASP A 1 180 ? -27.814 -3.904 10.995 1.00 95.88 180 ASP A N 1
ATOM 1292 C CA . ASP A 1 180 ? -28.826 -2.934 10.592 1.00 95.88 180 ASP A CA 1
ATOM 1293 C C . ASP A 1 180 ? -28.198 -1.544 10.439 1.00 95.88 180 ASP A C 1
ATOM 1295 O O . ASP A 1 180 ? -27.838 -0.897 11.423 1.00 95.88 180 ASP A O 1
ATOM 1299 N N . GLU A 1 181 ? -28.083 -1.081 9.194 1.00 95.12 181 GLU A N 1
ATOM 1300 C CA . GLU A 1 181 ? -27.458 0.200 8.849 1.00 95.12 181 GLU A CA 1
ATOM 1301 C C . GLU A 1 181 ? -28.146 1.427 9.455 1.00 95.12 181 GLU A C 1
ATOM 1303 O O . GLU A 1 181 ? -27.523 2.479 9.542 1.00 95.12 181 GLU A O 1
ATOM 1308 N N . ARG A 1 182 ? -29.394 1.310 9.930 1.00 95.81 182 ARG A N 1
ATOM 1309 C CA . ARG A 1 182 ? -30.103 2.415 10.602 1.00 95.81 182 ARG A CA 1
ATOM 1310 C C . ARG A 1 182 ? -29.447 2.828 11.919 1.00 95.81 182 ARG A C 1
ATOM 1312 O O . ARG A 1 182 ? -29.641 3.952 12.366 1.00 95.81 182 ARG A O 1
ATOM 1319 N N . TYR A 1 183 ? -28.677 1.928 12.528 1.00 97.31 183 TYR A N 1
ATOM 1320 C CA . TYR A 1 183 ? -27.919 2.197 13.749 1.00 97.31 183 TYR A CA 1
ATOM 1321 C C . TYR A 1 183 ? -26.537 2.803 13.478 1.00 97.31 183 TYR A C 1
ATOM 1323 O O . TYR A 1 183 ? -25.847 3.184 14.421 1.00 97.31 183 TYR A O 1
ATOM 1331 N N . TRP A 1 184 ? -26.110 2.880 12.215 1.00 97.56 184 TRP A N 1
ATOM 1332 C CA . TRP A 1 184 ? -24.795 3.387 11.850 1.00 97.56 184 TRP A CA 1
ATOM 1333 C C . TRP A 1 184 ? -24.892 4.876 11.504 1.00 97.56 184 TRP A C 1
ATOM 1335 O O . TRP A 1 184 ? -25.591 5.230 10.553 1.00 97.56 184 TRP A O 1
ATOM 1345 N N . PRO A 1 185 ? -24.214 5.766 12.253 1.00 96.50 185 PRO A N 1
ATOM 1346 C CA . PRO A 1 185 ? -24.344 7.199 12.042 1.00 96.50 185 PRO A CA 1
ATOM 1347 C C . PRO A 1 185 ? -23.767 7.589 10.683 1.00 96.50 185 PRO A C 1
ATOM 1349 O O . PRO A 1 185 ? -22.752 7.042 10.247 1.00 96.50 185 PRO A O 1
ATOM 1352 N N . LEU A 1 186 ? -24.393 8.561 10.024 1.00 97.00 186 LEU A N 1
ATOM 1353 C CA . LEU A 1 186 ? -23.826 9.166 8.827 1.00 97.00 186 LEU A CA 1
ATOM 1354 C C . LEU A 1 186 ? -22.795 10.223 9.218 1.00 97.00 186 LEU A C 1
ATOM 1356 O O . LEU A 1 186 ? -23.052 11.097 10.042 1.00 97.00 186 LEU A O 1
ATOM 1360 N N . MET A 1 187 ? -21.632 10.140 8.592 1.00 95.88 187 MET A N 1
ATOM 1361 C CA . MET A 1 187 ? -20.535 11.085 8.710 1.00 95.88 187 MET A CA 1
ATOM 1362 C C . MET A 1 187 ? -20.305 11.775 7.371 1.00 95.88 187 MET A C 1
ATOM 1364 O O . MET A 1 187 ? -20.552 11.207 6.302 1.00 95.88 187 MET A O 1
ATOM 1368 N N . SER A 1 188 ? -19.760 12.987 7.425 1.00 95.56 188 SER A N 1
ATOM 1369 C CA . SER A 1 188 ? -19.243 13.652 6.233 1.00 95.56 188 SER A CA 1
ATOM 1370 C C . SER A 1 188 ? -18.177 12.790 5.532 1.00 95.56 188 SER A C 1
ATOM 1372 O O . SER A 1 188 ? -17.504 11.970 6.180 1.00 95.56 188 SER A O 1
ATOM 1374 N N . PRO A 1 189 ? -17.989 12.978 4.213 1.00 95.38 189 PRO A N 1
ATOM 1375 C CA . PRO A 1 189 ? -16.822 12.471 3.502 1.00 95.38 189 PRO A CA 1
ATOM 1376 C C . PRO A 1 189 ? -15.513 12.771 4.227 1.00 95.38 189 PRO A C 1
ATOM 1378 O O . PRO A 1 189 ? -15.414 13.720 5.009 1.00 95.38 189 PRO A O 1
ATOM 1381 N N . LEU A 1 190 ? -14.486 11.974 3.937 1.00 96.06 190 LEU A N 1
ATOM 1382 C CA . LEU A 1 190 ? -13.142 12.303 4.396 1.00 96.06 190 LEU A CA 1
ATOM 1383 C C . LEU A 1 190 ? -12.712 13.634 3.760 1.00 96.06 190 LEU A C 1
ATOM 1385 O O . LEU A 1 190 ? -12.899 13.796 2.549 1.00 96.06 190 LEU A O 1
ATOM 1389 N N . PRO A 1 191 ? -12.123 14.566 4.533 1.00 94.94 191 PRO A N 1
ATOM 1390 C CA . PRO A 1 191 ? -11.695 15.860 4.006 1.00 94.94 191 PRO A CA 1
ATOM 1391 C C . PRO A 1 191 ? -10.816 15.760 2.753 1.00 94.94 191 PRO A C 1
ATOM 1393 O O . PRO A 1 191 ? -10.967 16.566 1.842 1.00 94.94 191 PRO A O 1
ATOM 1396 N N . SER A 1 192 ? -9.953 14.742 2.670 1.00 97.12 192 SER A N 1
ATOM 1397 C CA . SER A 1 192 ? -9.046 14.528 1.540 1.00 97.12 192 SER A CA 1
ATOM 1398 C C . SER A 1 192 ? -9.648 13.744 0.362 1.00 97.12 192 SER A C 1
ATOM 1400 O O . SER A 1 192 ? -8.923 13.439 -0.578 1.00 97.12 192 SER A O 1
ATOM 1402 N N . TYR A 1 193 ? -10.945 13.405 0.384 1.00 95.88 193 TYR A N 1
ATOM 1403 C CA . TYR A 1 193 ? -11.610 12.605 -0.665 1.00 95.88 193 TYR A CA 1
ATOM 1404 C C . TYR A 1 193 ? -12.769 13.328 -1.358 1.00 95.88 193 TYR A C 1
ATOM 1406 O O . TYR A 1 193 ? -13.183 12.908 -2.438 1.00 95.88 193 TYR A O 1
ATOM 1414 N N . GLY A 1 194 ? -13.342 14.361 -0.731 1.00 88.56 194 GLY A N 1
ATOM 1415 C CA . GLY A 1 194 ? -14.501 15.107 -1.243 1.00 88.56 194 GLY A CA 1
ATOM 1416 C C . GLY A 1 194 ? -15.836 14.352 -1.168 1.00 88.56 194 GLY A C 1
ATOM 1417 O O . GLY A 1 194 ? -16.839 14.920 -0.742 1.00 88.56 194 GLY A O 1
ATOM 1418 N N . TYR A 1 195 ? -15.850 13.056 -1.491 1.00 85.62 195 TYR A N 1
ATOM 1419 C CA . TYR A 1 195 ? -17.014 12.166 -1.415 1.00 85.62 195 TYR A CA 1
ATOM 1420 C C . TYR A 1 195 ? -16.703 10.875 -0.655 1.00 85.62 195 TYR A C 1
ATOM 1422 O O . TYR A 1 195 ? -15.557 10.576 -0.315 1.00 85.62 195 TYR A O 1
ATOM 1430 N N . GLY A 1 196 ? -17.738 10.079 -0.390 1.00 84.31 196 GLY A N 1
ATOM 1431 C CA . GLY A 1 196 ? -17.539 8.689 -0.021 1.00 84.31 196 GLY A CA 1
ATOM 1432 C C . GLY A 1 196 ? -16.927 7.888 -1.179 1.00 84.31 196 GLY A C 1
ATOM 1433 O O . GLY A 1 196 ? -17.248 8.104 -2.347 1.00 84.31 196 GLY A O 1
ATOM 1434 N N . ARG A 1 197 ? -16.044 6.938 -0.852 1.00 91.12 197 ARG A N 1
ATOM 1435 C CA . ARG A 1 197 ? -15.282 6.138 -1.826 1.00 91.12 197 ARG A CA 1
ATOM 1436 C C . ARG A 1 197 ? -16.147 5.316 -2.792 1.00 91.12 197 ARG A C 1
ATOM 1438 O O . ARG A 1 197 ? -15.673 4.942 -3.865 1.00 91.12 197 ARG A O 1
ATOM 1445 N N . GLU A 1 198 ? -17.385 5.021 -2.405 1.00 91.88 198 GLU A N 1
ATOM 1446 C CA . GLU A 1 198 ? -18.326 4.183 -3.159 1.00 91.88 198 GLU A CA 1
ATOM 1447 C C . GLU A 1 198 ? -19.531 4.969 -3.688 1.00 91.88 198 GLU A C 1
ATOM 1449 O O . GLU A 1 198 ? -20.123 4.599 -4.698 1.00 91.88 198 GLU A O 1
ATOM 1454 N N . HIS A 1 199 ? -19.902 6.047 -2.997 1.00 91.12 199 HIS A N 1
ATOM 1455 C CA . HIS A 1 199 ? -21.090 6.849 -3.261 1.00 91.12 199 HIS A CA 1
ATOM 1456 C C . HIS A 1 199 ? -20.814 8.321 -2.966 1.00 91.12 199 HIS A C 1
ATOM 1458 O O . HIS A 1 199 ? -20.193 8.659 -1.954 1.00 91.12 199 HIS A O 1
ATOM 1464 N N . LYS A 1 200 ? -21.372 9.200 -3.804 1.00 90.75 200 LYS A N 1
ATOM 1465 C CA . LYS A 1 200 ? -21.404 10.640 -3.535 1.00 90.75 200 LYS A CA 1
ATOM 1466 C C . LYS A 1 200 ? -22.226 10.935 -2.277 1.00 90.75 200 LYS A C 1
ATOM 1468 O O . LYS A 1 200 ? -23.247 10.296 -2.032 1.00 90.75 200 LYS A O 1
ATOM 1473 N N . GLY A 1 201 ? -21.798 11.936 -1.512 1.00 90.56 201 GLY A N 1
ATOM 1474 C CA . GLY A 1 201 ? -22.445 12.332 -0.260 1.00 90.56 201 GLY A CA 1
ATOM 1475 C C . GLY A 1 201 ? -21.832 11.654 0.971 1.00 90.56 201 GLY A C 1
ATOM 1476 O O . GLY A 1 201 ? -20.669 11.250 0.920 1.00 90.56 201 GLY A O 1
ATOM 1477 N N . PRO A 1 202 ? -22.572 11.576 2.093 1.00 94.25 202 PRO A N 1
ATOM 1478 C CA . PRO A 1 202 ? -22.037 11.080 3.355 1.00 94.25 202 PRO A CA 1
ATOM 1479 C C . PRO A 1 202 ? -21.714 9.580 3.305 1.00 94.25 202 PRO A C 1
ATOM 1481 O O . PRO A 1 202 ? -22.072 8.853 2.374 1.00 94.25 202 PRO A O 1
ATOM 1484 N N . ARG A 1 203 ? -21.035 9.119 4.351 1.00 96.31 203 ARG A N 1
ATOM 1485 C CA . ARG A 1 203 ? -20.637 7.724 4.569 1.00 96.31 203 ARG A CA 1
ATOM 1486 C C . ARG A 1 203 ? -21.166 7.229 5.909 1.00 96.31 203 ARG A C 1
ATOM 1488 O O . ARG A 1 203 ? -21.347 8.028 6.821 1.00 96.31 203 ARG A O 1
ATOM 1495 N N . TYR A 1 204 ? -21.347 5.926 6.061 1.00 97.88 204 TYR A N 1
ATOM 1496 C CA . TYR A 1 204 ? -21.542 5.339 7.384 1.00 97.88 204 TYR A CA 1
ATOM 1497 C C . TYR A 1 204 ? -20.257 5.496 8.225 1.00 97.88 204 TYR A C 1
ATOM 1499 O O . TYR A 1 204 ? -19.138 5.435 7.701 1.00 97.88 204 TYR A O 1
ATOM 1507 N N . GLY A 1 205 ? -20.414 5.741 9.527 1.00 97.00 205 GLY A N 1
ATOM 1508 C CA . GLY A 1 205 ? -19.318 5.785 10.498 1.00 97.00 205 GLY A CA 1
ATOM 1509 C C . GLY A 1 205 ? -18.679 4.414 10.719 1.00 97.00 205 GLY A C 1
ATOM 1510 O O . GLY A 1 205 ? -19.173 3.414 10.211 1.00 97.00 205 GLY A O 1
ATOM 1511 N N . SER A 1 206 ? -17.567 4.347 11.450 1.00 98.25 206 SER A N 1
ATOM 1512 C CA . SER A 1 206 ? -16.945 3.061 11.791 1.00 98.25 206 SER A CA 1
ATOM 1513 C C . SER A 1 206 ? -17.581 2.419 13.023 1.00 98.25 206 SER A C 1
ATOM 1515 O O . SER A 1 206 ? -18.143 3.131 13.849 1.00 98.25 206 SER A O 1
ATOM 1517 N N . LEU A 1 207 ? -17.472 1.092 13.183 1.00 98.75 207 LEU A N 1
ATOM 1518 C CA . LEU A 1 207 ? -17.999 0.407 14.377 1.00 98.75 207 LEU A CA 1
ATOM 1519 C C . LEU A 1 207 ? -17.324 0.915 15.655 1.00 98.75 207 LEU A C 1
ATOM 1521 O O . LEU A 1 207 ? -17.984 1.206 16.648 1.00 98.75 207 LEU A O 1
ATOM 1525 N N . ILE A 1 208 ? -15.999 1.023 15.613 1.00 98.81 208 ILE A N 1
ATOM 1526 C CA . ILE A 1 208 ? -15.214 1.677 16.654 1.00 98.81 208 ILE A CA 1
ATOM 1527 C C . ILE A 1 208 ? -14.605 2.918 16.028 1.00 98.81 208 ILE A C 1
ATOM 1529 O O . ILE A 1 208 ? -13.879 2.835 15.030 1.00 98.81 208 ILE A O 1
ATOM 1533 N N . HIS A 1 209 ? -14.943 4.077 16.575 1.00 98.75 209 HIS A N 1
ATOM 1534 C CA . HIS A 1 209 ? -14.534 5.360 16.030 1.00 98.75 209 HIS A CA 1
ATOM 1535 C C . HIS A 1 209 ? -13.745 6.173 17.051 1.00 98.75 209 HIS A C 1
ATOM 1537 O O . HIS A 1 209 ? -14.012 6.121 18.244 1.00 98.75 209 HIS A O 1
ATOM 1543 N N . GLY A 1 210 ? -12.787 6.967 16.598 1.00 98.25 210 GLY A N 1
ATOM 1544 C CA . GLY A 1 210 ? -12.108 7.952 17.426 1.00 98.25 210 GLY A CA 1
ATOM 1545 C C . GLY A 1 210 ? -11.637 9.107 16.564 1.00 98.25 210 GLY A C 1
ATOM 1546 O O . GLY A 1 210 ? -11.157 8.899 15.452 1.00 98.25 210 GLY A O 1
ATOM 1547 N N . GLN A 1 211 ? -11.785 10.328 17.058 1.00 97.88 211 GLN A N 1
ATOM 1548 C CA . GLN A 1 211 ? -11.416 11.519 16.312 1.00 97.88 211 GLN A CA 1
ATOM 1549 C C . GLN A 1 211 ? -10.808 12.562 17.245 1.00 97.88 211 GLN A C 1
ATOM 1551 O O . GLN A 1 211 ? -11.341 12.790 18.327 1.00 97.88 211 GLN A O 1
ATOM 1556 N N . ASP A 1 212 ? -9.706 13.180 16.813 1.00 98.56 212 ASP A N 1
ATOM 1557 C CA . ASP A 1 212 ? -8.989 14.210 17.574 1.00 98.56 212 ASP A CA 1
ATOM 1558 C C . ASP A 1 212 ? -8.523 13.700 18.965 1.00 98.56 212 ASP A C 1
ATOM 1560 O O . ASP A 1 212 ? -8.573 14.414 19.967 1.00 98.56 212 ASP A O 1
ATOM 1564 N N . LEU A 1 213 ? -8.087 12.431 19.040 1.00 98.62 213 LEU A N 1
ATOM 1565 C CA . LEU A 1 213 ? -7.708 11.750 20.284 1.00 98.62 213 LEU A CA 1
ATOM 1566 C C . LEU A 1 213 ? -6.193 11.715 20.519 1.00 98.62 213 LEU A C 1
ATOM 1568 O O . LEU A 1 213 ? -5.383 11.762 19.589 1.00 98.62 213 LEU A O 1
ATOM 1572 N N . LYS A 1 214 ? -5.804 11.547 21.784 1.00 98.62 214 LYS A N 1
ATOM 1573 C CA . LYS A 1 214 ? -4.417 11.334 22.198 1.00 98.62 214 LYS A CA 1
ATOM 1574 C C . LYS A 1 214 ? -4.295 10.151 23.156 1.00 98.62 214 LYS A C 1
ATOM 1576 O O . LYS A 1 214 ? -5.133 10.005 24.044 1.00 98.62 214 LYS A O 1
ATOM 1581 N N . ASP A 1 215 ? -3.234 9.362 23.003 1.00 98.44 215 ASP A N 1
ATOM 1582 C CA . ASP A 1 215 ? -2.878 8.240 23.882 1.00 98.44 215 ASP A CA 1
ATOM 1583 C C . ASP A 1 215 ? -3.994 7.176 23.928 1.00 98.44 215 ASP A C 1
ATOM 1585 O O . ASP A 1 215 ? -4.636 6.955 24.955 1.00 98.44 215 ASP A O 1
ATOM 1589 N N . VAL A 1 216 ? -4.268 6.543 22.783 1.00 98.75 216 VAL A N 1
ATOM 1590 C CA . VAL A 1 216 ? -5.319 5.519 22.639 1.00 98.75 216 VAL A CA 1
ATOM 1591 C C . VAL A 1 216 ? -4.688 4.153 22.420 1.00 98.75 216 VAL A C 1
ATOM 1593 O O . VAL A 1 216 ? -3.885 3.972 21.505 1.00 98.75 216 VAL A O 1
ATOM 1596 N N . THR A 1 217 ? -5.089 3.176 23.231 1.00 98.88 217 THR A N 1
ATOM 1597 C CA . THR A 1 217 ? -4.662 1.783 23.085 1.00 98.88 217 THR A CA 1
ATOM 1598 C C . THR A 1 217 ? -5.860 0.878 22.813 1.00 98.88 217 THR A C 1
ATOM 1600 O O . THR A 1 217 ? -6.856 0.938 23.527 1.00 98.88 217 THR A O 1
ATOM 1603 N N . ILE A 1 218 ? -5.776 0.015 21.803 1.00 98.88 218 ILE A N 1
ATOM 1604 C CA . ILE A 1 218 ? -6.714 -1.093 21.587 1.00 98.88 218 ILE A CA 1
ATOM 1605 C C . ILE A 1 218 ? -5.898 -2.375 21.669 1.00 98.88 218 ILE A C 1
ATOM 1607 O O . ILE A 1 218 ? -5.049 -2.629 20.818 1.00 98.88 218 ILE A O 1
ATOM 1611 N N . THR A 1 219 ? -6.107 -3.162 22.715 1.00 98.81 219 THR A N 1
ATOM 1612 C CA . THR A 1 219 ? -5.308 -4.364 22.946 1.00 98.81 219 THR A CA 1
ATOM 1613 C C . THR A 1 219 ? -6.117 -5.483 23.582 1.00 98.81 219 THR A C 1
ATOM 1615 O O . THR A 1 219 ? -7.324 -5.351 23.777 1.00 98.81 219 THR A O 1
ATOM 1618 N N . GLY A 1 220 ? -5.494 -6.618 23.867 1.00 97.19 220 GLY A N 1
ATOM 1619 C CA . GLY A 1 220 ? -6.194 -7.746 24.451 1.00 97.19 220 GLY A CA 1
ATOM 1620 C C . GLY A 1 220 ? -5.356 -9.005 24.544 1.00 97.19 220 GLY A C 1
ATOM 1621 O O . GLY A 1 220 ? -4.141 -8.990 24.371 1.00 97.19 220 GLY A O 1
ATOM 1622 N N . HIS A 1 221 ? -6.039 -10.112 24.808 1.00 97.44 221 HIS A N 1
ATOM 1623 C CA . HIS A 1 221 ? -5.485 -11.462 24.728 1.00 97.44 221 HIS A CA 1
ATOM 1624 C C . HIS A 1 221 ? -6.092 -12.186 23.526 1.00 97.44 221 HIS A C 1
ATOM 1626 O O . HIS A 1 221 ? -6.815 -13.172 23.677 1.00 97.44 221 HIS A O 1
ATOM 1632 N N . ASN A 1 222 ? -5.850 -11.638 22.332 1.00 97.31 222 ASN A N 1
ATOM 1633 C CA . ASN A 1 222 ? -6.420 -12.102 21.070 1.00 97.31 222 ASN A CA 1
ATOM 1634 C C . ASN A 1 222 ? -7.965 -12.109 21.042 1.00 97.31 222 ASN A C 1
ATOM 1636 O O . ASN A 1 222 ? -8.599 -12.962 20.417 1.00 97.31 222 ASN A O 1
ATOM 1640 N N . GLY A 1 223 ? -8.595 -11.154 21.734 1.00 98.62 223 GLY A N 1
ATOM 1641 C CA . GLY A 1 223 ? -10.027 -10.897 21.587 1.00 98.62 223 GLY A CA 1
ATOM 1642 C C . GLY A 1 223 ? -10.362 -10.375 20.185 1.00 98.62 223 GLY A C 1
ATOM 1643 O O . GLY A 1 223 ? -9.493 -9.873 19.469 1.00 98.62 223 GLY A O 1
ATOM 1644 N N . THR A 1 224 ? -11.617 -10.520 19.759 1.00 98.88 224 THR A N 1
ATOM 1645 C CA . THR A 1 224 ? -12.035 -10.210 18.386 1.00 98.88 224 THR A CA 1
ATOM 1646 C C . THR A 1 224 ? -12.962 -9.000 18.291 1.00 98.88 224 THR A C 1
ATOM 1648 O O . THR A 1 224 ? -13.917 -8.884 19.051 1.00 98.88 224 THR A O 1
ATOM 1651 N N . ILE A 1 225 ? -12.756 -8.160 17.278 1.00 98.94 225 ILE A N 1
ATOM 1652 C CA . ILE A 1 225 ? -13.748 -7.207 16.773 1.00 98.94 225 ILE A CA 1
ATOM 1653 C C . ILE A 1 225 ? -14.251 -7.735 15.426 1.00 98.94 225 ILE A C 1
ATOM 1655 O O . ILE A 1 225 ? -13.470 -7.937 14.498 1.00 98.94 225 ILE A O 1
ATOM 1659 N N . ASN A 1 226 ? -15.550 -7.994 15.325 1.00 98.88 226 ASN A N 1
ATOM 1660 C CA . ASN A 1 226 ? -16.194 -8.620 14.177 1.00 98.88 226 ASN A CA 1
ATOM 1661 C C . ASN A 1 226 ? -17.258 -7.689 13.591 1.00 98.88 226 ASN A C 1
ATOM 1663 O O . ASN A 1 226 ? -18.274 -7.413 14.227 1.00 98.88 226 ASN A O 1
ATOM 1667 N N . GLY A 1 227 ? -17.042 -7.231 12.360 1.00 98.56 227 GLY A N 1
ATOM 1668 C CA . GLY A 1 227 ? -17.938 -6.298 11.677 1.00 98.56 227 GLY A CA 1
ATOM 1669 C C . GLY A 1 227 ? -19.230 -6.906 11.135 1.00 98.56 227 GLY A C 1
ATOM 1670 O O . GLY A 1 227 ? -20.107 -6.165 10.697 1.00 98.56 227 GLY A O 1
ATOM 1671 N N . GLN A 1 228 ? -19.352 -8.238 11.130 1.00 98.19 228 GLN A N 1
ATOM 1672 C CA . GLN A 1 228 ? -20.472 -8.968 10.528 1.00 98.19 228 GLN A CA 1
ATOM 1673 C C . GLN A 1 228 ? -20.782 -8.531 9.078 1.00 98.19 228 GLN A C 1
ATOM 1675 O O . GLN A 1 228 ? -21.945 -8.485 8.659 1.00 98.19 228 GLN A O 1
ATOM 1680 N N . GLY A 1 229 ? -19.732 -8.247 8.297 1.00 97.69 229 GLY A N 1
ATOM 1681 C CA . GLY A 1 229 ? -19.759 -7.578 6.992 1.00 97.69 229 GLY A CA 1
ATOM 1682 C C . GLY A 1 229 ? -20.586 -8.245 5.888 1.00 97.69 229 GLY A C 1
ATOM 1683 O O . GLY A 1 229 ? -20.939 -7.590 4.911 1.00 97.69 229 GLY A O 1
ATOM 1684 N N . GLN A 1 230 ? -20.968 -9.517 6.028 1.00 97.44 230 GLN A N 1
ATOM 1685 C CA . GLN A 1 230 ? -21.680 -10.271 4.989 1.00 97.44 230 GLN A CA 1
ATOM 1686 C C . GLN A 1 230 ? -22.948 -9.566 4.476 1.00 97.44 230 GLN A C 1
ATOM 1688 O O . GLN A 1 230 ? -23.180 -9.527 3.263 1.00 97.44 230 GLN A O 1
ATOM 1693 N N . SER A 1 231 ? -23.761 -8.988 5.370 1.00 96.81 231 SER A N 1
ATOM 1694 C CA . SER A 1 231 ? -24.962 -8.236 4.978 1.00 96.81 231 SER A CA 1
ATOM 1695 C C . SER A 1 231 ? -24.590 -7.009 4.142 1.00 96.81 231 SER A C 1
ATOM 1697 O O . SER A 1 231 ? -25.153 -6.806 3.065 1.00 96.81 231 SER A O 1
ATOM 1699 N N . TRP A 1 232 ? -23.591 -6.246 4.583 1.00 97.88 232 TRP A N 1
ATOM 1700 C CA . TRP A 1 232 ? -23.065 -5.067 3.899 1.00 97.88 232 TRP A CA 1
ATOM 1701 C C . TRP A 1 232 ? -22.552 -5.394 2.500 1.00 97.88 232 TRP A C 1
ATOM 1703 O O . TRP A 1 232 ? -22.901 -4.715 1.537 1.00 97.88 232 TRP A O 1
ATOM 1713 N N . TRP A 1 233 ? -21.790 -6.478 2.353 1.00 97.50 233 TRP A N 1
ATOM 1714 C CA . TRP A 1 233 ? -21.242 -6.902 1.065 1.00 97.50 233 TRP A CA 1
ATOM 1715 C C . TRP A 1 233 ? -22.336 -7.331 0.080 1.00 97.50 233 TRP A C 1
ATOM 1717 O O . TRP A 1 233 ? -22.246 -7.045 -1.117 1.00 97.50 233 TRP A O 1
ATOM 1727 N N . ILE A 1 234 ? -23.385 -8.005 0.568 1.00 97.06 234 ILE A N 1
ATOM 1728 C CA . ILE A 1 234 ? -24.557 -8.364 -0.243 1.00 97.06 234 ILE A CA 1
ATOM 1729 C C . ILE A 1 234 ? -25.276 -7.099 -0.716 1.00 97.06 234 ILE A C 1
ATOM 1731 O O . ILE A 1 234 ? -25.590 -6.993 -1.903 1.00 97.06 234 ILE A O 1
ATOM 1735 N N . LYS A 1 235 ? -25.517 -6.136 0.181 1.00 96.88 235 LYS A N 1
ATOM 1736 C CA . LYS A 1 235 ? -26.199 -4.878 -0.152 1.00 96.88 235 LYS A CA 1
ATOM 1737 C C . LYS A 1 235 ? -25.385 -4.022 -1.127 1.00 96.88 235 LYS A C 1
ATOM 1739 O O . LYS A 1 235 ? -25.949 -3.521 -2.098 1.00 96.88 235 LYS A O 1
ATOM 1744 N N . PHE A 1 236 ? -24.066 -3.941 -0.940 1.00 96.44 236 PHE A N 1
ATOM 1745 C CA . PHE A 1 236 ? -23.149 -3.262 -1.859 1.00 96.44 236 PHE A CA 1
ATOM 1746 C C . PHE A 1 236 ? -23.211 -3.857 -3.270 1.00 96.44 236 PHE A C 1
ATOM 1748 O O . PHE A 1 236 ? -23.463 -3.143 -4.236 1.00 96.44 236 PHE A O 1
ATOM 1755 N N . ARG A 1 237 ? -23.081 -5.186 -3.405 1.00 95.81 237 ARG A N 1
ATOM 1756 C CA . ARG A 1 237 ? -23.168 -5.852 -4.719 1.00 95.81 237 ARG A CA 1
ATOM 1757 C C . ARG A 1 237 ? -24.527 -5.673 -5.391 1.00 95.81 237 ARG A C 1
ATOM 1759 O O . ARG A 1 237 ? -24.589 -5.563 -6.611 1.00 95.81 237 ARG A O 1
ATOM 1766 N N . LYS A 1 238 ? -25.604 -5.648 -4.602 1.00 97.00 238 LYS A N 1
ATOM 1767 C CA . LYS A 1 238 ? -26.963 -5.375 -5.088 1.00 97.00 238 LYS A CA 1
ATOM 1768 C C . LYS A 1 238 ? -27.218 -3.889 -5.372 1.00 97.00 238 LYS A C 1
ATOM 1770 O O . LYS A 1 238 ? -28.284 -3.578 -5.888 1.00 97.00 238 LYS A O 1
ATOM 1775 N N . LYS A 1 239 ? -26.267 -2.997 -5.064 1.00 96.06 239 LYS A N 1
ATOM 1776 C CA . LYS A 1 239 ? -26.380 -1.538 -5.214 1.00 96.06 239 LYS A CA 1
ATOM 1777 C C . LYS A 1 239 ? -27.596 -0.951 -4.485 1.00 96.06 239 LYS A C 1
ATOM 1779 O O . LYS A 1 239 ? -28.258 -0.062 -5.004 1.00 96.06 239 LYS A O 1
ATOM 1784 N N . ILE A 1 240 ? -27.899 -1.473 -3.294 1.00 96.00 240 ILE A N 1
ATOM 1785 C CA . ILE A 1 240 ? -29.032 -1.016 -2.464 1.00 96.00 240 ILE A CA 1
ATOM 1786 C C . ILE A 1 240 ? -28.598 -0.210 -1.234 1.00 96.00 240 ILE A C 1
ATOM 1788 O O . ILE A 1 240 ? -29.418 0.082 -0.371 1.00 96.00 240 ILE A O 1
ATOM 1792 N N . LEU A 1 241 ? -27.310 0.127 -1.136 1.00 94.88 241 LEU A N 1
ATOM 1793 C CA . LEU A 1 241 ? -26.811 1.095 -0.163 1.00 94.88 241 LEU A CA 1
ATOM 1794 C C . LEU A 1 241 ? -26.864 2.493 -0.780 1.00 94.88 241 LEU A C 1
ATOM 1796 O O . LEU A 1 241 ? -26.491 2.677 -1.936 1.00 94.88 241 LEU A O 1
ATOM 1800 N N . ASN A 1 242 ? -27.299 3.473 0.009 1.00 93.56 242 ASN A N 1
ATOM 1801 C CA . ASN A 1 242 ? -27.360 4.873 -0.421 1.00 93.56 242 ASN A CA 1
ATOM 1802 C C . ASN A 1 242 ? -26.058 5.638 -0.136 1.00 93.56 242 ASN A C 1
ATOM 1804 O O . ASN A 1 242 ? -25.842 6.717 -0.682 1.00 93.56 242 ASN A O 1
ATOM 1808 N N . HIS A 1 243 ? -25.203 5.095 0.733 1.00 96.19 243 HIS A N 1
ATOM 1809 C CA . HIS A 1 243 ? -24.012 5.754 1.260 1.00 96.19 243 HIS A CA 1
ATOM 1810 C C . HIS A 1 243 ? -22.821 4.797 1.271 1.00 96.19 243 HIS A C 1
ATOM 1812 O O . HIS A 1 243 ? -22.989 3.577 1.299 1.00 96.19 243 HIS A O 1
ATOM 1818 N N . THR A 1 244 ? -21.614 5.364 1.280 1.00 96.62 244 THR A N 1
ATOM 1819 C CA . THR A 1 244 ? -20.370 4.584 1.375 1.00 96.62 244 THR A CA 1
ATOM 1820 C C . THR A 1 244 ? -20.302 3.847 2.708 1.00 96.62 244 THR A C 1
ATOM 1822 O O . THR A 1 244 ? -20.586 4.439 3.753 1.00 96.62 244 THR A O 1
ATOM 1825 N N . ARG A 1 245 ? -19.923 2.568 2.675 1.00 97.81 245 ARG A N 1
ATOM 1826 C CA . ARG A 1 245 ? -19.798 1.704 3.855 1.00 97.81 245 ARG A CA 1
ATOM 1827 C C . ARG A 1 245 ? -18.733 2.227 4.825 1.00 97.81 245 ARG A C 1
ATOM 1829 O O . ARG A 1 245 ? -17.740 2.834 4.428 1.00 97.81 245 ARG A O 1
ATOM 1836 N N . GLY A 1 246 ? -18.959 1.991 6.114 1.00 96.44 246 GLY A N 1
ATOM 1837 C CA . GLY A 1 246 ? -18.064 2.418 7.186 1.00 96.44 246 GLY A CA 1
ATOM 1838 C C . GLY A 1 246 ? -16.941 1.409 7.456 1.00 96.44 246 GLY A C 1
ATOM 1839 O O . GLY A 1 246 ? -17.187 0.205 7.345 1.00 96.44 246 GLY A O 1
ATOM 1840 N N . PRO A 1 247 ? -15.724 1.856 7.828 1.00 98.19 247 PRO A N 1
ATOM 1841 C CA . PRO A 1 247 ? -14.660 0.954 8.263 1.00 98.19 247 PRO A CA 1
ATOM 1842 C C . PRO A 1 247 ? -15.015 0.181 9.544 1.00 98.19 247 PRO A C 1
ATOM 1844 O O . PRO A 1 247 ? -15.910 0.580 10.289 1.00 98.19 247 PRO A O 1
ATOM 1847 N N . LEU A 1 248 ? -14.278 -0.882 9.871 1.00 98.81 248 LEU A N 1
ATOM 1848 C CA . LEU A 1 248 ? -14.461 -1.561 11.161 1.00 98.81 248 LEU A CA 1
ATOM 1849 C C . LEU A 1 248 ? -13.927 -0.706 12.319 1.00 98.81 248 LEU A C 1
ATOM 1851 O O . LEU A 1 248 ? -14.663 -0.395 13.254 1.00 98.81 248 LEU A O 1
ATOM 1855 N N . VAL A 1 249 ? -12.666 -0.286 12.231 1.00 98.94 249 VAL A N 1
ATOM 1856 C CA . VAL A 1 249 ? -12.020 0.605 13.200 1.00 98.94 249 VAL A CA 1
ATOM 1857 C C . VAL A 1 249 ? -11.476 1.817 12.455 1.00 98.94 249 VAL A C 1
ATOM 1859 O O . VAL A 1 249 ? -10.733 1.663 11.485 1.00 98.94 249 VAL A O 1
ATOM 1862 N N . GLN A 1 250 ? -11.835 3.022 12.902 1.00 98.81 250 GLN A N 1
ATOM 1863 C CA . GLN A 1 250 ? -11.315 4.261 12.328 1.00 98.81 250 GLN A CA 1
ATOM 1864 C C . GLN A 1 250 ? -10.854 5.230 13.411 1.00 98.81 250 GLN A C 1
ATOM 1866 O O . GLN A 1 250 ? -11.644 5.628 14.266 1.00 98.81 250 GLN A O 1
ATOM 1871 N N . LEU A 1 251 ? -9.594 5.652 13.319 1.00 98.88 251 LEU A N 1
ATOM 1872 C CA . LEU A 1 251 ? -9.031 6.730 14.127 1.00 98.88 251 LEU A CA 1
ATOM 1873 C C . LEU A 1 251 ? -8.652 7.878 13.200 1.00 98.88 251 LEU A C 1
ATOM 1875 O O . LEU A 1 251 ? -7.956 7.670 12.211 1.00 98.88 251 LEU A O 1
ATOM 1879 N N . MET A 1 252 ? -9.141 9.077 13.496 1.00 98.62 252 MET A N 1
ATOM 1880 C CA . MET A 1 252 ? -8.948 10.265 12.670 1.00 98.62 252 MET A CA 1
ATOM 1881 C C . MET A 1 252 ? -8.214 11.348 13.462 1.00 98.62 252 MET A C 1
ATOM 1883 O O . MET A 1 252 ? -8.550 11.584 14.623 1.00 98.62 252 MET A O 1
ATOM 1887 N N . ARG A 1 253 ? -7.232 12.025 12.852 1.00 98.69 253 ARG A N 1
ATOM 1888 C CA . ARG A 1 253 ? -6.526 13.194 13.423 1.00 98.69 253 ARG A CA 1
ATOM 1889 C C . ARG A 1 253 ? -6.048 12.989 14.861 1.00 98.69 253 ARG A C 1
ATOM 1891 O O . ARG A 1 253 ? -6.152 13.862 15.714 1.00 98.69 253 ARG A O 1
ATOM 1898 N N . SER A 1 254 ? -5.588 11.778 15.142 1.00 98.88 254 SER A N 1
ATOM 1899 C CA . SER A 1 254 ? -5.261 11.316 16.491 1.00 98.88 254 SER A CA 1
ATOM 1900 C C . SER A 1 254 ? -3.766 11.023 16.620 1.00 98.88 254 SER A C 1
ATOM 1902 O O . SER A 1 254 ? -3.093 10.768 15.620 1.00 98.88 254 SER A O 1
ATOM 1904 N N . SER A 1 255 ? -3.227 11.049 17.838 1.00 98.88 255 SER A N 1
ATOM 1905 C CA . SER A 1 255 ? -1.795 10.828 18.080 1.00 98.88 255 SER A CA 1
ATOM 1906 C C . SER A 1 255 ? -1.512 9.840 19.206 1.00 98.88 255 SER A C 1
ATOM 1908 O O . SER A 1 255 ? -2.312 9.710 20.131 1.00 98.88 255 SER A O 1
ATOM 1910 N N . ASN A 1 256 ? -0.356 9.172 19.132 1.00 98.81 256 ASN A N 1
ATOM 1911 C CA . ASN A 1 256 ? 0.092 8.159 20.094 1.00 98.81 256 ASN A CA 1
ATOM 1912 C C . ASN A 1 256 ? -0.916 7.006 20.205 1.00 98.81 256 ASN A C 1
ATOM 1914 O O . ASN A 1 256 ? -1.634 6.858 21.195 1.00 98.81 256 ASN A O 1
ATOM 1918 N N . ILE A 1 257 ? -0.991 6.212 19.142 1.00 98.94 257 ILE A N 1
ATOM 1919 C CA . ILE A 1 257 ? -1.943 5.110 19.014 1.00 98.94 257 ILE A CA 1
ATOM 1920 C C . ILE A 1 257 ? -1.196 3.787 19.096 1.00 98.94 257 ILE A C 1
ATOM 1922 O O . ILE A 1 257 ? -0.222 3.583 18.371 1.00 98.94 257 ILE A O 1
ATOM 1926 N N . THR A 1 258 ? -1.695 2.869 19.920 1.00 98.94 258 THR A N 1
ATOM 1927 C CA . THR A 1 258 ? -1.227 1.480 19.962 1.00 98.94 258 THR A CA 1
ATOM 1928 C C . THR A 1 258 ? -2.385 0.534 19.678 1.00 98.94 258 THR A C 1
ATOM 1930 O O . THR A 1 258 ? -3.410 0.585 20.350 1.00 98.94 258 THR A O 1
ATOM 1933 N N . ILE A 1 259 ? -2.231 -0.348 18.697 1.00 98.94 259 ILE A N 1
ATOM 1934 C CA . ILE A 1 259 ? -3.185 -1.421 18.412 1.00 98.94 259 ILE A CA 1
ATOM 1935 C C . ILE A 1 259 ? -2.417 -2.734 18.423 1.00 98.94 259 ILE A C 1
ATOM 1937 O O . ILE A 1 259 ? -1.488 -2.904 17.632 1.00 98.94 259 ILE A O 1
ATOM 1941 N N . SER A 1 260 ? -2.754 -3.651 19.330 1.00 98.88 260 SER A N 1
ATOM 1942 C CA . SER A 1 260 ? -1.988 -4.890 19.444 1.00 98.88 260 SER A CA 1
ATOM 1943 C C . SER A 1 260 ? -2.732 -6.096 19.989 1.00 98.88 260 SER A C 1
ATOM 1945 O O . SER A 1 260 ? -3.662 -5.946 20.763 1.00 98.88 260 SER A O 1
ATOM 1947 N N . ASN A 1 261 ? -2.289 -7.305 19.635 1.00 98.50 261 ASN A N 1
ATOM 1948 C CA . ASN A 1 261 ? -2.770 -8.566 20.222 1.00 98.50 261 ASN A CA 1
ATOM 1949 C C . ASN A 1 261 ? -4.307 -8.736 20.189 1.00 98.50 261 ASN A C 1
ATOM 1951 O O . ASN A 1 261 ? -4.947 -9.135 21.167 1.00 98.50 261 ASN A O 1
ATOM 1955 N N . ILE A 1 262 ? -4.907 -8.403 19.045 1.00 98.81 262 ILE A N 1
ATOM 1956 C CA . ILE A 1 262 ? -6.340 -8.555 18.768 1.00 98.81 262 ILE A CA 1
ATOM 1957 C C . ILE A 1 262 ? -6.560 -9.171 17.385 1.00 98.81 262 ILE A C 1
ATOM 1959 O O . ILE A 1 262 ? -5.691 -9.128 16.509 1.00 98.81 262 ILE A O 1
ATOM 1963 N N . THR A 1 263 ? -7.767 -9.689 17.175 1.00 98.94 263 THR A N 1
ATOM 1964 C CA . THR A 1 263 ? -8.254 -10.109 15.861 1.00 98.94 263 THR A CA 1
ATOM 1965 C C . THR A 1 263 ? -9.305 -9.126 15.344 1.00 98.94 263 THR A C 1
ATOM 1967 O O . THR A 1 263 ? -10.268 -8.809 16.039 1.00 98.94 263 THR A O 1
ATOM 1970 N N . LEU A 1 264 ? -9.167 -8.676 14.100 1.00 98.94 264 LEU A N 1
ATOM 1971 C CA . LEU A 1 264 ? -10.186 -7.927 13.367 1.00 98.94 264 LEU A CA 1
ATOM 1972 C C . LEU A 1 264 ? -10.768 -8.835 12.286 1.00 98.94 264 LEU A C 1
ATOM 1974 O O . LEU A 1 264 ? -10.012 -9.417 11.505 1.00 98.94 264 LEU A O 1
ATOM 1978 N N . ARG A 1 265 ? -12.096 -8.976 12.223 1.00 98.38 265 ARG A N 1
ATOM 1979 C CA . ARG A 1 265 ? -12.729 -9.816 11.200 1.00 98.38 265 ARG A CA 1
ATOM 1980 C C . ARG A 1 265 ? -13.929 -9.181 10.519 1.00 98.38 265 ARG A C 1
ATOM 1982 O O . ARG A 1 265 ? -14.660 -8.399 11.126 1.00 98.38 265 ARG A O 1
ATOM 1989 N N . ASP A 1 266 ? -14.152 -9.611 9.282 1.00 98.44 266 ASP A N 1
ATOM 1990 C CA . ASP A 1 266 ? -15.384 -9.404 8.518 1.00 98.44 266 ASP A CA 1
ATOM 1991 C C . ASP A 1 266 ? -15.863 -7.945 8.533 1.00 98.44 266 ASP A C 1
ATOM 1993 O O . ASP A 1 266 ? -17.021 -7.653 8.841 1.00 98.44 266 ASP A O 1
ATOM 1997 N N . SER A 1 267 ? -14.955 -7.015 8.222 1.00 98.44 267 SER A N 1
ATOM 1998 C CA . SER A 1 267 ? -15.277 -5.589 8.136 1.00 98.44 267 SER A CA 1
ATOM 1999 C C . SER A 1 267 ? -16.362 -5.311 7.081 1.00 98.44 267 SER A C 1
ATOM 2001 O O . SER A 1 267 ? -16.330 -5.908 5.999 1.00 98.44 267 SER A O 1
ATOM 2003 N N . PRO A 1 268 ? -17.303 -4.376 7.319 1.00 97.94 268 PRO A N 1
ATOM 2004 C CA . PRO A 1 268 ? -18.216 -3.903 6.282 1.00 97.94 268 PRO A CA 1
ATOM 2005 C C . PRO A 1 268 ? -17.495 -3.296 5.071 1.00 97.94 268 PRO A C 1
ATOM 2007 O O . PRO A 1 268 ? -18.008 -3.414 3.960 1.00 97.94 268 PRO A O 1
ATOM 2010 N N . PHE A 1 269 ? -16.333 -2.671 5.278 1.00 97.94 269 PHE A N 1
ATOM 2011 C CA . PHE A 1 269 ? -15.512 -1.955 4.290 1.00 97.94 269 PHE A CA 1
ATOM 2012 C C . PHE A 1 269 ? -14.022 -2.122 4.654 1.00 97.94 269 PHE A C 1
ATOM 2014 O O . PHE A 1 269 ? -13.627 -3.218 5.046 1.00 97.94 269 PHE A O 1
ATOM 2021 N N . TRP A 1 270 ? -13.200 -1.069 4.595 1.00 98.50 270 TRP A N 1
ATOM 2022 C CA . TRP A 1 270 ? -11.826 -1.067 5.117 1.00 98.50 270 TRP A CA 1
ATOM 2023 C C . TRP A 1 270 ? -11.779 -1.522 6.577 1.00 98.50 270 TRP A C 1
ATOM 2025 O O . TRP A 1 270 ? -12.695 -1.240 7.353 1.00 98.50 270 TRP A O 1
ATOM 2035 N N . THR A 1 271 ? -10.754 -2.273 6.972 1.00 98.81 271 THR A N 1
ATOM 2036 C CA . THR A 1 271 ? -10.741 -2.893 8.304 1.00 98.81 271 THR A CA 1
ATOM 2037 C C . THR A 1 271 ? -10.169 -1.953 9.358 1.00 98.81 271 THR A C 1
ATOM 2039 O O . THR A 1 271 ? -10.894 -1.553 10.269 1.00 98.81 271 THR A O 1
ATOM 2042 N N . LEU A 1 272 ? -8.897 -1.571 9.239 1.00 98.88 272 LEU A N 1
ATOM 2043 C CA . LEU A 1 272 ? -8.242 -0.659 10.171 1.00 98.88 272 LEU A CA 1
ATOM 2044 C C . LEU A 1 272 ? -7.761 0.591 9.440 1.00 98.88 272 LEU A C 1
ATOM 2046 O O . LEU A 1 272 ? -6.732 0.565 8.774 1.00 98.88 272 LEU A O 1
ATOM 2050 N N . HIS A 1 273 ? -8.491 1.691 9.604 1.00 98.88 273 HIS A N 1
ATOM 2051 C CA . HIS A 1 273 ? -8.214 2.941 8.908 1.00 98.88 273 HIS A CA 1
ATOM 2052 C C . HIS A 1 273 ? -7.724 4.018 9.882 1.00 98.88 273 HIS A C 1
ATOM 2054 O O . HIS A 1 273 ? -8.495 4.567 10.673 1.00 98.88 273 HIS A O 1
ATOM 2060 N N . THR A 1 274 ? -6.434 4.341 9.814 1.00 98.75 274 THR A N 1
ATOM 2061 C CA . THR A 1 274 ? -5.851 5.476 10.537 1.00 98.75 274 THR A CA 1
ATOM 2062 C C . THR A 1 274 ? -5.704 6.637 9.568 1.00 98.75 274 THR A C 1
ATOM 2064 O O . THR A 1 274 ? -4.930 6.544 8.623 1.00 98.75 274 THR A O 1
ATOM 2067 N N . TYR A 1 275 ? -6.461 7.704 9.796 1.00 98.75 275 TYR A N 1
ATOM 2068 C CA . TYR A 1 275 ? -6.566 8.855 8.906 1.00 98.75 275 TYR A CA 1
ATOM 2069 C C . TYR A 1 275 ? -5.960 10.092 9.571 1.00 98.75 275 TYR A C 1
ATOM 2071 O O . TYR A 1 275 ? -6.436 10.523 10.622 1.00 98.75 275 TYR A O 1
ATOM 2079 N N . ASP A 1 276 ? -4.944 10.694 8.962 1.00 98.75 276 ASP A N 1
ATOM 2080 C CA . ASP A 1 276 ? -4.218 11.864 9.474 1.00 98.75 276 ASP A CA 1
ATOM 2081 C C . ASP A 1 276 ? -3.716 11.673 10.918 1.00 98.75 276 ASP A C 1
ATOM 2083 O O . ASP A 1 276 ? -3.795 12.554 11.773 1.00 98.75 276 ASP A O 1
ATOM 2087 N N . CYS A 1 277 ? -3.267 10.455 11.227 1.00 98.94 277 CYS A N 1
ATOM 2088 C CA . CYS A 1 277 ? -2.756 10.090 12.546 1.00 98.94 277 CYS A CA 1
ATOM 2089 C C . CYS A 1 277 ? -1.233 10.214 12.645 1.00 98.94 277 CYS A C 1
ATOM 2091 O O . CYS A 1 277 ? -0.518 10.014 11.663 1.00 98.94 277 CYS A O 1
ATOM 2093 N N . LYS A 1 278 ? -0.736 10.466 13.862 1.00 98.94 278 LYS A N 1
ATOM 2094 C CA . LYS A 1 278 ? 0.701 10.560 14.164 1.00 98.94 278 LYS A CA 1
ATOM 2095 C C . LYS A 1 278 ? 1.134 9.565 15.232 1.00 98.94 278 LYS A C 1
ATOM 2097 O O . LYS A 1 278 ? 0.434 9.406 16.229 1.00 98.94 278 LYS A O 1
ATOM 2102 N N . ASN A 1 279 ? 2.317 8.973 15.084 1.00 98.88 279 ASN A N 1
ATOM 2103 C CA . ASN A 1 279 ? 2.881 8.014 16.042 1.00 98.88 279 ASN A CA 1
ATOM 2104 C C . ASN A 1 279 ? 1.929 6.828 16.271 1.00 98.88 279 ASN A C 1
ATOM 2106 O O . ASN A 1 279 ? 1.322 6.681 17.336 1.00 98.88 279 ASN A O 1
ATOM 2110 N N . VAL A 1 280 ? 1.771 6.004 15.238 1.00 98.94 280 VAL A N 1
ATOM 2111 C CA . VAL A 1 280 ? 0.871 4.845 15.241 1.00 98.94 280 VAL A CA 1
ATOM 2112 C C . VAL A 1 280 ? 1.698 3.566 15.289 1.00 98.94 280 VAL A C 1
ATOM 2114 O O . VAL A 1 280 ? 2.553 3.351 14.436 1.00 98.94 280 VAL A O 1
ATOM 2117 N N . THR A 1 281 ? 1.427 2.692 16.254 1.00 98.94 281 THR A N 1
ATOM 2118 C CA . THR A 1 281 ? 2.003 1.344 16.315 1.00 98.94 281 THR A CA 1
ATOM 2119 C C . THR A 1 281 ? 0.897 0.305 16.210 1.00 98.94 281 THR A C 1
ATOM 2121 O O . THR A 1 281 ? -0.016 0.282 17.031 1.00 98.94 281 THR A O 1
ATOM 2124 N N . ILE A 1 282 ? 0.998 -0.572 15.215 1.00 98.94 282 ILE A N 1
ATOM 2125 C CA . ILE A 1 282 ? 0.125 -1.728 15.022 1.00 98.94 282 ILE A CA 1
ATOM 2126 C C . ILE A 1 282 ? 1.004 -2.973 15.097 1.00 98.94 282 ILE A C 1
ATOM 2128 O O . ILE A 1 282 ? 1.926 -3.130 14.293 1.00 98.94 282 ILE A O 1
ATOM 2132 N N . SER A 1 283 ? 0.766 -3.852 16.069 1.00 98.81 283 SER A N 1
ATOM 2133 C CA . SER A 1 283 ? 1.600 -5.042 16.251 1.00 98.81 283 SER A CA 1
ATOM 2134 C C . SER A 1 283 ? 0.829 -6.287 16.651 1.00 98.81 283 SER A C 1
ATOM 2136 O O . SER A 1 283 ? -0.161 -6.182 17.355 1.00 98.81 283 SER A O 1
ATOM 2138 N N . GLU A 1 284 ? 1.277 -7.480 16.256 1.00 98.69 284 GLU A N 1
ATOM 2139 C CA . GLU A 1 284 ? 0.678 -8.747 16.737 1.00 98.69 284 GLU A CA 1
ATOM 2140 C C . GLU A 1 284 ? -0.838 -8.827 16.476 1.00 98.69 284 GLU A C 1
ATOM 2142 O O . GLU A 1 284 ? -1.605 -9.376 17.261 1.00 98.69 284 GLU A O 1
ATOM 2147 N N . THR A 1 285 ? -1.291 -8.209 15.385 1.00 98.69 285 THR A N 1
ATOM 2148 C CA . THR A 1 285 ? -2.709 -8.129 15.025 1.00 98.69 285 THR A CA 1
ATOM 2149 C C . THR A 1 285 ? -3.014 -9.116 13.906 1.00 98.69 285 THR A C 1
ATOM 2151 O O . THR A 1 285 ? -2.261 -9.232 12.934 1.00 98.69 285 THR A O 1
ATOM 2154 N N . THR A 1 286 ? -4.137 -9.819 14.041 1.00 98.94 286 THR A N 1
ATOM 2155 C CA . THR A 1 286 ? -4.663 -10.725 13.016 1.00 98.94 286 THR A CA 1
ATOM 2156 C C . THR A 1 286 ? -5.846 -10.073 12.307 1.00 98.94 286 THR A C 1
ATOM 2158 O O . THR A 1 286 ? -6.782 -9.629 12.964 1.00 98.94 286 THR A O 1
ATOM 2161 N N . ILE A 1 287 ? -5.833 -10.016 10.974 1.00 98.88 287 ILE A N 1
ATOM 2162 C CA . ILE A 1 287 ? -6.928 -9.451 10.172 1.00 98.88 287 ILE A CA 1
ATOM 2163 C C . ILE A 1 287 ? -7.455 -10.490 9.189 1.00 98.88 287 ILE A C 1
ATOM 2165 O O . ILE A 1 287 ? -6.696 -11.018 8.374 1.00 98.88 287 ILE A O 1
ATOM 2169 N N . LEU A 1 288 ? -8.759 -10.768 9.259 1.00 98.75 288 LEU A N 1
ATOM 2170 C CA . LEU A 1 288 ? -9.408 -11.835 8.501 1.00 98.75 288 LEU A CA 1
ATOM 2171 C C . LEU A 1 288 ? -10.662 -11.336 7.776 1.00 98.75 288 LEU A C 1
ATOM 2173 O O . LEU A 1 288 ? -11.582 -10.792 8.379 1.00 98.75 288 LEU A O 1
ATOM 2177 N N . ALA A 1 289 ? -10.737 -11.599 6.479 1.00 97.81 289 ALA A N 1
ATOM 2178 C CA . ALA A 1 289 ? -11.959 -11.483 5.692 1.00 97.81 289 ALA A CA 1
ATOM 2179 C C . ALA A 1 289 ? -11.978 -12.588 4.623 1.00 97.81 289 ALA A C 1
ATOM 2181 O O . ALA A 1 289 ? -10.921 -13.134 4.280 1.00 97.81 289 ALA A O 1
ATOM 2182 N N . PRO A 1 290 ? -13.145 -12.934 4.051 1.00 96.38 290 PRO A N 1
ATOM 2183 C CA . PRO A 1 290 ? -13.202 -13.853 2.926 1.00 96.38 290 PRO A CA 1
ATOM 2184 C C . PRO A 1 290 ? -12.272 -13.411 1.792 1.00 96.38 290 PRO A C 1
ATOM 2186 O O . PRO A 1 290 ? -12.338 -12.283 1.308 1.00 96.38 290 PRO A O 1
ATOM 2189 N N . ILE A 1 291 ? -11.432 -14.335 1.319 1.00 93.06 291 ILE A N 1
ATOM 2190 C CA . ILE A 1 291 ? -10.445 -14.088 0.250 1.00 93.06 291 ILE A CA 1
ATOM 2191 C C . ILE A 1 291 ? -11.085 -13.737 -1.108 1.00 93.06 291 ILE A C 1
ATOM 2193 O O . ILE A 1 291 ? -10.404 -13.321 -2.041 1.00 93.06 291 ILE A O 1
ATOM 2197 N N . ALA A 1 292 ? -12.398 -13.924 -1.238 1.00 92.00 292 ALA A N 1
ATOM 2198 C CA . ALA A 1 292 ? -13.209 -13.502 -2.367 1.00 92.00 292 ALA A CA 1
ATOM 2199 C C . ALA A 1 292 ? -14.627 -13.180 -1.879 1.00 92.00 292 ALA A C 1
ATOM 2201 O O . ALA A 1 292 ? -15.105 -13.756 -0.904 1.00 92.00 292 ALA A O 1
ATOM 2202 N N . GLY A 1 293 ? -15.322 -12.273 -2.570 1.00 91.94 293 GLY A N 1
ATOM 2203 C CA . GLY A 1 293 ? -16.699 -11.907 -2.220 1.00 91.94 293 GLY A CA 1
ATOM 2204 C C . GLY A 1 293 ? -16.837 -10.935 -1.039 1.00 91.94 293 GLY A C 1
ATOM 2205 O O . GLY A 1 293 ? -17.966 -10.619 -0.669 1.00 91.94 293 GLY A O 1
ATOM 2206 N N . ALA A 1 294 ? -15.732 -10.414 -0.504 1.00 95.44 294 ALA A N 1
ATOM 2207 C CA . ALA A 1 294 ? -15.687 -9.316 0.461 1.00 95.44 294 ALA A CA 1
ATOM 2208 C C . ALA A 1 294 ? -15.090 -8.065 -0.228 1.00 95.44 294 ALA A C 1
ATOM 2210 O O . ALA A 1 294 ? -13.872 -7.953 -0.354 1.00 95.44 294 ALA A O 1
ATOM 2211 N N . PRO A 1 295 ? -15.925 -7.184 -0.811 1.00 95.38 295 PRO A N 1
ATOM 2212 C CA . PRO A 1 295 ? -15.448 -6.049 -1.593 1.00 95.38 295 PRO A CA 1
ATOM 2213 C C . PRO A 1 295 ? -14.901 -4.945 -0.687 1.00 95.38 295 PRO A C 1
ATOM 2215 O O . PRO A 1 295 ? -15.603 -4.530 0.242 1.00 95.38 295 PRO A O 1
ATOM 2218 N N . ASN A 1 296 ? -13.708 -4.436 -1.023 1.00 95.56 296 ASN A N 1
ATOM 2219 C CA . ASN A 1 296 ? -13.037 -3.319 -0.347 1.00 95.56 296 ASN A CA 1
ATOM 2220 C C . ASN A 1 296 ? -12.749 -3.586 1.137 1.00 95.56 296 ASN A C 1
ATOM 2222 O O . ASN A 1 296 ? -12.891 -2.695 1.968 1.00 95.56 296 ASN A O 1
ATOM 2226 N N . THR A 1 297 ? -12.408 -4.830 1.484 1.00 96.56 297 THR A N 1
ATOM 2227 C CA . THR 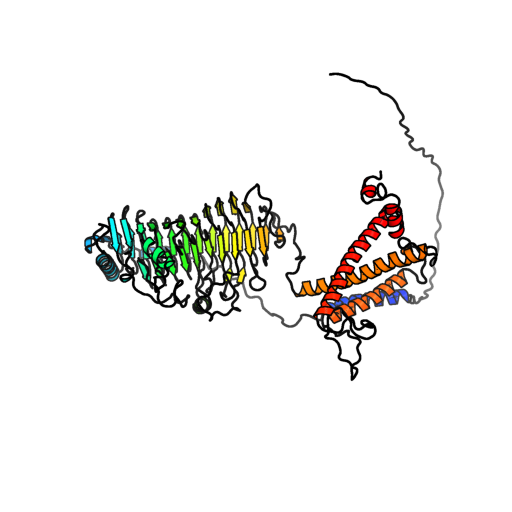A 1 297 ? -11.961 -5.196 2.834 1.00 96.56 297 THR A CA 1
ATOM 2228 C C . THR A 1 297 ? -10.444 -5.161 2.917 1.00 96.56 297 THR A C 1
ATOM 2230 O O . THR A 1 297 ? -9.798 -6.201 3.068 1.00 96.56 297 THR A O 1
ATOM 2233 N N . ASP A 1 298 ? -9.889 -3.967 2.750 1.00 98.12 298 ASP A N 1
ATOM 2234 C CA . ASP A 1 298 ? -8.474 -3.685 2.950 1.00 98.12 298 ASP A CA 1
ATOM 2235 C C . ASP A 1 298 ? -8.113 -4.001 4.419 1.00 98.12 298 ASP A C 1
ATOM 2237 O O . ASP A 1 298 ? -8.962 -3.910 5.321 1.00 98.12 298 ASP A O 1
ATOM 2241 N N . GLY A 1 299 ? -6.886 -4.456 4.672 1.00 98.69 299 GLY A N 1
ATOM 2242 C CA . GLY A 1 299 ? -6.445 -4.830 6.014 1.00 98.69 299 GLY A CA 1
ATOM 2243 C C . GLY A 1 299 ? -6.113 -3.608 6.869 1.00 98.69 299 GLY A C 1
ATOM 2244 O O . GLY A 1 299 ? -6.823 -3.313 7.831 1.00 98.69 299 GLY A O 1
ATOM 2245 N N . ILE A 1 300 ? -5.027 -2.912 6.534 1.00 98.88 300 ILE A N 1
ATOM 2246 C CA . ILE A 1 300 ? -4.583 -1.701 7.239 1.00 98.88 300 ILE A CA 1
ATOM 2247 C C . ILE A 1 300 ? -4.394 -0.563 6.239 1.00 98.88 300 ILE A C 1
ATOM 2249 O O . ILE A 1 300 ? -3.622 -0.701 5.289 1.00 98.88 300 ILE A O 1
ATOM 2253 N N . ASP A 1 301 ? -5.020 0.577 6.517 1.00 98.88 301 ASP A N 1
ATOM 2254 C CA . ASP A 1 301 ? -5.004 1.777 5.687 1.00 98.88 301 ASP A CA 1
ATOM 2255 C C . ASP A 1 301 ? -4.407 2.967 6.462 1.00 98.88 301 ASP A C 1
ATOM 2257 O O . ASP A 1 301 ? -5.143 3.700 7.131 1.00 98.88 301 ASP A O 1
ATOM 2261 N N . PRO A 1 302 ? -3.078 3.184 6.427 1.00 98.81 302 PRO A N 1
ATOM 2262 C CA . PRO A 1 302 ? -2.489 4.453 6.836 1.00 98.81 302 PRO A CA 1
ATOM 2263 C C . PRO A 1 302 ? -2.760 5.503 5.754 1.00 98.81 302 PRO A C 1
ATOM 2265 O O . PRO A 1 302 ? -2.193 5.434 4.661 1.00 98.81 302 PRO A O 1
ATOM 2268 N N . ASP A 1 303 ? -3.629 6.465 6.054 1.00 98.88 303 ASP A N 1
ATOM 2269 C CA . ASP A 1 303 ? -4.047 7.526 5.138 1.00 98.88 303 ASP A CA 1
ATOM 2270 C C . ASP A 1 303 ? -3.618 8.892 5.684 1.00 98.88 303 ASP A C 1
ATOM 2272 O O . ASP A 1 303 ? -4.057 9.300 6.756 1.00 98.88 303 ASP A O 1
ATOM 2276 N N . SER A 1 304 ? -2.728 9.593 4.980 1.00 98.88 304 SER A N 1
ATOM 2277 C CA . SER A 1 304 ? -2.105 10.847 5.435 1.00 98.88 304 SER A CA 1
ATOM 2278 C C . SER A 1 304 ? -1.422 10.753 6.817 1.00 98.88 304 SER A C 1
ATOM 2280 O O . SER A 1 304 ? -1.443 11.707 7.589 1.00 98.88 304 SER A O 1
ATOM 2282 N N . CYS A 1 305 ? -0.830 9.606 7.162 1.00 98.94 305 CYS A N 1
ATOM 2283 C CA . CYS A 1 305 ? -0.231 9.368 8.481 1.00 98.94 305 CYS A CA 1
ATOM 2284 C C . CYS A 1 305 ? 1.268 9.692 8.565 1.00 98.94 305 CYS A C 1
ATOM 2286 O O . CYS A 1 305 ? 2.012 9.530 7.604 1.00 98.94 305 CYS A O 1
ATOM 2288 N N . GLU A 1 306 ? 1.738 10.043 9.763 1.00 98.88 306 GLU A N 1
ATOM 2289 C CA . GLU A 1 306 ? 3.153 10.312 10.051 1.00 98.88 306 GLU A CA 1
ATOM 2290 C C . GLU A 1 306 ? 3.673 9.393 11.167 1.00 98.88 306 GLU A C 1
ATOM 2292 O O . GLU A 1 306 ? 3.054 9.286 12.229 1.00 98.88 306 GLU A O 1
ATOM 2297 N N . ASN A 1 307 ? 4.838 8.772 10.962 1.00 98.88 307 ASN A N 1
ATOM 2298 C CA . ASN A 1 307 ? 5.494 7.881 11.931 1.00 98.88 307 ASN A CA 1
ATOM 2299 C C . ASN A 1 307 ? 4.610 6.674 12.294 1.00 98.88 307 ASN A C 1
ATOM 2301 O O . ASN A 1 307 ? 4.036 6.593 13.385 1.00 98.88 307 ASN A O 1
ATOM 2305 N N . VAL A 1 308 ? 4.497 5.729 11.359 1.00 98.94 308 VAL A N 1
ATOM 2306 C CA . VAL A 1 308 ? 3.689 4.510 11.511 1.00 98.94 308 VAL A CA 1
ATOM 2307 C C . VAL A 1 308 ? 4.585 3.278 11.535 1.00 98.94 308 VAL A C 1
ATOM 2309 O O . VAL A 1 308 ? 5.455 3.120 10.684 1.00 98.94 308 VAL A O 1
ATOM 2312 N N . VAL A 1 309 ? 4.339 2.369 12.475 1.00 98.94 309 VAL A N 1
ATOM 2313 C CA . VAL A 1 309 ? 4.987 1.056 12.542 1.00 98.94 309 VAL A CA 1
ATOM 2314 C C . VAL A 1 309 ? 3.921 -0.031 12.503 1.00 98.94 309 VAL A C 1
ATOM 2316 O O . VAL A 1 309 ? 3.067 -0.091 13.382 1.00 98.94 309 VAL A O 1
ATOM 2319 N N . ILE A 1 310 ? 3.997 -0.913 11.510 1.00 98.94 310 ILE A N 1
ATOM 2320 C CA . ILE A 1 310 ? 3.168 -2.116 11.385 1.00 98.94 310 ILE A CA 1
ATOM 2321 C C . ILE A 1 310 ? 4.098 -3.319 11.489 1.00 98.94 310 ILE A C 1
ATOM 2323 O O . ILE A 1 310 ? 4.960 -3.498 10.628 1.00 98.94 310 ILE A O 1
ATOM 2327 N N . LYS A 1 311 ? 3.954 -4.147 12.529 1.00 98.81 311 LYS A N 1
ATOM 2328 C CA . LYS A 1 311 ? 4.866 -5.281 12.732 1.00 98.81 311 LYS A CA 1
ATOM 2329 C C . LYS A 1 311 ? 4.229 -6.560 13.246 1.00 98.81 311 LYS A C 1
ATOM 2331 O O . LYS A 1 311 ? 3.238 -6.516 13.962 1.00 98.81 311 LYS A O 1
ATOM 2336 N N . ASN A 1 312 ? 4.822 -7.710 12.940 1.00 98.81 312 ASN A N 1
ATOM 2337 C CA . ASN A 1 312 ? 4.406 -9.009 13.492 1.00 98.81 312 ASN A CA 1
ATOM 2338 C C . ASN A 1 312 ? 2.906 -9.310 13.264 1.00 98.81 312 ASN A C 1
ATOM 2340 O O . ASN A 1 312 ? 2.236 -9.825 14.153 1.00 98.81 312 ASN A O 1
ATOM 2344 N N . CYS A 1 313 ? 2.348 -8.916 12.117 1.00 98.88 313 CYS A N 1
ATOM 2345 C CA . CYS A 1 313 ? 0.916 -9.057 11.822 1.00 98.88 313 CYS A CA 1
ATOM 2346 C C . CYS A 1 313 ? 0.648 -10.206 10.839 1.00 98.88 313 CYS A C 1
ATOM 2348 O O . CYS A 1 313 ? 1.484 -10.520 9.986 1.00 98.88 313 CYS A O 1
ATOM 2350 N N . TYR A 1 314 ? -0.552 -10.783 10.922 1.00 98.94 314 TYR A N 1
ATOM 2351 C CA . TYR A 1 314 ? -1.065 -11.753 9.953 1.00 98.94 314 TYR A CA 1
ATOM 2352 C C . TYR A 1 314 ? -2.331 -11.206 9.292 1.00 98.94 314 TYR A C 1
ATOM 2354 O O . TYR A 1 314 ? -3.307 -10.894 9.973 1.00 98.94 314 TYR A O 1
ATOM 2362 N N . ILE A 1 315 ? -2.327 -11.085 7.964 1.00 98.88 315 ILE A N 1
ATOM 2363 C CA . ILE A 1 315 ? -3.419 -10.465 7.205 1.00 98.88 315 ILE A CA 1
ATOM 2364 C C . ILE A 1 315 ? -3.866 -11.416 6.096 1.00 98.88 315 ILE A C 1
ATOM 2366 O O . ILE A 1 315 ? -3.075 -11.794 5.236 1.00 98.88 315 ILE A O 1
ATOM 2370 N N . SER A 1 316 ? -5.143 -11.789 6.083 1.00 98.62 316 SER A N 1
ATOM 2371 C CA . SER A 1 316 ? -5.742 -12.612 5.029 1.00 98.62 316 SER A CA 1
ATOM 2372 C C . SER A 1 316 ? -7.084 -12.025 4.614 1.00 98.62 316 SER A C 1
ATOM 2374 O O . SER A 1 316 ? -8.080 -12.189 5.319 1.00 98.62 316 SER A O 1
ATOM 2376 N N . VAL A 1 317 ? -7.113 -11.355 3.462 1.00 97.75 317 VAL A N 1
ATOM 2377 C CA . VAL A 1 317 ? -8.261 -10.561 3.004 1.00 97.75 317 VAL A CA 1
ATOM 2378 C C . VAL A 1 317 ? -8.515 -10.705 1.499 1.00 97.75 317 VAL A C 1
ATOM 2380 O O . VAL A 1 317 ? -7.719 -11.285 0.754 1.00 97.75 317 VAL A O 1
ATOM 2383 N N . GLY A 1 318 ? -9.658 -10.192 1.038 1.00 91.25 318 GLY A N 1
ATOM 2384 C CA . GLY A 1 318 ? -9.970 -10.089 -0.386 1.00 91.25 318 GLY A CA 1
ATOM 2385 C C . GLY A 1 318 ? -9.158 -8.997 -1.089 1.00 91.25 318 GLY A C 1
ATOM 2386 O O . GLY A 1 318 ? -8.524 -9.277 -2.109 1.00 91.25 318 GLY A O 1
ATOM 2387 N N . ASP A 1 319 ? -9.164 -7.778 -0.545 1.00 95.44 319 ASP A N 1
ATOM 2388 C CA . ASP A 1 319 ? -8.551 -6.582 -1.145 1.00 95.44 319 ASP A CA 1
ATOM 2389 C C . ASP A 1 319 ? -7.096 -6.362 -0.679 1.00 95.44 319 ASP A C 1
ATOM 2391 O O . ASP A 1 319 ? -6.377 -7.338 -0.473 1.00 95.44 319 ASP A O 1
ATOM 2395 N N . ASP A 1 320 ? -6.606 -5.125 -0.607 1.00 98.25 320 ASP A N 1
ATOM 2396 C CA . ASP A 1 320 ? -5.230 -4.808 -0.220 1.00 98.25 320 ASP A CA 1
ATOM 2397 C C . ASP A 1 320 ? -4.922 -5.249 1.221 1.00 98.25 320 ASP A C 1
ATOM 2399 O O . ASP A 1 320 ? -5.653 -4.931 2.151 1.00 98.25 320 ASP A O 1
ATOM 2403 N N . GLY A 1 321 ? -3.825 -5.981 1.437 1.00 98.56 321 GLY A N 1
ATOM 2404 C CA . GLY A 1 321 ? -3.421 -6.371 2.793 1.00 98.56 321 GLY A CA 1
ATOM 2405 C C . GLY A 1 321 ? -3.035 -5.153 3.636 1.00 98.56 321 GLY A C 1
ATOM 2406 O O . GLY A 1 321 ? -3.566 -4.943 4.723 1.00 98.56 321 GLY A O 1
ATOM 2407 N N . ILE A 1 322 ? -2.140 -4.322 3.103 1.00 98.88 322 ILE A N 1
ATOM 2408 C CA . ILE A 1 322 ? -1.822 -2.991 3.632 1.00 98.88 322 ILE A CA 1
ATOM 2409 C C . ILE A 1 322 ? -1.891 -1.996 2.473 1.00 98.88 322 ILE A C 1
ATOM 2411 O O . ILE A 1 322 ? -1.234 -2.214 1.452 1.00 98.88 322 ILE A O 1
ATOM 2415 N N . ALA A 1 323 ? -2.653 -0.914 2.624 1.00 98.69 323 ALA A N 1
ATOM 2416 C CA . ALA A 1 323 ? -2.842 0.121 1.613 1.00 98.69 323 ALA A CA 1
ATOM 2417 C C . ALA A 1 323 ? -2.446 1.503 2.152 1.00 98.69 323 ALA A C 1
ATOM 2419 O O . ALA A 1 323 ? -3.192 2.142 2.882 1.00 98.69 323 ALA A O 1
ATOM 2420 N N . ILE A 1 324 ? -1.269 1.996 1.765 1.00 98.94 324 ILE A N 1
ATOM 2421 C CA . ILE A 1 324 ? -0.813 3.341 2.141 1.00 98.94 324 ILE A CA 1
ATOM 2422 C C . ILE A 1 324 ? -1.460 4.369 1.208 1.00 98.94 324 ILE A C 1
ATOM 2424 O O . ILE A 1 324 ? -1.324 4.266 -0.017 1.00 98.94 324 ILE A O 1
ATOM 2428 N N . LYS A 1 325 ? -2.136 5.362 1.788 1.00 98.88 325 LYS A N 1
ATOM 2429 C CA . LYS A 1 325 ? -2.921 6.390 1.089 1.00 98.88 325 LYS A CA 1
ATOM 2430 C C . LYS A 1 325 ? -2.589 7.793 1.606 1.00 98.88 325 LYS A C 1
ATOM 2432 O O . LYS A 1 325 ? -1.905 7.942 2.617 1.00 98.88 325 LYS A O 1
ATOM 2437 N N . SER A 1 326 ? -3.032 8.825 0.903 1.00 98.62 326 SER A N 1
ATOM 2438 C CA . SER A 1 326 ? -2.933 10.225 1.328 1.00 98.62 326 SER A CA 1
ATOM 2439 C C . SER A 1 326 ? -3.939 11.122 0.600 1.00 98.62 326 SER A C 1
ATOM 2441 O O . SER A 1 326 ? -3.608 12.208 0.133 1.00 98.62 326 SER A O 1
ATOM 2443 N N . GLY A 1 327 ? -5.187 10.673 0.474 1.00 97.81 327 GLY A N 1
ATOM 2444 C CA . GLY A 1 327 ? -6.245 11.436 -0.199 1.00 97.81 327 GLY A CA 1
ATOM 2445 C C . GLY A 1 327 ? -6.296 11.317 -1.725 1.00 97.81 327 GLY A C 1
ATOM 2446 O O . GLY A 1 327 ? -5.426 10.731 -2.370 1.00 97.81 327 GLY A O 1
ATOM 2447 N N . TRP A 1 328 ? -7.356 11.876 -2.311 1.00 97.25 328 TRP A N 1
ATOM 2448 C CA . TRP A 1 328 ? -7.792 11.603 -3.680 1.00 97.25 328 TRP A CA 1
ATOM 2449 C C . TRP A 1 328 ? -7.929 12.883 -4.518 1.00 97.25 328 TRP A C 1
ATOM 2451 O O . TRP A 1 328 ? -8.721 13.772 -4.202 1.00 97.25 328 TRP A O 1
ATOM 2461 N N . ASP A 1 329 ? -7.133 12.960 -5.584 1.00 97.56 329 ASP A N 1
ATOM 2462 C CA . ASP A 1 329 ? -7.089 14.025 -6.592 1.00 97.56 329 ASP A CA 1
ATOM 2463 C C . ASP A 1 329 ? -7.063 15.435 -5.986 1.00 97.56 329 ASP A C 1
ATOM 2465 O O . ASP A 1 329 ? -6.300 15.697 -5.054 1.00 97.56 329 ASP A O 1
ATOM 2469 N N . GLN A 1 330 ? -7.888 16.357 -6.490 1.00 96.88 330 GLN A N 1
ATOM 2470 C CA . GLN A 1 330 ? -7.929 17.751 -6.056 1.00 96.88 330 GLN A CA 1
ATOM 2471 C C . GLN A 1 330 ? -8.223 17.904 -4.559 1.00 96.88 330 GLN A C 1
ATOM 2473 O O . GLN A 1 330 ? -7.744 18.852 -3.939 1.00 96.88 330 GLN A O 1
ATOM 2478 N N . PHE A 1 331 ? -8.965 16.968 -3.956 1.00 97.75 331 PHE A N 1
ATOM 2479 C CA . PHE A 1 331 ? -9.261 16.993 -2.525 1.00 97.75 331 PHE A CA 1
ATOM 2480 C C . PHE A 1 331 ? -8.040 16.589 -1.701 1.00 97.75 331 PHE A C 1
ATOM 2482 O O . PHE A 1 331 ? -7.737 17.236 -0.702 1.00 97.75 331 PHE A O 1
ATOM 2489 N N . GLY A 1 332 ? -7.300 15.568 -2.140 1.00 98.00 332 GLY A N 1
ATOM 2490 C CA . GLY A 1 332 ? -6.043 15.174 -1.504 1.00 98.00 332 GLY A CA 1
ATOM 2491 C C . GLY A 1 332 ? -4.953 16.233 -1.669 1.00 98.00 332 GLY A C 1
ATOM 2492 O O . GLY A 1 332 ? -4.269 16.559 -0.700 1.00 98.00 332 GLY A O 1
ATOM 2493 N N . ILE A 1 333 ? -4.861 16.839 -2.858 1.00 98.06 333 ILE A N 1
ATOM 2494 C CA . ILE A 1 333 ? -3.951 17.958 -3.145 1.00 98.06 333 ILE A CA 1
ATOM 2495 C C . ILE A 1 333 ? -4.275 19.153 -2.241 1.00 98.06 333 ILE A C 1
ATOM 2497 O O . ILE A 1 333 ? -3.376 19.701 -1.606 1.00 98.06 333 ILE A O 1
ATOM 2501 N N . ALA A 1 334 ? -5.552 19.538 -2.140 1.00 97.94 334 ALA A N 1
ATOM 2502 C CA . ALA A 1 334 ? -5.982 20.637 -1.279 1.00 97.94 334 ALA A CA 1
ATOM 2503 C C . ALA A 1 334 ? -5.780 20.329 0.213 1.00 97.94 334 ALA A C 1
ATOM 2505 O O . ALA A 1 334 ? -5.454 21.228 0.986 1.00 97.94 334 ALA A O 1
ATOM 2506 N N . TYR A 1 335 ? -5.952 19.066 0.621 1.00 98.31 335 TYR A N 1
ATOM 2507 C CA . TYR A 1 335 ? -5.689 18.637 1.993 1.00 98.31 335 TYR A CA 1
ATOM 2508 C C . TYR A 1 335 ? -4.197 18.699 2.340 1.00 98.31 335 TYR A C 1
ATOM 2510 O O . TYR A 1 335 ? -3.837 19.086 3.451 1.00 98.31 335 TYR A O 1
ATOM 2518 N N . GLY A 1 336 ? -3.324 18.344 1.390 1.00 97.75 336 GLY A N 1
ATOM 2519 C CA . GLY A 1 336 ? -1.884 18.600 1.464 1.00 97.75 336 GLY A CA 1
ATOM 2520 C C . GLY A 1 336 ? -1.153 17.863 2.592 1.00 97.75 336 GLY A C 1
ATOM 2521 O O . GLY A 1 336 ? -0.136 18.353 3.087 1.00 97.75 336 GLY A O 1
ATOM 2522 N N . ARG A 1 337 ? -1.669 16.708 3.039 1.00 98.44 337 ARG A N 1
ATOM 2523 C CA . ARG A 1 337 ? -1.051 15.879 4.089 1.00 98.44 337 ARG A CA 1
ATOM 2524 C C . ARG A 1 337 ? -0.514 14.563 3.511 1.00 98.44 337 ARG A C 1
ATOM 2526 O O . ARG A 1 337 ? -1.326 13.732 3.096 1.00 98.44 337 ARG A O 1
ATOM 2533 N N . PRO A 1 338 ? 0.812 14.341 3.501 1.00 98.62 338 PRO A N 1
ATOM 2534 C CA . PRO A 1 338 ? 1.388 13.099 3.003 1.00 98.62 338 PRO A CA 1
ATOM 2535 C C . PRO A 1 338 ? 1.257 11.955 4.011 1.00 98.62 338 PRO A C 1
ATOM 2537 O O . PRO A 1 338 ? 1.130 12.187 5.211 1.00 98.62 338 PRO A O 1
ATOM 2540 N N . SER A 1 339 ? 1.382 10.722 3.520 1.00 98.94 339 SER A N 1
ATOM 2541 C CA . SER A 1 339 ? 1.747 9.572 4.356 1.00 98.94 339 SER A CA 1
ATOM 2542 C C . SER A 1 339 ? 3.264 9.407 4.352 1.00 98.94 339 SER A C 1
ATOM 2544 O O . SER A 1 339 ? 3.850 9.181 3.292 1.00 98.94 339 SER A O 1
ATOM 2546 N N . THR A 1 340 ? 3.918 9.544 5.506 1.00 98.94 340 THR A N 1
ATOM 2547 C CA . THR A 1 340 ? 5.384 9.534 5.586 1.00 98.94 340 THR A CA 1
ATOM 2548 C C . THR A 1 340 ? 5.940 8.858 6.835 1.00 98.94 340 THR A C 1
ATOM 2550 O O . THR A 1 340 ? 5.287 8.803 7.877 1.00 98.94 340 THR A O 1
ATOM 2553 N N . ASN A 1 341 ? 7.169 8.348 6.725 1.00 98.88 341 ASN A N 1
ATOM 2554 C CA . ASN A 1 341 ? 7.873 7.601 7.770 1.00 98.88 341 ASN A CA 1
ATOM 2555 C C . ASN A 1 341 ? 7.062 6.377 8.225 1.00 98.88 341 ASN A C 1
ATOM 2557 O O . ASN A 1 341 ? 6.605 6.294 9.367 1.00 98.88 341 ASN A O 1
ATOM 2561 N N . ILE A 1 342 ? 6.853 5.436 7.303 1.00 98.94 342 ILE A N 1
ATOM 2562 C CA . ILE A 1 342 ? 6.075 4.215 7.546 1.00 98.94 342 ILE A CA 1
ATOM 2563 C C . ILE A 1 342 ? 6.997 3.001 7.462 1.00 98.94 342 ILE A C 1
ATOM 2565 O O . ILE A 1 342 ? 7.632 2.775 6.435 1.00 98.94 342 ILE A O 1
ATOM 2569 N N . THR A 1 343 ? 7.022 2.188 8.515 1.00 98.94 343 THR A N 1
ATOM 2570 C CA . THR A 1 343 ? 7.764 0.924 8.560 1.00 98.94 343 THR A CA 1
ATOM 2571 C C . THR A 1 343 ? 6.799 -0.248 8.667 1.00 98.94 343 THR A C 1
ATOM 2573 O O . THR A 1 343 ? 5.996 -0.319 9.596 1.00 98.94 343 THR A O 1
ATOM 2576 N N . ILE A 1 344 ? 6.903 -1.192 7.736 1.00 98.94 344 ILE A N 1
ATOM 2577 C CA . ILE A 1 344 ? 6.174 -2.461 7.710 1.00 98.94 344 ILE A CA 1
ATOM 2578 C C . ILE A 1 344 ? 7.205 -3.578 7.857 1.00 98.94 344 ILE A C 1
ATOM 2580 O O . ILE A 1 344 ? 8.054 -3.729 6.982 1.00 98.94 344 ILE A O 1
ATOM 2584 N N . GLN A 1 345 ? 7.143 -4.346 8.946 1.00 98.69 345 GLN A N 1
ATOM 2585 C CA . GLN A 1 345 ? 8.173 -5.332 9.284 1.00 98.69 345 GLN A CA 1
ATOM 2586 C C . GLN A 1 345 ? 7.589 -6.660 9.782 1.00 98.69 345 GLN A C 1
ATOM 2588 O O . GLN A 1 345 ? 6.713 -6.667 10.641 1.00 98.69 345 GLN A O 1
ATOM 2593 N N . ASN A 1 346 ? 8.110 -7.802 9.328 1.00 98.75 346 ASN A N 1
ATOM 2594 C CA . ASN A 1 346 ? 7.709 -9.131 9.824 1.00 98.75 346 ASN A CA 1
ATOM 2595 C C . ASN A 1 346 ? 6.194 -9.380 9.673 1.00 98.75 346 ASN A C 1
ATOM 2597 O O . ASN A 1 346 ? 5.502 -9.701 10.640 1.00 98.75 346 ASN A O 1
ATOM 2601 N N . VAL A 1 347 ? 5.651 -9.179 8.472 1.00 98.88 347 VAL A N 1
ATOM 2602 C CA . VAL A 1 347 ? 4.212 -9.339 8.198 1.00 98.88 347 VAL A CA 1
ATOM 2603 C C . VAL A 1 347 ? 3.987 -10.496 7.230 1.00 98.88 347 VAL A C 1
ATOM 2605 O O . VAL A 1 347 ? 4.695 -10.625 6.232 1.00 98.88 347 VAL A O 1
ATOM 2608 N N . THR A 1 348 ? 2.980 -11.326 7.507 1.00 98.94 348 THR A N 1
ATOM 2609 C CA . THR A 1 348 ? 2.516 -12.378 6.589 1.00 98.94 348 THR A CA 1
ATOM 2610 C C . THR A 1 348 ? 1.181 -11.976 5.976 1.00 98.94 348 THR A C 1
ATOM 2612 O O . THR A 1 348 ? 0.243 -11.648 6.705 1.00 98.94 348 THR A O 1
ATOM 2615 N N . ILE A 1 349 ? 1.085 -11.991 4.643 1.00 98.88 349 ILE A N 1
ATOM 2616 C CA . ILE A 1 349 ? -0.070 -11.459 3.913 1.00 98.88 349 ILE A CA 1
ATOM 2617 C C . ILE A 1 349 ? -0.582 -12.442 2.859 1.00 98.88 349 ILE A C 1
ATOM 2619 O O . ILE A 1 349 ? 0.183 -12.979 2.057 1.00 98.88 349 ILE A O 1
ATOM 2623 N N . ARG A 1 350 ? -1.907 -12.587 2.805 1.00 98.44 350 ARG A N 1
ATOM 2624 C CA . ARG A 1 350 ? -2.652 -13.213 1.714 1.00 98.44 350 ARG A CA 1
ATOM 2625 C C . ARG A 1 350 ? -3.736 -12.264 1.189 1.00 98.44 350 ARG A C 1
ATOM 2627 O O . ARG A 1 350 ? -4.610 -11.846 1.943 1.00 98.44 350 ARG A O 1
ATOM 2634 N N . SER A 1 351 ? -3.694 -11.949 -0.107 1.00 96.94 351 SER A N 1
ATOM 2635 C CA . SER A 1 351 ? -4.633 -11.051 -0.802 1.00 96.94 351 SER A CA 1
ATOM 2636 C C . SER A 1 351 ? -4.965 -11.568 -2.206 1.00 96.94 351 SER A C 1
ATOM 2638 O O . SER A 1 351 ? -4.161 -11.473 -3.138 1.00 96.94 351 SER A O 1
ATOM 2640 N N . MET A 1 352 ? -6.160 -12.133 -2.390 1.00 93.06 352 MET A N 1
ATOM 2641 C CA . MET A 1 352 ? -6.516 -12.864 -3.620 1.00 93.06 352 MET A CA 1
ATOM 2642 C C . MET A 1 352 ? -7.176 -12.021 -4.718 1.00 93.06 352 MET A C 1
ATOM 2644 O O . MET A 1 352 ? -7.165 -12.434 -5.885 1.00 93.06 352 MET A O 1
ATOM 2648 N N . VAL A 1 353 ? -7.718 -10.843 -4.400 1.00 93.38 353 VAL A N 1
ATOM 2649 C CA . VAL A 1 353 ? -8.316 -9.936 -5.397 1.00 93.38 353 VAL A CA 1
ATOM 2650 C C . VAL A 1 353 ? -7.346 -8.813 -5.768 1.00 93.38 353 VAL A C 1
ATOM 2652 O O . VAL A 1 353 ? -7.205 -8.496 -6.958 1.00 93.38 353 VAL A O 1
ATOM 2655 N N . SER A 1 354 ? -6.615 -8.263 -4.793 1.00 95.19 354 SER A N 1
ATOM 2656 C CA . SER A 1 354 ? -5.847 -7.030 -4.984 1.00 95.19 354 SER A CA 1
ATOM 2657 C C . SER A 1 354 ? -4.320 -7.187 -4.870 1.00 95.19 354 SER A C 1
ATOM 2659 O O . SER A 1 354 ? -3.709 -7.589 -5.875 1.00 95.19 354 SER A O 1
ATOM 2661 N N . ALA A 1 355 ? -3.695 -6.811 -3.747 1.00 97.81 355 ALA A N 1
ATOM 2662 C CA . ALA A 1 355 ? -2.249 -6.853 -3.514 1.00 97.81 355 ALA A CA 1
ATOM 2663 C C . ALA A 1 355 ? -1.893 -7.066 -2.030 1.00 97.81 355 ALA A C 1
ATOM 2665 O O . ALA A 1 355 ? -2.667 -6.720 -1.145 1.00 97.81 355 ALA A O 1
ATOM 2666 N N . GLY A 1 356 ? -0.700 -7.598 -1.750 1.00 98.50 356 GLY A N 1
ATOM 2667 C CA . GLY A 1 356 ? -0.210 -7.741 -0.379 1.00 98.50 356 GLY A CA 1
ATOM 2668 C C . GLY A 1 356 ? 0.080 -6.389 0.280 1.00 98.50 356 GLY A C 1
ATOM 2669 O O . GLY A 1 356 ? -0.581 -6.025 1.247 1.00 98.50 356 GLY A O 1
ATOM 2670 N N . VAL A 1 357 ? 1.020 -5.621 -0.280 1.00 98.75 357 VAL A N 1
ATOM 2671 C CA . VAL A 1 357 ? 1.296 -4.233 0.140 1.00 98.75 357 VAL A CA 1
ATOM 2672 C C . VAL A 1 357 ? 1.103 -3.308 -1.054 1.00 98.75 357 VAL A C 1
ATOM 2674 O O . VAL A 1 357 ? 1.750 -3.482 -2.087 1.00 98.75 357 VAL A O 1
ATOM 2677 N N . SER A 1 358 ? 0.215 -2.328 -0.928 1.00 98.56 358 SER A N 1
ATOM 2678 C CA . SER A 1 358 ? -0.113 -1.364 -1.973 1.00 98.56 358 SER A CA 1
ATOM 2679 C C . SER A 1 358 ? 0.139 0.067 -1.501 1.00 98.56 358 SER A C 1
ATOM 2681 O O . SER A 1 358 ? -0.169 0.423 -0.371 1.00 98.56 358 SER A O 1
ATOM 2683 N N . ILE A 1 359 ? 0.636 0.911 -2.400 1.00 98.88 359 ILE A N 1
ATOM 2684 C CA . ILE A 1 359 ? 0.638 2.370 -2.264 1.00 98.88 359 ILE A CA 1
ATOM 2685 C C . ILE A 1 359 ? -0.352 2.931 -3.287 1.00 98.88 359 ILE A C 1
ATOM 2687 O O . ILE A 1 359 ? -0.328 2.535 -4.460 1.00 98.88 359 ILE A O 1
ATOM 2691 N N . GLY A 1 360 ? -1.231 3.824 -2.840 1.00 97.50 360 GLY A N 1
ATOM 2692 C CA . GLY A 1 360 ? -2.278 4.439 -3.649 1.00 97.50 360 GLY A CA 1
ATOM 2693 C C . GLY A 1 360 ? -3.598 3.647 -3.667 1.00 97.50 360 GLY A C 1
ATOM 2694 O O . GLY A 1 360 ? -3.807 2.725 -2.879 1.00 97.50 360 GLY A O 1
ATOM 2695 N N . SER A 1 361 ? -4.539 3.949 -4.570 1.00 97.31 361 SER A N 1
ATOM 2696 C CA . SER A 1 361 ? -4.368 4.902 -5.679 1.00 97.31 361 SER A CA 1
ATOM 2697 C C . SER A 1 361 ? -4.522 6.338 -5.219 1.00 97.31 361 SER A C 1
ATOM 2699 O O . SER A 1 361 ? -4.052 7.249 -5.881 1.00 97.31 361 SER A O 1
ATOM 2701 N N . GLU A 1 362 ? -5.165 6.515 -4.076 1.00 98.06 362 GLU A N 1
ATOM 2702 C CA . GLU A 1 362 ? -5.404 7.767 -3.390 1.00 98.06 362 GLU A CA 1
ATOM 2703 C C . GLU A 1 362 ? -4.093 8.198 -2.713 1.00 98.06 362 GLU A C 1
ATOM 2705 O O . GLU A 1 362 ? -3.865 7.885 -1.552 1.00 98.06 362 GLU A O 1
ATOM 2710 N N . MET A 1 363 ? -3.177 8.814 -3.469 1.00 98.44 363 MET A N 1
ATOM 2711 C CA . MET A 1 363 ? -1.848 9.253 -3.003 1.00 98.44 363 MET A CA 1
ATOM 2712 C C . MET A 1 363 ? -1.596 10.757 -3.215 1.00 98.44 363 MET A C 1
ATOM 2714 O O . MET A 1 363 ? -0.456 11.209 -3.317 1.00 98.44 363 MET A O 1
ATOM 2718 N N . SER A 1 364 ? -2.670 11.540 -3.295 1.00 98.62 364 SER A N 1
ATOM 2719 C CA . SER A 1 364 ? -2.646 12.925 -3.774 1.00 98.62 364 SER A CA 1
ATOM 2720 C C . SER A 1 364 ? -2.063 13.948 -2.796 1.00 98.62 364 SER A C 1
ATOM 2722 O O . SER A 1 364 ? -1.691 15.045 -3.203 1.00 98.62 364 SER A O 1
ATOM 2724 N N . GLY A 1 365 ? -1.918 13.589 -1.522 1.00 98.38 365 GLY A N 1
ATOM 2725 C CA . GLY A 1 365 ? -1.146 14.337 -0.529 1.00 98.38 365 GLY A CA 1
ATOM 2726 C C . GLY A 1 365 ? 0.347 13.991 -0.533 1.00 98.38 365 GLY A C 1
ATOM 2727 O O . GLY A 1 365 ? 1.126 14.654 0.148 1.00 98.38 365 GLY A O 1
ATOM 2728 N N . GLY A 1 366 ? 0.755 12.972 -1.297 1.00 98.81 366 GLY A N 1
ATOM 2729 C CA . GLY A 1 366 ? 2.114 12.437 -1.361 1.00 98.81 366 GLY A CA 1
ATOM 2730 C C . GLY A 1 366 ? 2.332 11.227 -0.449 1.00 98.81 366 GLY A C 1
ATOM 2731 O O . GLY A 1 366 ? 1.670 11.070 0.580 1.00 98.81 366 GLY A O 1
ATOM 2732 N N . VAL A 1 367 ? 3.254 10.346 -0.829 1.00 98.94 367 VAL A N 1
ATOM 2733 C CA . VAL A 1 367 ? 3.709 9.214 -0.010 1.00 98.94 367 VAL A CA 1
ATOM 2734 C C . VAL A 1 367 ? 5.229 9.155 -0.057 1.00 98.94 367 VAL A C 1
ATOM 2736 O O . VAL A 1 367 ? 5.805 9.123 -1.146 1.00 98.94 367 VAL A O 1
ATOM 2739 N N . SER A 1 368 ? 5.895 9.136 1.098 1.00 98.88 368 SER A N 1
ATOM 2740 C CA . SER A 1 368 ? 7.358 9.054 1.128 1.00 98.88 368 SER A CA 1
ATOM 2741 C C . SER A 1 368 ? 7.949 8.347 2.336 1.00 98.88 368 SER A C 1
ATOM 2743 O O . SER A 1 368 ? 7.293 8.192 3.358 1.00 98.88 368 SER A O 1
ATOM 2745 N N . ASN A 1 369 ? 9.218 7.948 2.232 1.00 98.88 369 ASN A N 1
ATOM 2746 C CA . ASN A 1 369 ? 9.984 7.341 3.326 1.00 98.88 369 ASN A CA 1
ATOM 2747 C C . ASN A 1 369 ? 9.269 6.108 3.900 1.00 98.88 369 ASN A C 1
ATOM 2749 O O . ASN A 1 369 ? 8.899 6.062 5.077 1.00 98.88 369 ASN A O 1
ATOM 2753 N N . VAL A 1 370 ? 9.046 5.117 3.037 1.00 98.94 370 VAL A N 1
ATOM 2754 C CA . VAL A 1 370 ? 8.387 3.859 3.403 1.00 98.94 370 VAL A CA 1
ATOM 2755 C C . VAL A 1 370 ? 9.402 2.725 3.358 1.00 98.94 370 VAL A C 1
ATOM 2757 O O . VAL A 1 370 ? 10.022 2.490 2.322 1.00 98.94 370 VAL A O 1
ATOM 2760 N N . LEU A 1 371 ? 9.539 1.996 4.463 1.00 98.94 371 LEU A N 1
ATOM 2761 C CA . LEU A 1 371 ? 10.310 0.760 4.553 1.00 98.94 371 LEU A CA 1
ATOM 2762 C C . LEU A 1 371 ? 9.352 -0.425 4.664 1.00 98.94 371 LEU A C 1
ATOM 2764 O O . LEU A 1 371 ? 8.562 -0.507 5.599 1.00 98.94 371 LEU A O 1
ATOM 2768 N N . VAL A 1 372 ? 9.447 -1.362 3.729 1.00 98.94 372 VAL A N 1
ATOM 2769 C CA . VAL A 1 372 ? 8.741 -2.643 3.755 1.00 98.94 372 VAL A CA 1
ATOM 2770 C C . VAL A 1 372 ? 9.790 -3.737 3.814 1.00 98.94 372 VAL A C 1
ATOM 2772 O O . VAL A 1 372 ? 10.478 -3.977 2.822 1.00 98.94 372 VAL A O 1
ATOM 2775 N N . GLU A 1 373 ? 9.934 -4.385 4.967 1.00 98.75 373 GLU A N 1
ATOM 2776 C CA . GLU A 1 373 ? 10.970 -5.391 5.168 1.00 98.75 373 GLU A CA 1
ATOM 2777 C C . GLU A 1 373 ? 10.496 -6.677 5.844 1.00 98.75 373 GLU A C 1
ATOM 2779 O O . GLU A 1 373 ? 9.573 -6.671 6.655 1.00 98.75 373 GLU A O 1
ATOM 2784 N N . ASN A 1 374 ? 11.136 -7.801 5.517 1.00 98.75 374 ASN A N 1
ATOM 2785 C CA . ASN A 1 374 ? 10.824 -9.112 6.096 1.00 98.75 374 ASN A CA 1
ATOM 2786 C C . ASN A 1 374 ? 9.333 -9.469 5.941 1.00 98.75 374 ASN A C 1
ATOM 2788 O O . ASN A 1 374 ? 8.646 -9.786 6.913 1.00 98.75 374 ASN A O 1
ATOM 2792 N N . VAL A 1 375 ? 8.801 -9.365 4.721 1.00 98.88 375 VAL A N 1
ATOM 2793 C CA . VAL A 1 375 ? 7.380 -9.626 4.435 1.00 98.88 375 VAL A CA 1
ATOM 2794 C C . VAL A 1 375 ? 7.231 -10.908 3.622 1.00 98.88 375 VAL A C 1
ATOM 2796 O O . VAL A 1 375 ? 7.890 -11.083 2.597 1.00 98.88 375 VAL A O 1
ATOM 2799 N N . HIS A 1 376 ? 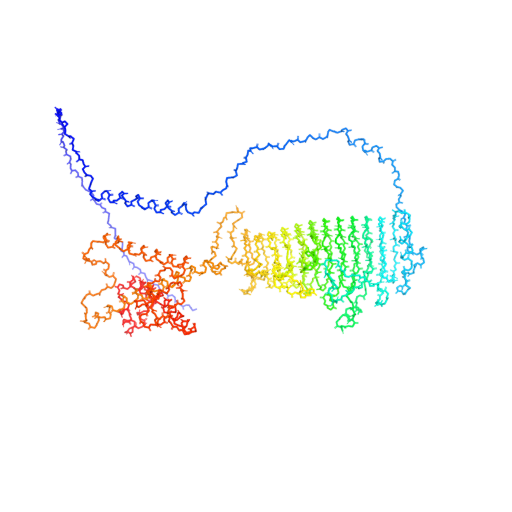6.327 -11.791 4.048 1.00 98.88 376 HIS A N 1
ATOM 2800 C CA . HIS A 1 376 ? 5.934 -12.987 3.299 1.00 98.88 376 HIS A CA 1
ATOM 2801 C C . HIS A 1 376 ? 4.551 -12.777 2.687 1.00 98.88 376 HIS A C 1
ATOM 2803 O O . HIS A 1 376 ? 3.568 -12.586 3.401 1.00 98.88 376 HIS A O 1
ATOM 2809 N N . ILE A 1 377 ? 4.470 -12.794 1.357 1.00 98.81 377 ILE A N 1
ATOM 2810 C CA . ILE A 1 377 ? 3.211 -12.663 0.619 1.00 98.81 377 ILE A CA 1
ATOM 2811 C C . ILE A 1 377 ? 2.963 -13.967 -0.125 1.00 98.81 377 ILE A C 1
ATOM 2813 O O . ILE A 1 377 ? 3.731 -14.331 -1.018 1.00 98.81 377 ILE A O 1
ATOM 2817 N N . TRP A 1 378 ? 1.877 -14.653 0.216 1.00 98.19 378 TRP A N 1
ATOM 2818 C CA . TRP A 1 378 ? 1.585 -15.985 -0.307 1.00 98.19 378 TRP A CA 1
ATOM 2819 C C . TRP A 1 378 ? 0.170 -16.084 -0.874 1.00 98.19 378 TRP A C 1
ATOM 2821 O O . TRP A 1 378 ? -0.707 -15.315 -0.483 1.00 98.19 378 TRP A O 1
ATOM 2831 N N . ASP A 1 379 ? -0.038 -16.985 -1.842 1.00 97.25 379 ASP A N 1
ATOM 2832 C CA . ASP A 1 379 ? -1.323 -17.238 -2.522 1.00 97.25 379 ASP A CA 1
ATOM 2833 C C . ASP A 1 379 ? -2.113 -15.949 -2.775 1.00 97.25 379 ASP A C 1
ATOM 2835 O O . ASP A 1 379 ? -3.231 -15.759 -2.291 1.00 97.25 379 ASP A O 1
ATOM 2839 N N . SER A 1 380 ? -1.466 -15.023 -3.485 1.00 97.69 380 SER A N 1
ATOM 2840 C CA . SER A 1 380 ? -1.946 -13.655 -3.663 1.00 97.69 380 SER A CA 1
ATOM 2841 C C . SER A 1 380 ? -1.972 -13.229 -5.126 1.00 97.69 380 SER A C 1
ATOM 2843 O O . SER A 1 380 ? -1.228 -13.715 -5.985 1.00 97.69 380 SER A O 1
ATOM 2845 N N . ARG A 1 381 ? -2.832 -12.262 -5.441 1.00 97.19 381 ARG A N 1
ATOM 2846 C CA . ARG A 1 381 ? -2.965 -11.726 -6.795 1.00 97.19 381 ARG A CA 1
ATOM 2847 C C . ARG A 1 381 ? -1.761 -10.889 -7.192 1.00 97.19 381 ARG A C 1
ATOM 2849 O O . ARG A 1 381 ? -1.298 -11.001 -8.331 1.00 97.19 381 ARG A O 1
ATOM 2856 N N . ARG A 1 382 ? -1.297 -10.031 -6.287 1.00 97.88 382 ARG A N 1
ATOM 2857 C CA . ARG A 1 382 ? -0.115 -9.188 -6.471 1.00 97.88 382 ARG A CA 1
ATOM 2858 C C . ARG A 1 382 ? 0.697 -9.155 -5.183 1.00 97.88 382 ARG A C 1
ATOM 2860 O O . ARG A 1 382 ? 0.104 -9.201 -4.111 1.00 97.88 382 ARG A O 1
ATOM 2867 N N . GLY A 1 383 ? 2.018 -9.083 -5.296 1.00 98.25 383 GLY A N 1
ATOM 2868 C CA . GLY A 1 383 ? 2.911 -8.933 -4.150 1.00 98.25 383 GLY A CA 1
ATOM 2869 C C . GLY A 1 383 ? 2.893 -7.492 -3.656 1.00 98.25 383 GLY A C 1
ATOM 2870 O O . GLY A 1 383 ? 1.998 -7.092 -2.913 1.00 98.25 383 GLY A O 1
ATOM 2871 N N . VAL A 1 384 ? 3.857 -6.707 -4.127 1.00 98.62 384 VAL A N 1
ATOM 2872 C CA . VAL A 1 384 ? 3.971 -5.276 -3.820 1.00 98.62 384 VAL A CA 1
ATOM 2873 C C . VAL A 1 384 ? 3.497 -4.431 -4.999 1.00 98.62 384 VAL A C 1
ATOM 2875 O O . VAL A 1 384 ? 3.752 -4.773 -6.160 1.00 98.62 384 VAL A O 1
ATOM 2878 N N . ARG A 1 385 ? 2.765 -3.348 -4.720 1.00 98.69 385 ARG A N 1
ATOM 2879 C CA . ARG A 1 385 ? 2.118 -2.532 -5.751 1.00 98.69 385 ARG A CA 1
ATOM 2880 C C . ARG A 1 385 ? 2.199 -1.031 -5.491 1.00 98.69 385 ARG A C 1
ATOM 2882 O O . ARG A 1 385 ? 1.942 -0.582 -4.385 1.00 98.69 385 ARG A O 1
ATOM 2889 N N . ILE A 1 386 ? 2.399 -0.256 -6.553 1.00 98.81 386 ILE A N 1
ATOM 2890 C CA . ILE A 1 386 ? 2.123 1.186 -6.600 1.00 98.81 386 ILE A CA 1
ATOM 2891 C C . ILE A 1 386 ? 1.075 1.434 -7.694 1.00 98.81 386 ILE A C 1
ATOM 2893 O O . ILE A 1 386 ? 1.212 0.932 -8.814 1.00 98.81 386 ILE A O 1
ATOM 2897 N N . LYS A 1 387 ? -0.001 2.156 -7.369 1.00 97.94 387 LYS A N 1
ATOM 2898 C CA . LYS A 1 387 ? -1.070 2.534 -8.309 1.00 97.94 387 LYS A CA 1
ATOM 2899 C C . LYS A 1 387 ? -1.272 4.049 -8.280 1.00 97.94 387 LYS A C 1
ATOM 2901 O O . LYS A 1 387 ? -1.389 4.624 -7.207 1.00 97.94 387 LYS A O 1
ATOM 2906 N N . THR A 1 388 ? -1.305 4.682 -9.447 1.00 98.38 388 THR A N 1
ATOM 2907 C CA . THR A 1 388 ? -1.585 6.116 -9.610 1.00 98.38 388 THR A CA 1
ATOM 2908 C C . THR A 1 388 ? -2.112 6.412 -11.023 1.00 98.38 388 THR A C 1
ATOM 2910 O O . THR A 1 388 ? -2.217 5.490 -11.836 1.00 98.38 388 THR A O 1
ATOM 2913 N N . ALA A 1 389 ? -2.454 7.669 -11.300 1.00 97.50 389 ALA A N 1
ATOM 2914 C CA . ALA A 1 389 ? -2.949 8.170 -12.582 1.00 97.50 389 ALA A CA 1
ATOM 2915 C C . ALA A 1 389 ? -2.679 9.682 -12.734 1.00 97.50 389 ALA A C 1
ATOM 2917 O O . ALA A 1 389 ? -2.483 10.360 -11.717 1.00 97.50 389 ALA A O 1
ATOM 2918 N N . PRO A 1 390 ? -2.703 10.236 -13.964 1.00 97.62 390 PRO A N 1
ATOM 2919 C CA . PRO A 1 390 ? -2.840 11.680 -14.165 1.00 97.62 390 PRO A CA 1
ATOM 2920 C C . PRO A 1 390 ? -4.069 12.195 -13.408 1.00 97.62 390 PRO A C 1
ATOM 2922 O O . PRO A 1 390 ? -5.084 11.510 -13.375 1.00 97.62 390 PRO A O 1
ATOM 2925 N N . GLY A 1 391 ? -3.984 13.353 -12.759 1.00 97.00 391 GLY A N 1
ATOM 2926 C CA . GLY A 1 391 ? -5.012 13.834 -11.827 1.00 97.00 391 GLY A CA 1
ATOM 2927 C C . GLY A 1 391 ? -4.635 13.712 -10.360 1.00 97.00 391 GLY A C 1
ATOM 2928 O O . GLY A 1 391 ? -5.022 14.556 -9.551 1.00 97.00 391 GLY A O 1
ATOM 2929 N N . ARG A 1 392 ? -3.823 12.704 -10.019 1.00 97.75 392 ARG A N 1
ATOM 2930 C CA . ARG A 1 392 ? -3.443 12.456 -8.628 1.00 97.75 392 ARG A CA 1
ATOM 2931 C C . ARG A 1 392 ? -2.488 13.506 -8.073 1.00 97.75 392 ARG A C 1
ATOM 2933 O O . ARG A 1 392 ? -2.577 13.803 -6.887 1.00 97.75 392 ARG A O 1
ATOM 2940 N N . GLY A 1 393 ? -1.597 14.057 -8.897 1.00 97.06 393 GLY A N 1
ATOM 2941 C CA . GLY A 1 393 ? -0.558 14.996 -8.473 1.00 97.06 393 GLY A CA 1
ATOM 2942 C C . GLY A 1 393 ? 0.437 14.412 -7.461 1.00 97.06 393 GLY A C 1
ATOM 2943 O O . GLY A 1 393 ? 0.569 13.199 -7.314 1.00 97.06 393 GLY A O 1
ATOM 2944 N N . ALA A 1 394 ? 1.145 15.298 -6.757 1.00 98.06 394 ALA A N 1
ATOM 2945 C CA . ALA A 1 394 ? 2.103 14.968 -5.698 1.00 98.06 394 ALA A CA 1
ATOM 2946 C C . ALA A 1 394 ? 3.166 13.924 -6.108 1.00 98.06 394 ALA A C 1
ATOM 2948 O O . ALA A 1 394 ? 3.781 14.046 -7.169 1.00 98.06 394 ALA A O 1
ATOM 2949 N N . TYR A 1 395 ? 3.473 12.959 -5.234 1.00 98.75 395 TYR A N 1
ATOM 2950 C CA . TYR A 1 395 ? 4.608 12.052 -5.404 1.00 98.75 395 TYR A CA 1
ATOM 2951 C C . TYR A 1 395 ? 4.448 10.719 -4.659 1.00 98.75 395 TYR A C 1
ATOM 2953 O O . TYR A 1 395 ? 3.782 10.640 -3.628 1.00 98.75 395 TYR A O 1
ATOM 2961 N N . VAL A 1 396 ? 5.127 9.682 -5.154 1.00 98.88 396 VAL A N 1
ATOM 2962 C CA . VAL A 1 396 ? 5.512 8.482 -4.397 1.00 98.88 396 VAL A CA 1
ATOM 2963 C C . VAL A 1 396 ? 7.029 8.372 -4.485 1.00 98.88 396 VAL A C 1
ATOM 2965 O O . VAL A 1 396 ? 7.556 8.108 -5.568 1.00 98.88 396 VAL A O 1
ATOM 2968 N N . SER A 1 397 ? 7.733 8.597 -3.374 1.00 98.75 397 SER A N 1
ATOM 2969 C CA . SER A 1 397 ? 9.199 8.646 -3.380 1.00 98.75 397 SER A CA 1
ATOM 2970 C C . SER A 1 397 ? 9.864 8.029 -2.155 1.00 98.75 397 SER A C 1
ATOM 2972 O O . SER A 1 397 ? 9.282 7.958 -1.079 1.00 98.75 397 SER A O 1
ATOM 2974 N N . ASN A 1 398 ? 11.111 7.580 -2.298 1.00 98.81 398 ASN A N 1
ATOM 2975 C CA . ASN A 1 398 ? 11.901 6.975 -1.216 1.00 98.81 398 ASN A CA 1
ATOM 2976 C C . ASN A 1 398 ? 11.198 5.751 -0.605 1.00 98.81 398 ASN A C 1
ATOM 2978 O O . ASN A 1 398 ? 10.886 5.710 0.590 1.00 98.81 398 ASN A O 1
ATOM 2982 N N . ILE A 1 399 ? 10.925 4.761 -1.455 1.00 98.88 399 ILE A N 1
ATOM 2983 C CA . ILE A 1 399 ? 10.265 3.511 -1.072 1.00 98.88 399 ILE A CA 1
ATOM 2984 C C . ILE A 1 399 ? 11.292 2.384 -1.106 1.00 98.88 399 ILE A C 1
ATOM 2986 O O . ILE A 1 399 ? 11.915 2.139 -2.138 1.00 98.88 399 ILE A O 1
ATOM 2990 N N . VAL A 1 400 ? 11.457 1.686 0.013 1.00 98.88 400 VAL A N 1
ATOM 2991 C CA . VAL A 1 400 ? 12.416 0.591 0.159 1.00 98.88 400 VAL A CA 1
ATOM 2992 C C . VAL A 1 400 ? 11.666 -0.702 0.435 1.00 98.88 400 VAL A C 1
ATOM 2994 O O . VAL A 1 400 ? 11.052 -0.857 1.487 1.00 98.88 400 VAL A O 1
ATOM 2997 N N . TYR A 1 401 ? 11.763 -1.649 -0.489 1.00 98.88 401 TYR A N 1
ATOM 2998 C CA . TYR A 1 401 ? 11.316 -3.026 -0.325 1.00 98.88 401 TYR A CA 1
ATOM 2999 C C . TYR A 1 401 ? 12.539 -3.916 -0.090 1.00 98.88 401 TYR A C 1
ATOM 3001 O O . TYR A 1 401 ? 13.436 -3.960 -0.931 1.00 98.88 401 TYR A O 1
ATOM 3009 N N . ARG A 1 402 ? 12.598 -4.620 1.043 1.00 98.62 402 ARG A N 1
ATOM 3010 C CA . ARG A 1 402 ? 13.771 -5.409 1.443 1.00 98.62 402 ARG A CA 1
ATOM 3011 C C . ARG A 1 402 ? 13.386 -6.772 1.995 1.00 98.62 402 ARG A C 1
ATOM 3013 O O . ARG A 1 402 ? 12.484 -6.849 2.814 1.00 98.62 402 ARG A O 1
ATOM 3020 N N . ASN A 1 403 ? 14.091 -7.836 1.625 1.00 98.56 403 ASN A N 1
ATOM 3021 C CA . ASN A 1 403 ? 13.851 -9.174 2.176 1.00 98.56 403 ASN A CA 1
ATOM 3022 C C . ASN A 1 403 ? 12.364 -9.583 2.094 1.00 98.56 403 ASN A C 1
ATOM 3024 O O . ASN A 1 403 ? 11.680 -9.757 3.106 1.00 98.56 403 ASN A O 1
ATOM 3028 N N . ILE A 1 404 ? 11.835 -9.651 0.871 1.00 98.75 404 ILE A N 1
ATOM 3029 C CA . ILE A 1 404 ? 10.435 -10.022 0.623 1.00 98.75 404 ILE A CA 1
ATOM 3030 C C . ILE A 1 404 ? 10.393 -11.406 -0.004 1.00 98.75 404 ILE A C 1
ATOM 3032 O O . ILE A 1 404 ? 11.042 -11.650 -1.020 1.00 98.75 404 ILE A O 1
ATOM 3036 N N . THR A 1 405 ? 9.576 -12.285 0.575 1.00 98.56 405 THR A N 1
ATOM 3037 C CA . THR A 1 405 ? 9.309 -13.622 0.041 1.00 98.56 405 THR A CA 1
ATOM 3038 C C . THR A 1 405 ? 7.940 -13.653 -0.634 1.00 98.56 405 THR A C 1
ATOM 3040 O O . THR A 1 405 ? 6.925 -13.342 -0.011 1.00 98.56 405 THR A O 1
ATOM 3043 N N . LEU A 1 406 ? 7.900 -14.048 -1.907 1.00 98.31 406 LEU A N 1
ATOM 3044 C CA . LEU A 1 406 ? 6.690 -14.160 -2.722 1.00 98.31 406 LEU A CA 1
ATOM 3045 C C . LEU A 1 406 ? 6.408 -15.628 -3.068 1.00 98.31 406 LEU A C 1
ATOM 3047 O O . LEU A 1 406 ? 7.157 -16.252 -3.816 1.00 98.31 406 LEU A O 1
ATOM 3051 N N . GLU A 1 407 ? 5.297 -16.181 -2.595 1.00 97.44 407 GLU A N 1
ATOM 3052 C CA . GLU A 1 407 ? 4.959 -17.595 -2.791 1.00 97.44 407 GLU A CA 1
ATOM 3053 C C . GLU A 1 407 ? 3.628 -17.758 -3.532 1.00 97.44 407 GLU A C 1
ATOM 3055 O O . GLU A 1 407 ? 2.584 -17.298 -3.075 1.00 97.44 407 GLU A O 1
ATOM 3060 N N . ARG A 1 408 ? 3.642 -18.409 -4.703 1.00 95.81 408 ARG A N 1
ATOM 3061 C CA . ARG A 1 408 ? 2.437 -18.617 -5.539 1.00 95.81 408 ARG A CA 1
ATOM 3062 C C . ARG A 1 408 ? 1.669 -17.314 -5.832 1.00 95.81 408 ARG A C 1
ATOM 3064 O O . ARG A 1 408 ? 0.440 -17.274 -5.887 1.00 95.81 408 ARG A O 1
ATOM 3071 N N . VAL A 1 409 ? 2.405 -16.224 -6.050 1.00 96.06 409 VAL A N 1
ATOM 3072 C CA . VAL A 1 409 ? 1.839 -14.903 -6.361 1.00 96.06 409 VAL A CA 1
ATOM 3073 C C . VAL A 1 409 ? 1.635 -14.740 -7.871 1.00 96.06 409 VAL A C 1
ATOM 3075 O O . VAL A 1 409 ? 2.526 -15.017 -8.671 1.00 96.06 409 VAL A O 1
ATOM 3078 N N . ARG A 1 410 ? 0.481 -14.236 -8.325 1.00 94.75 410 ARG A N 1
ATOM 3079 C CA . ARG A 1 410 ? 0.252 -14.078 -9.777 1.00 94.75 410 ARG A CA 1
ATOM 3080 C C . ARG A 1 410 ? 1.140 -12.998 -10.411 1.00 94.75 410 ARG A C 1
ATOM 3082 O O . ARG A 1 410 ? 1.636 -13.222 -11.514 1.00 94.75 410 ARG A O 1
ATOM 3089 N N . VAL A 1 411 ? 1.321 -11.843 -9.768 1.00 95.81 411 VAL A N 1
ATOM 3090 C CA . VAL A 1 411 ? 2.264 -10.800 -10.215 1.00 95.81 411 VAL A CA 1
ATOM 3091 C C . VAL A 1 411 ? 3.098 -10.304 -9.034 1.00 95.81 411 VAL A C 1
ATOM 3093 O O . VAL A 1 411 ? 2.523 -9.815 -8.071 1.00 95.81 411 VAL A O 1
ATOM 3096 N N . GLY A 1 412 ? 4.422 -10.429 -9.070 1.00 96.62 412 GLY A N 1
ATOM 3097 C CA . GLY A 1 412 ? 5.274 -10.130 -7.915 1.00 96.62 412 GLY A CA 1
ATOM 3098 C C . GLY A 1 412 ? 5.324 -8.640 -7.576 1.00 96.62 412 GLY A C 1
ATOM 3099 O O . GLY A 1 412 ? 4.791 -8.214 -6.554 1.00 96.62 412 GLY A O 1
ATOM 3100 N N . ILE A 1 413 ? 5.928 -7.855 -8.463 1.00 97.81 413 ILE A N 1
ATOM 3101 C CA . ILE A 1 413 ? 6.107 -6.405 -8.334 1.00 97.81 413 ILE A CA 1
ATOM 3102 C C . ILE A 1 413 ? 5.262 -5.702 -9.395 1.00 97.81 413 ILE A C 1
ATOM 3104 O O . ILE A 1 413 ? 5.326 -6.052 -10.578 1.00 97.81 413 ILE A O 1
ATOM 3108 N N . VAL A 1 414 ? 4.466 -4.712 -8.983 1.00 97.88 414 VAL A N 1
ATOM 3109 C CA . VAL A 1 414 ? 3.573 -3.968 -9.880 1.00 97.88 414 VAL A CA 1
ATOM 3110 C C . VAL A 1 414 ? 3.688 -2.463 -9.678 1.00 97.88 414 VAL A C 1
ATOM 3112 O O . VAL A 1 414 ? 3.492 -1.971 -8.576 1.00 97.88 414 VAL A O 1
ATOM 3115 N N . ILE A 1 415 ? 3.879 -1.713 -10.757 1.00 98.44 415 ILE A N 1
ATOM 3116 C CA . ILE A 1 415 ? 3.644 -0.265 -10.772 1.00 98.44 415 ILE A CA 1
ATOM 3117 C C . ILE A 1 415 ? 2.727 0.043 -11.951 1.00 98.44 415 ILE A C 1
ATOM 3119 O O . ILE A 1 415 ? 2.991 -0.401 -13.069 1.00 98.44 415 ILE A O 1
ATOM 3123 N N . LYS A 1 416 ? 1.635 0.761 -11.693 1.00 97.00 416 LYS A N 1
ATOM 3124 C CA . LYS A 1 416 ? 0.670 1.203 -12.704 1.00 97.00 416 LYS A CA 1
ATOM 3125 C C . LYS A 1 416 ? 0.414 2.696 -12.573 1.00 97.00 416 LYS A C 1
ATOM 3127 O O . LYS A 1 416 ? 0.092 3.162 -11.483 1.00 97.00 416 LYS A O 1
ATOM 3132 N N . THR A 1 417 ? 0.531 3.400 -13.692 1.00 97.00 417 THR A N 1
ATOM 3133 C CA . THR A 1 417 ? 0.325 4.854 -13.814 1.00 97.00 417 THR A CA 1
ATOM 3134 C C . THR A 1 417 ? -0.956 5.211 -14.581 1.00 97.00 417 THR A C 1
ATOM 3136 O O . THR A 1 417 ? -1.162 6.362 -14.940 1.00 97.00 417 THR A O 1
ATOM 3139 N N . ASP A 1 418 ? -1.817 4.217 -14.827 1.00 95.25 418 ASP A N 1
ATOM 3140 C CA . ASP A 1 418 ? -3.068 4.288 -15.594 1.00 95.25 418 ASP A CA 1
ATOM 3141 C C . ASP A 1 418 ? -4.313 3.933 -14.748 1.00 95.25 418 ASP A C 1
ATOM 3143 O O . ASP A 1 418 ? -5.308 3.421 -15.265 1.00 95.25 418 ASP A O 1
ATOM 3147 N N . TYR A 1 419 ? -4.259 4.130 -13.423 1.00 93.38 419 TYR A N 1
ATOM 3148 C CA . TYR A 1 419 ? -5.357 3.809 -12.497 1.00 93.38 419 TYR A CA 1
ATOM 3149 C C . TYR A 1 419 ? -6.425 4.922 -12.474 1.00 93.38 419 TYR A C 1
ATOM 3151 O O . TYR A 1 419 ? -6.610 5.604 -11.467 1.00 93.38 419 TYR A O 1
ATOM 3159 N N . ASN A 1 420 ? -7.094 5.125 -13.611 1.00 88.69 420 ASN A N 1
ATOM 3160 C CA . ASN A 1 420 ? -7.949 6.283 -13.923 1.00 88.69 420 ASN A CA 1
ATOM 3161 C C . ASN A 1 420 ? -9.334 6.258 -13.232 1.00 88.69 420 ASN A C 1
ATOM 3163 O O . ASN A 1 420 ? -10.372 6.366 -13.883 1.00 88.69 420 ASN A O 1
ATOM 3167 N N . GLU A 1 421 ? -9.368 6.070 -11.912 1.00 91.06 421 GLU A N 1
ATOM 3168 C CA . GLU A 1 421 ? -10.566 6.267 -11.083 1.00 91.06 421 GLU A CA 1
ATOM 3169 C C . GLU A 1 421 ? -10.508 7.656 -10.429 1.00 91.06 421 GLU A C 1
ATOM 3171 O O . GLU A 1 421 ? -9.578 7.922 -9.673 1.00 91.06 421 GLU A O 1
ATOM 3176 N N . HIS A 1 422 ? -11.486 8.529 -10.660 1.00 93.50 422 HIS A N 1
ATOM 3177 C CA . HIS A 1 422 ? -11.514 9.902 -10.124 1.00 93.50 422 HIS A CA 1
ATOM 3178 C C . HIS A 1 422 ? -12.798 10.152 -9.308 1.00 93.50 422 HIS A C 1
ATOM 3180 O O . HIS A 1 422 ? -13.810 9.497 -9.581 1.00 93.50 422 HIS A O 1
ATOM 3186 N N . PRO A 1 423 ? -12.787 11.044 -8.293 1.00 91.25 423 PRO A N 1
ATOM 3187 C CA . PRO A 1 423 ? -13.954 11.314 -7.451 1.00 91.25 423 PRO A CA 1
ATOM 3188 C C . PRO A 1 423 ? -15.081 11.999 -8.231 1.00 91.25 423 PRO A C 1
ATOM 3190 O O . PRO A 1 423 ? -16.265 11.720 -8.022 1.00 91.25 423 PRO A O 1
ATOM 3193 N N . ASP A 1 424 ? -14.709 12.906 -9.129 1.00 91.38 424 ASP A N 1
ATOM 3194 C CA . ASP A 1 424 ? -15.580 13.611 -10.059 1.00 91.38 424 ASP A CA 1
ATOM 3195 C C . ASP A 1 424 ? -14.771 14.117 -11.266 1.00 91.38 424 ASP A C 1
ATOM 3197 O O . ASP A 1 424 ? -13.583 13.838 -11.377 1.00 91.38 424 ASP A O 1
ATOM 3201 N N . GLU A 1 425 ? -15.421 14.854 -12.167 1.00 92.69 425 GLU A N 1
ATOM 3202 C CA . GLU A 1 425 ? -14.815 15.439 -13.376 1.00 92.69 425 GLU A CA 1
ATOM 3203 C C . GLU A 1 425 ? -13.987 16.713 -13.095 1.00 92.69 425 GLU A C 1
ATOM 3205 O O . GLU A 1 425 ? -13.483 17.338 -14.023 1.00 92.69 425 GLU A O 1
ATOM 3210 N N . GLY A 1 426 ? -13.891 17.152 -11.833 1.00 92.56 426 GLY A N 1
ATOM 3211 C CA . GLY A 1 426 ? -13.212 18.387 -11.429 1.00 92.56 426 GLY A CA 1
ATOM 3212 C C . GLY A 1 426 ? -11.719 18.226 -11.135 1.00 92.56 426 GLY A C 1
ATOM 3213 O O . GLY A 1 426 ? -11.075 19.203 -10.748 1.00 92.56 426 GLY A O 1
ATOM 3214 N N . PHE A 1 427 ? -11.166 17.020 -11.280 1.00 95.06 427 PHE A N 1
ATOM 3215 C CA . PHE A 1 427 ? -9.729 16.784 -11.147 1.00 95.06 427 PHE A CA 1
ATOM 3216 C C . PHE A 1 427 ? -8.949 17.483 -12.271 1.00 95.06 427 PHE A C 1
ATOM 3218 O O . PHE A 1 427 ? -9.467 17.676 -13.368 1.00 95.06 427 PHE A O 1
ATOM 3225 N N . ASP A 1 428 ? -7.692 17.852 -12.019 1.00 96.69 428 ASP A N 1
ATOM 3226 C CA . ASP A 1 428 ? -6.814 18.432 -13.043 1.00 96.69 428 ASP A CA 1
ATOM 3227 C C . ASP A 1 428 ? -5.995 17.327 -13.732 1.00 96.69 428 ASP A C 1
ATOM 3229 O O . ASP A 1 428 ? -5.049 16.830 -13.123 1.00 96.69 428 ASP A O 1
ATOM 3233 N N . PRO A 1 429 ? -6.253 16.961 -15.004 1.00 95.56 429 PRO A N 1
ATOM 3234 C CA . PRO A 1 429 ? -5.490 15.918 -15.694 1.00 95.56 429 PRO A CA 1
ATOM 3235 C C . PRO A 1 429 ? -3.992 16.230 -15.823 1.00 95.56 429 PRO A C 1
ATOM 3237 O O . PRO A 1 429 ? -3.195 15.322 -16.038 1.00 95.56 429 PRO A O 1
ATOM 3240 N N . LYS A 1 430 ? -3.592 17.503 -15.684 1.00 96.44 430 LYS A N 1
ATOM 3241 C CA . LYS A 1 430 ? -2.186 17.931 -15.713 1.00 96.44 430 LYS A CA 1
ATOM 3242 C C . LYS A 1 430 ? -1.489 17.776 -14.363 1.00 96.44 430 LYS A C 1
ATOM 3244 O O . LYS A 1 430 ? -0.264 17.888 -14.307 1.00 96.44 430 LYS A O 1
ATOM 3249 N N . ALA A 1 431 ? -2.229 17.494 -13.289 1.00 96.81 431 ALA A N 1
ATOM 3250 C CA . ALA A 1 431 ? -1.664 17.136 -11.997 1.00 96.81 431 ALA A CA 1
ATOM 3251 C C . ALA A 1 431 ? -1.091 15.712 -12.067 1.00 96.81 431 ALA A C 1
ATOM 3253 O O . ALA A 1 431 ? -1.728 14.729 -11.685 1.00 96.81 431 ALA A O 1
ATOM 3254 N N . VAL A 1 432 ? 0.124 15.591 -12.594 1.00 96.88 432 VAL A N 1
ATOM 3255 C CA . VAL A 1 432 ? 0.818 14.310 -12.749 1.00 96.88 432 VAL A CA 1
ATOM 3256 C C . VAL A 1 432 ? 1.685 13.997 -11.518 1.00 96.88 432 VAL A C 1
ATOM 3258 O O . VAL A 1 432 ? 2.389 14.881 -11.026 1.00 96.88 432 VAL A O 1
ATOM 3261 N N . PRO A 1 433 ? 1.637 12.765 -10.985 1.00 97.81 433 PRO A N 1
ATOM 3262 C CA . PRO A 1 433 ? 2.459 12.341 -9.855 1.00 97.81 433 PRO A CA 1
ATOM 3263 C C . PRO A 1 433 ? 3.927 12.137 -10.252 1.00 97.81 433 PRO A C 1
ATOM 3265 O O . PRO A 1 433 ? 4.229 11.646 -11.339 1.00 97.81 433 PRO A O 1
ATOM 3268 N N . ILE A 1 434 ? 4.851 12.418 -9.334 1.00 98.56 434 ILE A N 1
ATOM 3269 C CA . ILE A 1 434 ? 6.268 12.045 -9.465 1.00 98.56 434 ILE A CA 1
ATOM 3270 C C . ILE A 1 434 ? 6.487 10.671 -8.824 1.00 98.56 434 ILE A C 1
ATOM 3272 O O . ILE A 1 434 ? 6.187 10.487 -7.647 1.00 98.56 434 ILE A O 1
ATOM 3276 N N . ILE A 1 435 ? 7.030 9.706 -9.572 1.00 98.69 435 ILE A N 1
ATOM 3277 C CA . ILE A 1 435 ? 7.323 8.354 -9.071 1.00 98.69 435 ILE A CA 1
ATOM 3278 C C . ILE A 1 435 ? 8.825 8.090 -9.182 1.00 98.69 435 ILE A C 1
ATOM 3280 O O . ILE A 1 435 ? 9.335 7.850 -10.280 1.00 98.69 435 ILE A O 1
ATOM 3284 N N . GLU A 1 436 ? 9.538 8.136 -8.056 1.00 98.38 436 GLU A N 1
ATOM 3285 C CA . GLU A 1 436 ? 11.000 8.022 -8.057 1.00 98.38 436 GLU A CA 1
ATOM 3286 C C . GLU A 1 436 ? 11.598 7.395 -6.792 1.00 98.38 436 GLU A C 1
ATOM 3288 O O . GLU A 1 436 ? 10.943 7.299 -5.760 1.00 98.38 436 GLU A O 1
ATOM 3293 N N . ASN A 1 437 ? 12.868 6.991 -6.852 1.00 98.56 437 ASN A N 1
ATOM 3294 C CA . ASN A 1 437 ? 13.641 6.472 -5.715 1.00 98.56 437 ASN A CA 1
ATOM 3295 C C . ASN A 1 437 ? 12.970 5.251 -5.063 1.00 98.56 437 ASN A C 1
ATOM 3297 O O . ASN A 1 437 ? 12.588 5.275 -3.888 1.00 98.56 437 ASN A O 1
ATOM 3301 N N . ILE A 1 438 ? 12.812 4.183 -5.846 1.00 98.81 438 ILE A N 1
ATOM 3302 C CA . ILE A 1 438 ? 12.191 2.931 -5.400 1.00 98.81 438 ILE A CA 1
ATOM 3303 C C . ILE A 1 438 ? 13.244 1.828 -5.445 1.00 98.81 438 ILE A C 1
ATOM 3305 O O . ILE A 1 438 ? 13.795 1.552 -6.509 1.00 98.81 438 ILE A O 1
ATOM 3309 N N . SER A 1 439 ? 13.518 1.175 -4.319 1.00 98.56 439 SER A N 1
ATOM 3310 C CA . SER A 1 439 ? 14.485 0.078 -4.250 1.00 98.56 439 SER A CA 1
ATOM 3311 C C . SER A 1 439 ? 13.836 -1.251 -3.879 1.00 98.56 439 SER A C 1
ATOM 3313 O O . SER A 1 439 ? 12.942 -1.324 -3.037 1.00 98.56 439 SER A O 1
ATOM 3315 N N . TYR A 1 440 ? 14.312 -2.308 -4.530 1.00 98.44 440 TYR A N 1
ATOM 3316 C CA . TYR A 1 440 ? 13.945 -3.698 -4.310 1.00 98.44 440 TYR A CA 1
ATOM 3317 C C . TYR A 1 440 ? 15.223 -4.488 -4.024 1.00 98.44 440 TYR A C 1
ATOM 3319 O O . TYR A 1 440 ? 16.009 -4.721 -4.941 1.00 98.44 440 TYR A O 1
ATOM 3327 N N . THR A 1 441 ? 15.426 -4.887 -2.768 1.00 97.94 441 THR A N 1
ATOM 3328 C CA . THR A 1 441 ? 16.640 -5.583 -2.315 1.00 97.94 441 THR A CA 1
ATOM 3329 C C . THR A 1 441 ? 16.306 -6.941 -1.698 1.00 97.94 441 THR A C 1
ATOM 3331 O O . THR A 1 441 ? 15.450 -7.004 -0.815 1.00 97.94 441 THR A O 1
ATOM 3334 N N . SER A 1 442 ? 16.983 -8.018 -2.103 1.00 97.12 442 SER A N 1
ATOM 3335 C CA . SER A 1 442 ? 16.754 -9.378 -1.573 1.00 97.12 442 SER A CA 1
ATOM 3336 C C . SER A 1 442 ? 15.286 -9.801 -1.712 1.00 97.12 442 SER A C 1
ATOM 3338 O O . SER A 1 442 ? 14.582 -10.068 -0.737 1.00 97.12 442 SER A O 1
ATOM 3340 N N . ILE A 1 443 ? 14.773 -9.771 -2.946 1.00 97.56 443 ILE A N 1
ATOM 3341 C CA . ILE A 1 443 ? 13.399 -10.192 -3.251 1.00 97.56 443 ILE A CA 1
ATOM 3342 C C . ILE A 1 443 ? 13.440 -11.607 -3.815 1.00 97.56 443 ILE A C 1
ATOM 3344 O O . ILE A 1 443 ? 13.954 -11.833 -4.911 1.00 97.56 443 ILE A O 1
ATOM 3348 N N . HIS A 1 444 ? 12.850 -12.555 -3.096 1.00 96.19 444 HIS A N 1
ATOM 3349 C CA . HIS A 1 444 ? 12.830 -13.960 -3.484 1.00 96.19 444 HIS A CA 1
ATOM 3350 C C . HIS A 1 444 ? 11.402 -14.423 -3.736 1.00 96.19 444 HIS A C 1
ATOM 3352 O O . HIS A 1 444 ? 10.470 -14.041 -3.032 1.00 96.19 444 HIS A O 1
ATOM 3358 N N . GLY A 1 445 ? 11.195 -15.261 -4.746 1.00 93.31 445 GLY A N 1
ATOM 3359 C CA . GLY A 1 445 ? 9.865 -15.774 -5.013 1.00 93.31 445 GLY A CA 1
ATOM 3360 C C . GLY A 1 445 ? 9.812 -17.023 -5.868 1.00 93.31 445 GLY A C 1
ATOM 3361 O O . GLY A 1 445 ? 10.452 -17.116 -6.914 1.00 93.31 445 GLY A O 1
ATOM 3362 N N . HIS A 1 446 ? 8.964 -17.954 -5.444 1.00 92.19 446 HIS A N 1
ATOM 3363 C CA . HIS A 1 446 ? 8.674 -19.201 -6.139 1.00 92.19 446 HIS A CA 1
ATOM 3364 C C . HIS A 1 446 ? 7.191 -19.267 -6.509 1.00 92.19 446 HIS A C 1
ATOM 3366 O O . HIS A 1 446 ? 6.317 -18.797 -5.778 1.00 92.19 446 HIS A O 1
ATOM 3372 N N . GLY A 1 447 ? 6.875 -19.854 -7.663 1.00 91.00 447 GLY A N 1
ATOM 3373 C CA . GLY A 1 447 ? 5.489 -19.919 -8.123 1.00 91.00 447 GLY A CA 1
ATOM 3374 C C . GLY A 1 447 ? 4.960 -18.582 -8.658 1.00 91.00 447 GLY A C 1
ATOM 3375 O O . GLY A 1 447 ? 3.745 -18.417 -8.768 1.00 91.00 447 GLY A O 1
ATOM 3376 N N . VAL A 1 448 ? 5.838 -17.615 -8.966 1.00 92.88 448 VAL A N 1
ATOM 3377 C CA . VAL A 1 448 ? 5.426 -16.269 -9.389 1.00 92.88 448 VAL A CA 1
ATOM 3378 C C . VAL A 1 448 ? 5.250 -16.195 -10.903 1.00 92.88 448 VAL A C 1
ATOM 3380 O O . VAL A 1 448 ? 6.213 -16.323 -11.655 1.00 92.88 448 VAL A O 1
ATOM 3383 N N . ARG A 1 449 ? 4.012 -15.977 -11.374 1.00 89.62 449 ARG A N 1
ATOM 3384 C CA . ARG A 1 449 ? 3.695 -16.045 -12.817 1.00 89.62 449 ARG A CA 1
ATOM 3385 C C . ARG A 1 449 ? 4.251 -14.865 -13.619 1.00 89.62 449 ARG A C 1
ATOM 3387 O O . ARG A 1 449 ? 4.687 -15.067 -14.746 1.00 89.62 449 ARG A O 1
ATOM 3394 N N . VAL A 1 450 ? 4.184 -13.651 -13.078 1.00 92.50 450 VAL A N 1
ATOM 3395 C CA . VAL A 1 450 ? 4.783 -12.445 -13.674 1.00 92.50 450 VAL A CA 1
ATOM 3396 C C . VAL A 1 450 ? 5.619 -11.755 -12.595 1.00 92.50 450 VAL A C 1
ATOM 3398 O O . VAL A 1 450 ? 5.048 -11.053 -11.765 1.00 92.50 450 VAL A O 1
ATOM 3401 N N . PRO A 1 451 ? 6.941 -11.972 -12.550 1.00 93.38 451 PRO A N 1
ATOM 3402 C CA . PRO A 1 451 ? 7.808 -11.385 -11.528 1.00 93.38 451 PRO A CA 1
ATOM 3403 C C . PRO A 1 451 ? 7.713 -9.870 -11.414 1.00 93.38 451 PRO A C 1
ATOM 3405 O O . PRO A 1 451 ? 7.452 -9.370 -10.322 1.00 93.38 451 PRO A O 1
ATOM 3408 N N . VAL A 1 452 ? 7.843 -9.149 -12.533 1.00 94.75 452 VAL A N 1
ATOM 3409 C CA . VAL A 1 452 ? 7.813 -7.680 -12.537 1.00 94.75 452 VAL A CA 1
ATOM 3410 C C . VAL A 1 452 ? 6.947 -7.139 -13.665 1.00 94.75 452 VAL A C 1
ATOM 3412 O O . VAL A 1 452 ? 7.065 -7.554 -14.822 1.00 94.75 452 VAL A O 1
ATOM 3415 N N . ARG A 1 453 ? 6.091 -6.173 -13.324 1.00 95.31 453 ARG A N 1
ATOM 3416 C CA . ARG A 1 453 ? 5.325 -5.353 -14.262 1.00 95.31 453 ARG A CA 1
ATOM 3417 C C . ARG A 1 453 ? 5.314 -3.894 -13.815 1.00 95.31 453 ARG A C 1
ATOM 3419 O O . ARG A 1 453 ? 4.497 -3.510 -12.983 1.00 95.31 453 ARG A O 1
ATOM 3426 N N . ILE A 1 454 ? 6.172 -3.079 -14.414 1.00 96.75 454 ILE A N 1
ATOM 3427 C CA . ILE A 1 454 ? 6.231 -1.633 -14.191 1.00 96.75 454 ILE A CA 1
ATOM 3428 C C . ILE A 1 454 ? 5.766 -0.934 -15.468 1.00 96.75 454 ILE A C 1
ATOM 3430 O O . ILE A 1 454 ? 6.416 -1.014 -16.507 1.00 96.75 454 ILE A O 1
ATOM 3434 N N . GLN A 1 455 ? 4.615 -0.275 -15.389 1.00 95.19 455 GLN A N 1
ATOM 3435 C CA . GLN A 1 455 ? 3.996 0.443 -16.497 1.00 95.19 455 GLN A CA 1
ATOM 3436 C C . GLN A 1 455 ? 3.934 1.938 -16.172 1.00 95.19 455 GLN A C 1
ATOM 3438 O O . GLN A 1 455 ? 2.962 2.412 -15.576 1.00 95.19 455 GLN A O 1
ATOM 3443 N N . GLY A 1 456 ? 4.994 2.659 -16.537 1.00 94.81 456 GLY A N 1
ATOM 3444 C CA . GLY A 1 456 ? 5.001 4.118 -16.612 1.00 94.81 456 GLY A CA 1
ATOM 3445 C C . GLY A 1 456 ? 4.397 4.624 -17.925 1.00 94.81 456 GLY A C 1
ATOM 3446 O O . GLY A 1 456 ? 4.082 3.831 -18.822 1.00 94.81 456 GLY A O 1
ATOM 3447 N N . SER A 1 457 ? 4.305 5.944 -18.049 1.00 93.50 457 SER A N 1
ATOM 3448 C CA . SER A 1 457 ? 3.913 6.661 -19.267 1.00 93.50 457 SER A CA 1
ATOM 3449 C C . SER A 1 457 ? 4.913 7.782 -19.580 1.00 93.50 457 SER A C 1
ATOM 3451 O O . SER A 1 457 ? 5.800 8.068 -18.777 1.00 93.50 457 SER A O 1
ATOM 3453 N N . ALA A 1 458 ? 4.789 8.425 -20.745 1.00 92.44 458 ALA A N 1
ATOM 3454 C CA . ALA A 1 458 ? 5.604 9.599 -21.071 1.00 92.44 458 ALA A CA 1
ATOM 3455 C C . ALA A 1 458 ? 5.374 10.759 -20.081 1.00 92.44 458 ALA A C 1
ATOM 3457 O O . ALA A 1 458 ? 6.300 11.507 -19.781 1.00 92.44 458 ALA A O 1
ATOM 3458 N N . GLU A 1 459 ? 4.150 10.876 -19.559 1.00 93.38 459 GLU A N 1
ATOM 3459 C CA . GLU A 1 459 ? 3.748 11.891 -18.579 1.00 93.38 459 GLU A CA 1
ATOM 3460 C C . GLU A 1 459 ? 4.177 11.522 -17.151 1.00 93.38 459 GLU A C 1
ATOM 3462 O O . GLU A 1 459 ? 4.562 12.395 -16.378 1.00 93.38 459 GLU A O 1
ATOM 3467 N N . ILE A 1 460 ? 4.143 10.227 -16.812 1.00 96.62 460 ILE A N 1
ATOM 3468 C CA . ILE A 1 460 ? 4.485 9.681 -15.490 1.00 96.62 460 ILE A CA 1
ATOM 3469 C C . ILE A 1 460 ? 5.567 8.598 -15.659 1.00 96.62 460 ILE A C 1
ATOM 3471 O O . ILE A 1 460 ? 5.291 7.396 -15.527 1.00 96.62 460 ILE A O 1
ATOM 3475 N N . PRO A 1 461 ? 6.808 8.984 -16.003 1.00 96.88 461 PRO A N 1
ATOM 3476 C CA . PRO A 1 461 ? 7.923 8.049 -16.037 1.00 96.88 461 PRO A CA 1
ATOM 3477 C C . PRO A 1 461 ? 8.286 7.601 -14.616 1.00 96.88 461 PRO A C 1
ATOM 3479 O O . PRO A 1 461 ? 8.281 8.399 -13.679 1.00 96.88 461 PRO A O 1
ATOM 3482 N N . VAL A 1 462 ? 8.654 6.329 -14.460 1.00 97.56 462 VAL A N 1
ATOM 3483 C CA . VAL A 1 462 ? 9.124 5.772 -13.183 1.00 97.56 462 VAL A CA 1
ATOM 3484 C C . VAL A 1 462 ? 10.646 5.877 -13.144 1.00 97.56 462 VAL A C 1
ATOM 3486 O O . VAL A 1 462 ? 11.324 5.239 -13.950 1.00 97.56 462 VAL A O 1
ATOM 3489 N N . LYS A 1 463 ? 11.193 6.685 -12.235 1.00 96.75 463 LYS A N 1
ATOM 3490 C CA . LYS A 1 463 ? 12.623 7.033 -12.216 1.00 96.75 463 LYS A CA 1
ATOM 3491 C C . LYS A 1 463 ? 13.362 6.442 -11.021 1.00 96.75 463 LYS A C 1
ATOM 3493 O O . LYS A 1 463 ? 12.771 6.151 -9.988 1.00 96.75 463 LYS A O 1
ATOM 3498 N N . ASN A 1 464 ? 14.678 6.302 -11.157 1.00 95.81 464 ASN A N 1
ATOM 3499 C CA . ASN A 1 464 ? 15.577 5.817 -10.110 1.00 95.81 464 ASN A CA 1
ATOM 3500 C C . ASN A 1 464 ? 15.063 4.545 -9.402 1.00 95.81 464 ASN A C 1
ATOM 3502 O O . ASN A 1 464 ? 14.963 4.482 -8.173 1.00 95.81 464 ASN A O 1
ATOM 3506 N N . VAL A 1 465 ? 14.679 3.542 -10.197 1.00 97.25 465 VAL A N 1
ATOM 3507 C CA . VAL A 1 465 ? 14.317 2.217 -9.679 1.00 97.25 465 VAL A CA 1
ATOM 3508 C C . VAL A 1 465 ? 15.582 1.382 -9.528 1.00 97.25 465 VAL A C 1
ATOM 3510 O O . VAL A 1 465 ? 16.335 1.244 -10.485 1.00 97.25 465 VAL A O 1
ATOM 3513 N N . THR A 1 466 ? 15.824 0.805 -8.356 1.00 97.06 466 THR A N 1
ATOM 3514 C CA . THR A 1 466 ? 16.969 -0.088 -8.127 1.00 97.06 466 THR A CA 1
ATOM 3515 C C . THR A 1 466 ? 16.488 -1.500 -7.824 1.00 97.06 466 THR A C 1
ATOM 3517 O O . THR A 1 466 ? 15.677 -1.690 -6.920 1.00 97.06 466 THR A O 1
ATOM 3520 N N . PHE A 1 467 ? 17.018 -2.488 -8.540 1.00 96.69 467 PHE A N 1
ATOM 3521 C CA . PHE A 1 467 ? 16.903 -3.903 -8.182 1.00 96.69 467 PHE A CA 1
ATOM 3522 C C . PHE A 1 467 ? 18.265 -4.419 -7.726 1.00 96.69 467 PHE A C 1
ATOM 3524 O O . PHE A 1 467 ? 19.258 -4.208 -8.417 1.00 96.69 467 PHE A O 1
ATOM 3531 N N . HIS A 1 468 ? 18.318 -5.094 -6.585 1.00 95.44 468 HIS A N 1
ATOM 3532 C CA . HIS A 1 468 ? 19.544 -5.665 -6.041 1.00 95.44 468 HIS A CA 1
ATOM 3533 C C . HIS A 1 468 ? 19.243 -7.024 -5.417 1.00 95.44 468 HIS A C 1
ATOM 3535 O O . HIS A 1 468 ? 18.342 -7.107 -4.588 1.00 95.44 468 HIS A O 1
ATOM 3541 N N . ASP A 1 469 ? 19.977 -8.068 -5.807 1.00 91.75 469 ASP A N 1
ATOM 3542 C CA . ASP A 1 469 ? 19.798 -9.427 -5.275 1.00 91.75 469 ASP A CA 1
ATOM 3543 C C . ASP A 1 469 ? 18.327 -9.888 -5.355 1.00 91.75 469 ASP A C 1
ATOM 3545 O O . ASP A 1 469 ? 17.551 -9.830 -4.403 1.00 91.75 469 ASP A O 1
ATOM 3549 N N . MET A 1 470 ? 17.877 -10.274 -6.546 1.00 94.00 470 MET A N 1
ATOM 3550 C CA . MET A 1 470 ? 16.481 -10.649 -6.766 1.00 94.00 470 MET A CA 1
ATOM 3551 C C . MET A 1 470 ? 16.382 -11.976 -7.506 1.00 94.00 470 MET A C 1
ATOM 3553 O O . MET A 1 470 ? 17.026 -12.195 -8.523 1.00 94.00 470 MET A O 1
ATOM 3557 N N . SER A 1 471 ? 15.514 -12.866 -7.036 1.00 92.94 471 SER A N 1
ATOM 3558 C CA . SER A 1 471 ? 15.215 -14.127 -7.709 1.00 92.94 471 SER A CA 1
ATOM 3559 C C . SER A 1 471 ? 13.740 -14.455 -7.553 1.00 92.94 471 SER A C 1
ATOM 3561 O O . SER A 1 471 ? 13.315 -15.014 -6.545 1.00 92.94 471 SER A O 1
ATOM 3563 N N . VAL A 1 472 ? 12.932 -14.070 -8.539 1.00 90.06 472 VAL A N 1
ATOM 3564 C CA . VAL A 1 472 ? 11.473 -14.219 -8.493 1.00 90.06 472 VAL A CA 1
ATOM 3565 C C . VAL A 1 472 ? 10.994 -14.844 -9.787 1.00 90.06 472 VAL A C 1
ATOM 3567 O O . VAL A 1 472 ? 11.147 -14.239 -10.836 1.00 90.06 472 VAL A O 1
ATOM 3570 N N . GLY A 1 473 ? 10.342 -16.005 -9.751 1.00 80.19 473 GLY A N 1
ATOM 3571 C CA . GLY A 1 473 ? 9.713 -16.544 -10.959 1.00 80.19 473 GLY A CA 1
ATOM 3572 C C . GLY A 1 473 ? 9.403 -18.032 -10.937 1.00 80.19 473 GLY A C 1
ATOM 3573 O O . GLY A 1 473 ? 9.349 -18.675 -9.890 1.00 80.19 473 GLY A O 1
ATOM 3574 N N . LEU A 1 474 ? 9.157 -18.563 -12.133 1.00 71.38 474 LEU A N 1
ATOM 3575 C CA . LEU A 1 474 ? 9.027 -19.990 -12.413 1.00 71.38 474 LEU A CA 1
ATOM 3576 C C . LEU A 1 474 ? 10.257 -20.429 -13.205 1.00 71.38 474 LEU A C 1
ATOM 3578 O O . LEU A 1 474 ? 10.583 -19.795 -14.206 1.00 71.38 474 LEU A O 1
ATOM 3582 N N . VAL A 1 475 ? 10.892 -21.525 -12.793 1.00 59.25 475 VAL A N 1
ATOM 3583 C CA . VAL A 1 475 ? 12.082 -22.070 -13.471 1.00 59.25 475 VAL A CA 1
ATOM 3584 C C . VAL A 1 475 ? 11.764 -22.482 -14.925 1.00 59.25 475 VAL A C 1
ATOM 3586 O O . VAL A 1 475 ? 12.599 -22.315 -15.806 1.00 59.25 475 VAL A O 1
ATOM 3589 N N . ASP A 1 476 ? 10.517 -22.886 -15.210 1.00 58.72 476 ASP A N 1
ATOM 3590 C CA . ASP A 1 476 ? 10.146 -23.567 -16.464 1.00 58.72 476 ASP A CA 1
ATOM 3591 C C . ASP A 1 476 ? 9.400 -22.727 -17.528 1.00 58.72 476 ASP A C 1
ATOM 3593 O O . ASP A 1 476 ? 8.919 -23.285 -18.516 1.00 58.72 476 ASP A O 1
ATOM 3597 N N . ARG A 1 477 ? 9.247 -21.395 -17.397 1.00 53.72 477 ARG A N 1
ATOM 3598 C CA . ARG A 1 477 ? 8.518 -20.590 -18.415 1.00 53.72 477 ARG A CA 1
ATOM 3599 C C . ARG A 1 477 ? 9.358 -19.483 -19.054 1.00 53.72 477 ARG A C 1
ATOM 3601 O O . ARG A 1 477 ? 9.718 -18.506 -18.411 1.00 53.72 477 ARG A O 1
ATOM 3608 N N . LYS A 1 478 ? 9.562 -19.602 -20.375 1.00 49.22 478 LYS A N 1
ATOM 3609 C CA . LYS A 1 478 ? 10.416 -18.731 -21.209 1.00 49.22 478 LYS A CA 1
ATOM 3610 C C . LYS A 1 478 ? 9.789 -17.408 -21.680 1.00 49.22 478 LYS A C 1
ATOM 3612 O O . LYS A 1 478 ? 10.498 -16.598 -22.270 1.00 49.22 478 LYS A O 1
ATOM 3617 N N . HIS A 1 479 ? 8.499 -17.141 -21.455 1.00 50.53 479 HIS A N 1
ATOM 3618 C CA . HIS A 1 479 ? 7.827 -15.995 -22.091 1.00 50.53 479 HIS A CA 1
ATOM 3619 C C . HIS A 1 479 ? 7.003 -15.149 -21.095 1.00 50.53 479 HIS A C 1
ATOM 3621 O O . HIS A 1 479 ? 6.084 -15.656 -20.456 1.00 50.53 479 HIS A O 1
ATOM 3627 N N . HIS A 1 480 ? 7.335 -13.846 -21.024 1.00 55.38 480 HIS A N 1
ATOM 3628 C CA . HIS A 1 480 ? 6.717 -12.747 -20.242 1.00 55.38 480 HIS A CA 1
ATOM 3629 C C . HIS A 1 480 ? 7.078 -12.628 -18.747 1.00 55.38 480 HIS A C 1
ATOM 3631 O O . HIS A 1 480 ? 6.201 -12.700 -17.886 1.00 55.38 480 HIS A O 1
ATOM 3637 N N . VAL A 1 481 ? 8.354 -12.378 -18.439 1.00 76.81 481 VAL A N 1
ATOM 3638 C CA . VAL A 1 481 ? 8.884 -12.511 -17.068 1.00 76.81 481 VAL A CA 1
ATOM 3639 C C . VAL A 1 481 ? 9.262 -11.165 -16.405 1.00 76.81 481 VAL A C 1
ATOM 3641 O O . VAL A 1 481 ? 9.036 -10.989 -15.211 1.00 76.81 481 VAL A O 1
ATOM 3644 N N . PHE A 1 482 ? 9.709 -10.166 -17.175 1.00 84.31 482 PHE A N 1
ATOM 3645 C CA . PHE A 1 482 ? 10.018 -8.812 -16.685 1.00 84.31 482 PHE A CA 1
ATOM 3646 C C . PHE A 1 482 ? 9.483 -7.775 -17.688 1.00 84.31 482 PHE A C 1
ATOM 3648 O O . PHE A 1 482 ? 9.888 -7.768 -18.849 1.00 84.31 482 PHE A O 1
ATOM 3655 N N . GLN A 1 483 ? 8.503 -6.960 -17.287 1.00 89.69 483 GLN A N 1
ATOM 3656 C CA . GLN A 1 483 ? 7.804 -6.014 -18.168 1.00 89.69 483 GLN A CA 1
ATOM 3657 C C . GLN A 1 483 ? 8.015 -4.579 -17.679 1.00 89.69 483 GLN A C 1
ATOM 3659 O O . GLN A 1 483 ? 7.580 -4.252 -16.575 1.00 89.69 483 GLN A O 1
ATOM 3664 N N . CYS A 1 484 ? 8.632 -3.731 -18.506 1.00 90.38 484 CYS A N 1
ATOM 3665 C CA . CYS A 1 484 ? 8.889 -2.324 -18.198 1.00 90.38 484 CYS A CA 1
ATOM 3666 C C . CYS A 1 484 ? 8.468 -1.422 -19.361 1.00 90.38 484 CYS A C 1
ATOM 3668 O O . CYS A 1 484 ? 8.782 -1.720 -20.513 1.00 90.38 484 CYS A O 1
ATOM 3670 N N . SER A 1 485 ? 7.815 -0.301 -19.059 1.00 92.44 485 SER A N 1
ATOM 3671 C CA . SER A 1 485 ? 7.594 0.811 -19.992 1.00 92.44 485 SER A CA 1
ATOM 3672 C C . SER A 1 485 ? 7.826 2.140 -19.277 1.00 92.44 485 SER A C 1
ATOM 3674 O O . SER A 1 485 ? 7.327 2.317 -18.168 1.00 92.44 485 SER A O 1
ATOM 3676 N N . PHE A 1 486 ? 8.580 3.057 -19.896 1.00 93.56 486 PHE A N 1
ATOM 3677 C CA . PHE A 1 486 ? 8.945 4.363 -19.315 1.00 93.56 486 PHE A CA 1
ATOM 3678 C C . PHE A 1 486 ? 9.570 4.254 -17.913 1.00 93.56 486 PHE A C 1
ATOM 3680 O O . PHE A 1 486 ? 9.176 4.950 -16.979 1.00 93.56 486 PHE A O 1
ATOM 3687 N N . VAL A 1 487 ? 10.533 3.340 -17.768 1.00 93.31 487 VAL A N 1
ATOM 3688 C CA . VAL A 1 487 ? 11.253 3.102 -16.509 1.00 93.31 487 VAL A CA 1
ATOM 3689 C C . VAL A 1 487 ? 12.712 3.493 -16.686 1.00 93.31 487 VAL A C 1
ATOM 3691 O O . VAL A 1 487 ? 13.305 3.197 -17.720 1.00 93.31 487 VAL A O 1
ATOM 3694 N N . GLN A 1 488 ? 13.290 4.138 -15.686 1.00 92.88 488 GLN A N 1
ATOM 3695 C CA . GLN A 1 488 ? 14.711 4.457 -15.618 1.00 92.88 488 GLN A CA 1
ATOM 3696 C C . GLN A 1 488 ? 15.243 3.983 -14.273 1.00 92.88 488 GLN A C 1
ATOM 3698 O O . GLN A 1 488 ? 14.602 4.177 -13.235 1.00 92.88 488 GLN A O 1
ATOM 3703 N N . GLY A 1 489 ? 16.405 3.348 -14.282 1.00 93.19 489 GLY A N 1
ATOM 3704 C CA . GLY A 1 489 ? 16.928 2.731 -13.082 1.00 93.19 489 GLY A CA 1
ATOM 3705 C C . GLY A 1 489 ? 18.113 1.831 -13.355 1.00 93.19 489 GLY A C 1
ATOM 3706 O O . GLY A 1 489 ? 18.662 1.813 -14.453 1.00 93.19 489 GLY A O 1
ATOM 3707 N N . GLN A 1 490 ? 18.465 1.064 -12.337 1.00 92.94 490 GLN A N 1
ATOM 3708 C CA . GLN A 1 490 ? 19.652 0.235 -12.319 1.00 92.94 490 GLN A CA 1
ATOM 3709 C C . GLN A 1 490 ? 19.375 -1.125 -11.685 1.00 92.94 490 GLN A C 1
ATOM 3711 O O . GLN A 1 490 ? 18.452 -1.313 -10.887 1.00 92.94 490 GLN A O 1
ATOM 3716 N N . VAL A 1 491 ? 20.220 -2.075 -12.041 1.00 92.44 491 VAL A N 1
ATOM 3717 C CA . VAL A 1 491 ? 20.284 -3.413 -11.481 1.00 92.44 491 VAL A CA 1
ATOM 3718 C C . VAL A 1 491 ? 21.688 -3.612 -10.939 1.00 92.44 491 VAL A C 1
ATOM 3720 O O . VAL A 1 491 ? 22.661 -3.337 -11.636 1.00 92.44 491 VAL A O 1
ATOM 3723 N N . ILE A 1 492 ? 21.788 -4.091 -9.707 1.00 90.06 492 ILE A N 1
ATOM 3724 C CA . ILE A 1 492 ? 23.049 -4.376 -9.030 1.00 90.06 492 ILE A CA 1
ATOM 3725 C C . ILE A 1 492 ? 23.073 -5.870 -8.710 1.00 90.06 492 ILE A C 1
ATOM 3727 O O . ILE A 1 492 ? 22.130 -6.394 -8.116 1.00 90.06 492 ILE A O 1
ATOM 3731 N N . GLY A 1 493 ? 24.144 -6.555 -9.102 1.00 84.44 493 GLY A N 1
ATOM 3732 C CA . GLY A 1 493 ? 24.335 -7.962 -8.756 1.00 84.44 493 GLY A CA 1
ATOM 3733 C C . GLY A 1 493 ? 23.402 -8.922 -9.501 1.00 84.44 493 GLY A C 1
ATOM 3734 O O . GLY A 1 493 ? 23.015 -8.687 -10.650 1.00 84.44 493 GLY A O 1
ATOM 3735 N N . TYR A 1 494 ? 23.067 -10.045 -8.865 1.00 86.94 494 TYR A N 1
ATOM 3736 C CA . TYR A 1 494 ? 22.227 -11.079 -9.476 1.00 86.94 494 TYR A CA 1
ATOM 3737 C C . TYR A 1 494 ? 20.735 -10.710 -9.475 1.00 86.94 494 TYR A C 1
ATOM 3739 O O . TYR A 1 494 ? 20.130 -10.505 -8.421 1.00 86.94 494 TYR A O 1
ATOM 3747 N N . VAL A 1 495 ? 20.112 -10.702 -10.661 1.00 89.50 495 VAL A N 1
ATOM 3748 C CA . VAL A 1 495 ? 18.656 -10.572 -10.820 1.00 89.50 495 VAL A CA 1
ATOM 3749 C C . VAL A 1 495 ? 18.106 -11.625 -11.781 1.00 89.50 495 VAL A C 1
ATOM 3751 O O . VAL A 1 495 ? 18.517 -11.718 -12.938 1.00 89.50 495 VAL A O 1
ATOM 3754 N N . PHE A 1 496 ? 17.126 -12.389 -11.302 1.00 87.31 496 PHE A N 1
ATOM 3755 C CA . PHE A 1 496 ? 16.347 -13.351 -12.069 1.00 87.31 496 PHE A CA 1
ATOM 3756 C C . PHE A 1 496 ? 14.843 -13.060 -11.945 1.00 87.31 496 PHE A C 1
ATOM 3758 O O . PHE A 1 496 ? 14.339 -12.902 -10.825 1.00 87.31 496 PHE A O 1
ATOM 3765 N N . PRO A 1 497 ? 14.093 -13.054 -13.065 1.00 86.00 497 PRO A N 1
ATOM 3766 C CA . PRO A 1 497 ? 14.516 -13.244 -14.460 1.00 86.00 497 PRO A CA 1
ATOM 3767 C C . PRO A 1 497 ? 15.328 -12.060 -15.004 1.00 86.00 497 PRO A C 1
ATOM 3769 O O . PRO A 1 497 ? 15.392 -11.013 -14.368 1.00 86.00 497 PRO A O 1
ATOM 3772 N N . VAL A 1 498 ? 15.894 -12.223 -16.207 1.00 85.81 498 VAL A N 1
ATOM 3773 C CA . VAL A 1 498 ? 16.662 -11.172 -16.898 1.00 85.81 498 VAL A CA 1
ATOM 3774 C C . VAL A 1 498 ? 15.883 -9.840 -16.895 1.00 85.81 498 VAL A C 1
ATOM 3776 O O . VAL A 1 498 ? 14.737 -9.821 -17.362 1.00 85.81 498 VAL A O 1
ATOM 3779 N N . PRO A 1 499 ? 16.478 -8.747 -16.377 1.00 87.12 499 PRO A N 1
ATOM 3780 C CA . PRO A 1 499 ? 15.850 -7.430 -16.323 1.00 87.12 499 PRO A CA 1
ATOM 3781 C C . PRO A 1 499 ? 15.506 -6.835 -17.692 1.00 87.12 499 PRO A C 1
ATOM 3783 O O . PRO A 1 499 ? 15.981 -7.275 -18.741 1.00 87.12 499 PRO A O 1
ATOM 3786 N N . CYS A 1 500 ? 14.687 -5.782 -17.684 1.00 84.38 500 CYS A N 1
ATOM 3787 C CA . CYS A 1 500 ? 14.403 -5.005 -18.886 1.00 84.38 500 CYS A CA 1
ATOM 3788 C C . CYS A 1 500 ? 15.659 -4.290 -19.408 1.00 84.38 500 CYS A C 1
ATOM 3790 O O . CYS A 1 500 ? 16.470 -3.799 -18.628 1.00 84.38 500 CYS A O 1
ATOM 3792 N N . LYS A 1 501 ? 15.777 -4.165 -20.736 1.00 81.25 501 LYS A N 1
ATOM 3793 C CA . LYS A 1 501 ? 16.943 -3.559 -21.408 1.00 81.25 501 LYS A CA 1
ATOM 3794 C C . LYS A 1 501 ? 17.163 -2.078 -21.088 1.00 81.25 501 LYS A C 1
ATOM 3796 O O . LYS A 1 501 ? 18.203 -1.552 -21.404 1.00 81.25 501 LYS A O 1
ATOM 3801 N N . ASN A 1 502 ? 16.190 -1.375 -20.531 1.00 79.06 502 ASN A N 1
ATOM 3802 C CA . ASN A 1 502 ? 16.276 0.051 -20.206 1.00 79.06 502 ASN A CA 1
ATOM 3803 C C . ASN A 1 502 ? 16.813 0.323 -18.785 1.00 79.06 502 ASN A C 1
ATOM 3805 O O . ASN A 1 502 ? 16.670 1.439 -18.295 1.00 79.06 502 ASN A O 1
ATOM 3809 N N . LEU A 1 503 ? 17.351 -0.695 -18.107 1.00 83.81 503 LEU A N 1
ATOM 3810 C CA . LEU A 1 503 ? 17.968 -0.578 -16.788 1.00 83.81 503 LEU A CA 1
ATOM 3811 C C . LEU A 1 503 ? 19.482 -0.770 -16.916 1.00 83.81 503 LEU A C 1
ATOM 3813 O O . LEU A 1 503 ? 19.925 -1.725 -17.558 1.00 83.81 503 LEU A O 1
ATOM 3817 N N . ASP A 1 504 ? 20.255 0.112 -16.289 1.00 81.69 504 ASP A N 1
ATOM 3818 C CA . ASP A 1 504 ? 21.716 0.014 -16.260 1.00 81.69 504 ASP A CA 1
ATOM 3819 C C . ASP A 1 504 ? 22.158 -1.178 -15.408 1.00 81.69 504 ASP A C 1
ATOM 3821 O O . ASP A 1 504 ? 21.623 -1.408 -14.324 1.00 81.69 504 ASP A O 1
ATOM 3825 N N . LEU A 1 505 ? 23.128 -1.956 -15.891 1.00 80.06 505 LEU A N 1
ATOM 3826 C CA . LEU A 1 505 ? 23.607 -3.157 -15.209 1.00 80.06 505 LEU A CA 1
ATOM 3827 C C . LEU A 1 505 ? 24.946 -2.879 -14.522 1.00 80.06 505 LEU A C 1
ATOM 3829 O O . LEU A 1 505 ? 25.933 -2.554 -15.186 1.00 80.06 505 LEU A O 1
ATOM 3833 N N . TYR A 1 506 ? 24.996 -3.079 -13.209 1.00 79.50 506 TYR A N 1
ATOM 3834 C CA . TYR A 1 506 ? 26.187 -2.959 -12.371 1.00 79.50 506 TYR A CA 1
ATOM 3835 C C . TYR A 1 506 ? 26.544 -4.308 -11.739 1.00 79.50 506 TYR A C 1
ATOM 3837 O O . TYR A 1 506 ? 25.667 -5.107 -11.400 1.00 79.50 506 TYR A O 1
ATOM 3845 N N . ASN A 1 507 ? 27.838 -4.564 -11.549 1.00 77.50 507 ASN A N 1
ATOM 3846 C CA . ASN A 1 507 ? 28.293 -5.722 -10.778 1.00 77.50 507 ASN A CA 1
ATOM 3847 C C . ASN A 1 507 ? 28.166 -5.486 -9.258 1.00 77.50 507 ASN A C 1
ATOM 3849 O O . ASN A 1 507 ? 27.820 -4.397 -8.803 1.00 77.50 507 ASN A O 1
ATOM 3853 N N . GLU A 1 508 ? 28.505 -6.505 -8.465 1.00 78.56 508 GLU A N 1
ATOM 3854 C CA . GLU A 1 508 ? 28.512 -6.449 -6.989 1.00 78.56 508 GLU A CA 1
ATOM 3855 C C . GLU A 1 508 ? 29.460 -5.376 -6.409 1.00 78.56 508 GLU A C 1
ATOM 3857 O O . GLU A 1 508 ? 29.304 -4.950 -5.269 1.00 78.56 508 GLU A O 1
ATOM 3862 N N . ARG A 1 509 ? 30.452 -4.911 -7.182 1.00 76.44 509 ARG A N 1
ATOM 3863 C CA . ARG A 1 509 ? 31.375 -3.824 -6.803 1.00 76.44 509 ARG A CA 1
ATOM 3864 C C . ARG A 1 509 ? 30.885 -2.443 -7.251 1.00 76.44 509 ARG A C 1
ATOM 3866 O O . ARG A 1 509 ? 31.628 -1.476 -7.128 1.00 76.44 509 ARG A O 1
ATOM 3873 N N . GLN A 1 510 ? 29.656 -2.351 -7.769 1.00 70.50 510 GLN A N 1
ATOM 3874 C CA . GLN A 1 510 ? 29.079 -1.152 -8.387 1.00 70.50 510 GLN A CA 1
ATOM 3875 C C . GLN A 1 510 ? 29.884 -0.615 -9.580 1.00 70.50 510 GLN A C 1
ATOM 3877 O O . GLN A 1 510 ? 29.794 0.561 -9.930 1.00 70.50 510 GLN A O 1
ATOM 3882 N N . GLU A 1 511 ? 30.649 -1.475 -10.246 1.00 70.94 511 GLU A N 1
ATOM 3883 C CA . GLU A 1 511 ? 31.256 -1.152 -11.530 1.00 70.94 511 GLU A CA 1
ATOM 3884 C C . GLU A 1 511 ? 30.208 -1.394 -12.619 1.00 70.94 511 GLU A C 1
ATOM 3886 O O . GLU A 1 511 ? 29.539 -2.433 -12.654 1.00 70.94 511 GLU A O 1
ATOM 3891 N N . LEU A 1 512 ? 30.041 -0.409 -13.498 1.00 70.44 512 LEU A N 1
ATOM 3892 C CA . LEU A 1 512 ? 29.098 -0.473 -14.604 1.00 70.44 512 LEU A CA 1
ATOM 3893 C C . LEU A 1 512 ? 29.524 -1.580 -15.580 1.00 70.44 512 LEU A C 1
ATOM 3895 O O . LEU A 1 512 ? 30.578 -1.490 -16.205 1.00 70.44 512 LEU A O 1
ATOM 3899 N N . LEU A 1 513 ? 28.696 -2.616 -15.718 1.00 68.31 513 LEU A N 1
ATOM 3900 C CA . LEU A 1 513 ? 28.916 -3.707 -16.669 1.00 68.31 513 LEU A CA 1
ATOM 3901 C C . LEU A 1 513 ? 28.382 -3.350 -18.052 1.00 68.31 513 LEU A C 1
ATOM 3903 O O . LEU A 1 513 ? 29.009 -3.657 -19.064 1.00 68.31 513 LEU A O 1
ATOM 3907 N N . PHE A 1 514 ? 27.198 -2.741 -18.096 1.00 56.22 514 PHE A N 1
ATOM 3908 C CA . PHE A 1 514 ? 26.524 -2.423 -19.344 1.00 56.22 514 PHE A CA 1
ATOM 3909 C C . PHE A 1 514 ? 25.537 -1.272 -19.129 1.00 56.22 514 PHE A C 1
ATOM 3911 O O . PHE A 1 514 ? 24.540 -1.431 -18.425 1.00 56.22 514 PHE A O 1
ATOM 3918 N N . THR A 1 515 ? 25.787 -0.128 -19.766 1.00 46.59 515 THR A N 1
ATOM 3919 C CA . THR A 1 515 ? 24.751 0.885 -19.997 1.00 46.59 515 THR A CA 1
ATOM 3920 C C . THR A 1 515 ? 24.096 0.551 -21.318 1.00 46.59 515 THR A C 1
ATOM 3922 O O . THR A 1 515 ? 24.728 0.621 -22.376 1.00 46.59 515 THR A O 1
ATOM 3925 N N . PHE A 1 516 ? 22.814 0.210 -21.280 1.00 47.44 516 PHE A N 1
ATOM 3926 C CA . PHE A 1 516 ? 22.024 0.283 -22.494 1.00 47.44 516 PHE A CA 1
ATOM 3927 C C . PHE A 1 516 ? 21.805 1.768 -22.769 1.00 47.44 516 PHE A C 1
ATOM 3929 O O . PHE A 1 516 ? 20.864 2.370 -22.257 1.00 47.44 516 PHE A O 1
ATOM 3936 N N . PHE A 1 517 ? 22.670 2.370 -23.595 1.00 40.38 517 PHE A N 1
ATOM 3937 C CA . PHE A 1 517 ? 22.288 3.592 -24.297 1.00 40.38 517 PHE A CA 1
ATOM 3938 C C . PHE A 1 517 ? 20.896 3.330 -24.864 1.00 40.38 517 PHE A C 1
ATOM 3940 O O . PHE A 1 517 ? 20.677 2.282 -25.476 1.00 40.38 517 PHE A O 1
ATOM 3947 N N . THR A 1 518 ? 19.955 4.231 -24.596 1.00 39.31 518 THR A N 1
ATOM 3948 C CA . THR A 1 518 ? 18.570 4.200 -25.068 1.00 39.31 518 THR A CA 1
ATOM 3949 C C . THR A 1 518 ? 18.536 4.174 -26.597 1.00 39.31 518 THR A C 1
ATOM 3951 O O . THR A 1 518 ? 18.243 5.159 -27.266 1.00 39.31 518 THR A O 1
ATOM 3954 N N . ILE A 1 519 ? 18.832 3.019 -27.184 1.00 43.03 519 ILE A N 1
ATOM 3955 C CA . ILE A 1 519 ? 18.557 2.705 -28.572 1.00 43.03 519 ILE A CA 1
ATOM 3956 C C . ILE A 1 519 ? 17.091 2.287 -28.575 1.00 43.03 519 ILE A C 1
ATOM 3958 O O . ILE A 1 519 ? 16.781 1.109 -28.429 1.00 43.03 519 ILE A O 1
ATOM 3962 N N . SER A 1 520 ? 16.199 3.281 -28.622 1.00 43.06 520 SER A N 1
ATOM 3963 C CA . SER A 1 520 ? 14.886 3.254 -29.290 1.00 43.06 520 SER A CA 1
ATOM 3964 C C . SER A 1 520 ? 13.897 4.214 -28.608 1.00 43.06 520 SER A C 1
ATOM 3966 O O . SER A 1 520 ? 13.330 3.925 -27.558 1.00 43.06 520 SER A O 1
ATOM 3968 N N . GLY A 1 521 ? 13.679 5.369 -29.243 1.00 47.22 521 GLY A N 1
ATOM 3969 C CA . GLY A 1 521 ? 12.365 6.020 -29.332 1.00 47.22 521 GLY A CA 1
ATOM 3970 C C . GLY A 1 521 ? 11.733 6.685 -28.105 1.00 47.22 521 GLY A C 1
ATOM 3971 O O . GLY A 1 521 ? 10.605 7.149 -28.237 1.00 47.22 521 GLY A O 1
ATOM 3972 N N . SER A 1 522 ? 12.388 6.765 -26.944 1.00 50.03 522 SER A N 1
ATOM 3973 C CA . SER A 1 522 ? 11.792 7.405 -25.755 1.00 50.03 522 SER A CA 1
ATOM 3974 C C . SER A 1 522 ? 11.970 8.924 -25.692 1.00 50.03 522 SER A C 1
ATOM 3976 O O . SER A 1 522 ? 11.171 9.593 -25.044 1.00 50.03 522 SER A O 1
ATOM 3978 N N . ASP A 1 523 ? 13.009 9.461 -26.333 1.00 51.69 523 ASP A N 1
ATOM 3979 C CA . ASP A 1 523 ? 13.249 10.902 -26.414 1.00 51.69 523 ASP A CA 1
ATOM 3980 C C . ASP A 1 523 ? 12.760 11.433 -27.779 1.00 51.69 523 ASP A C 1
ATOM 3982 O O . ASP A 1 523 ? 13.300 11.030 -28.820 1.00 51.69 523 ASP A O 1
ATOM 3986 N N . PRO A 1 524 ? 11.733 12.308 -27.799 1.00 63.38 524 PRO A N 1
ATOM 3987 C CA . PRO A 1 524 ? 11.202 12.899 -29.023 1.00 63.38 524 PRO A CA 1
ATOM 3988 C C . PRO A 1 524 ? 12.249 13.635 -29.868 1.00 63.38 524 PRO A C 1
ATOM 3990 O O . PRO A 1 524 ? 12.114 13.661 -31.092 1.00 63.38 524 PRO A O 1
ATOM 3993 N N . GLU A 1 525 ? 13.281 14.225 -29.259 1.00 64.69 525 GLU A N 1
ATOM 3994 C CA . GLU A 1 525 ? 14.318 14.965 -29.988 1.00 64.69 525 GLU A CA 1
ATOM 3995 C C . GLU A 1 525 ? 15.314 14.015 -30.661 1.00 64.69 525 GLU A C 1
ATOM 3997 O O . GLU A 1 525 ? 15.583 14.136 -31.858 1.00 64.69 525 GLU A O 1
ATOM 4002 N N . LEU A 1 526 ? 15.782 12.994 -29.941 1.00 66.38 526 LEU A N 1
ATOM 4003 C CA . LEU A 1 526 ? 16.630 11.935 -30.503 1.00 66.38 526 LEU A CA 1
ATOM 4004 C C . LEU A 1 526 ? 15.912 11.141 -31.600 1.00 66.38 526 LEU A C 1
ATOM 4006 O O . LEU A 1 526 ? 16.528 10.778 -32.601 1.00 66.38 526 LEU A O 1
ATOM 4010 N N . LEU A 1 527 ? 14.604 10.900 -31.458 1.00 70.12 527 LEU A N 1
ATOM 4011 C CA . LEU A 1 527 ? 13.815 10.220 -32.487 1.00 70.12 527 LEU A CA 1
ATOM 4012 C C . LEU A 1 527 ? 13.773 11.023 -33.796 1.00 70.12 527 LEU A C 1
ATOM 4014 O O . LEU A 1 527 ? 13.920 10.442 -34.873 1.00 70.12 527 LEU A O 1
ATOM 4018 N N . ARG A 1 528 ? 13.616 12.351 -33.713 1.00 72.94 528 ARG A N 1
ATOM 4019 C CA . ARG A 1 528 ? 13.659 13.240 -34.887 1.00 72.94 528 ARG A CA 1
ATOM 4020 C C . ARG A 1 528 ? 15.022 13.188 -35.570 1.00 72.94 528 ARG A C 1
ATOM 4022 O O . ARG A 1 528 ? 15.080 13.105 -36.795 1.00 72.94 528 ARG A O 1
ATOM 4029 N N . TRP A 1 529 ? 16.103 13.174 -34.793 1.00 77.94 529 TRP A N 1
ATOM 4030 C CA . TRP A 1 529 ? 17.455 13.024 -35.327 1.00 77.94 529 TRP A CA 1
ATOM 4031 C C . TRP A 1 529 ? 17.669 11.672 -36.019 1.00 77.94 529 TRP A C 1
ATOM 4033 O O . TRP A 1 529 ? 18.163 11.629 -37.146 1.00 77.94 529 TRP A O 1
ATOM 4043 N N . PHE A 1 530 ? 17.266 10.566 -35.388 1.00 80.06 530 PHE A N 1
ATOM 4044 C CA . PHE A 1 530 ? 17.434 9.232 -35.968 1.00 80.06 530 PHE A CA 1
ATOM 4045 C C . PHE A 1 530 ? 16.615 9.033 -37.241 1.00 80.06 530 PHE A C 1
ATOM 4047 O O . PHE A 1 530 ? 17.117 8.421 -38.180 1.00 80.06 530 PHE A O 1
ATOM 4054 N N . ALA A 1 531 ? 15.409 9.600 -37.317 1.00 81.12 531 ALA A N 1
ATOM 4055 C CA . ALA A 1 531 ? 14.621 9.593 -38.547 1.00 81.12 531 ALA A CA 1
ATOM 4056 C C . ALA A 1 531 ? 15.352 10.306 -39.701 1.00 81.12 531 ALA A C 1
ATOM 4058 O O . ALA A 1 531 ? 15.368 9.814 -40.828 1.00 81.12 531 ALA A O 1
ATOM 4059 N N . GLN A 1 532 ? 16.011 11.434 -39.417 1.00 80.44 532 GLN A N 1
ATOM 4060 C CA . GLN A 1 532 ? 16.808 12.165 -40.408 1.00 80.44 532 GLN A CA 1
ATOM 4061 C C . GLN A 1 532 ? 18.084 11.417 -40.808 1.00 80.44 532 GLN A C 1
ATOM 4063 O O . GLN A 1 532 ? 18.430 11.368 -41.988 1.00 80.44 532 GLN A O 1
ATOM 4068 N N . ALA A 1 533 ? 18.771 10.801 -39.844 1.00 83.56 533 ALA A N 1
ATOM 4069 C CA . ALA A 1 533 ? 19.948 9.983 -40.116 1.00 83.56 533 ALA A CA 1
ATOM 4070 C C . ALA A 1 533 ? 19.596 8.761 -40.983 1.00 83.56 533 ALA A C 1
ATOM 4072 O O . ALA A 1 533 ? 20.286 8.474 -41.959 1.00 83.56 533 ALA A O 1
ATOM 4073 N N . GLU A 1 534 ? 18.489 8.078 -40.677 1.00 86.38 534 GLU A N 1
ATOM 4074 C CA . GLU A 1 534 ? 17.993 6.942 -41.459 1.00 86.38 534 GLU A CA 1
ATOM 4075 C C . GLU A 1 534 ? 17.646 7.338 -42.899 1.00 86.38 534 GLU A C 1
ATOM 4077 O O . GLU A 1 534 ? 18.011 6.621 -43.834 1.00 86.38 534 GLU A O 1
ATOM 4082 N N . LEU A 1 535 ? 16.983 8.482 -43.094 1.00 86.38 535 LEU A N 1
ATOM 4083 C CA . LEU A 1 535 ? 16.666 9.000 -44.424 1.00 86.38 535 LEU A CA 1
ATOM 4084 C C . LEU A 1 535 ? 17.938 9.264 -45.244 1.00 86.38 535 LEU A C 1
ATOM 4086 O O . LEU A 1 535 ? 18.006 8.898 -46.418 1.00 86.38 535 LEU A O 1
ATOM 4090 N N . MET A 1 536 ? 18.965 9.858 -44.630 1.00 84.75 536 MET A N 1
ATOM 4091 C CA . MET A 1 536 ? 20.209 10.169 -45.333 1.00 84.75 536 MET A CA 1
ATOM 4092 C C . MET A 1 536 ? 20.988 8.899 -45.693 1.00 84.75 536 MET A C 1
ATOM 4094 O O . MET A 1 536 ? 21.355 8.715 -46.854 1.00 84.75 536 MET A O 1
ATOM 4098 N N . HIS A 1 537 ? 21.167 7.976 -44.744 1.00 86.06 537 HIS A N 1
ATOM 4099 C CA . HIS A 1 537 ? 21.806 6.683 -45.017 1.00 86.06 537 HIS A CA 1
ATOM 4100 C C . HIS A 1 537 ? 21.063 5.890 -46.097 1.00 86.06 537 HIS A C 1
ATOM 4102 O O . HIS A 1 537 ? 21.693 5.309 -46.976 1.00 86.06 537 HIS A O 1
ATOM 4108 N N . SER A 1 538 ? 19.729 5.930 -46.083 1.00 89.19 538 SER A N 1
ATOM 4109 C CA . SER A 1 538 ? 18.883 5.314 -47.107 1.00 89.19 538 SER A CA 1
ATOM 4110 C C . SER A 1 538 ? 19.185 5.844 -48.512 1.00 89.19 538 SER A C 1
ATOM 4112 O O . SER A 1 538 ? 19.356 5.056 -49.441 1.00 89.19 538 SER A O 1
ATOM 4114 N N . ARG A 1 539 ? 19.284 7.169 -48.684 1.00 88.69 539 ARG A N 1
ATOM 4115 C CA . ARG A 1 539 ? 19.589 7.797 -49.983 1.00 88.69 539 ARG A CA 1
ATOM 4116 C C . ARG A 1 539 ? 20.989 7.451 -50.478 1.00 88.69 539 ARG A C 1
ATOM 4118 O O . ARG A 1 539 ? 21.144 7.086 -51.642 1.00 88.69 539 ARG A O 1
ATOM 4125 N N . TRP A 1 540 ? 21.984 7.505 -49.594 1.00 87.25 540 TRP A N 1
ATOM 4126 C CA . TRP A 1 540 ? 23.355 7.115 -49.928 1.00 87.25 540 TRP A CA 1
ATOM 4127 C C . TRP A 1 540 ? 23.457 5.645 -50.312 1.00 87.25 540 TRP A C 1
ATOM 4129 O O . TRP A 1 540 ? 24.113 5.325 -51.297 1.00 87.25 540 TRP A O 1
ATOM 4139 N N . ALA A 1 541 ? 22.766 4.761 -49.595 1.00 90.56 541 ALA A N 1
ATOM 4140 C CA . ALA A 1 541 ? 22.742 3.346 -49.928 1.00 90.56 541 ALA A CA 1
ATOM 4141 C C . ALA A 1 541 ? 22.079 3.087 -51.287 1.00 90.56 541 ALA A C 1
ATOM 4143 O O . ALA A 1 541 ? 22.607 2.317 -52.081 1.00 90.56 541 ALA A O 1
ATOM 4144 N N . MET A 1 542 ? 20.965 3.760 -51.599 1.00 93.12 542 MET A N 1
ATOM 4145 C CA . MET A 1 542 ? 20.334 3.658 -52.923 1.00 93.12 542 MET A CA 1
ATOM 4146 C C . MET A 1 542 ? 21.263 4.148 -54.042 1.00 93.12 542 MET A C 1
ATOM 4148 O O . MET A 1 542 ? 21.341 3.506 -55.092 1.00 93.12 542 MET A O 1
ATOM 4152 N N . LEU A 1 543 ? 21.992 5.248 -53.819 1.00 90.06 543 LEU A N 1
ATOM 4153 C CA . LEU A 1 543 ? 22.978 5.758 -54.774 1.00 90.06 543 LEU A CA 1
ATOM 4154 C C . LEU A 1 543 ? 24.155 4.788 -54.943 1.00 90.06 543 LEU A C 1
ATOM 4156 O O . LEU A 1 543 ? 24.545 4.511 -56.072 1.00 90.06 543 LEU A O 1
ATOM 4160 N N . ALA A 1 544 ? 24.678 4.237 -53.846 1.00 88.62 544 ALA A N 1
ATOM 4161 C CA . ALA A 1 544 ? 25.768 3.266 -53.865 1.00 88.62 544 ALA A CA 1
ATOM 4162 C C . ALA A 1 544 ? 25.372 1.985 -54.612 1.00 88.62 544 ALA A C 1
ATOM 4164 O O . ALA A 1 544 ? 26.079 1.561 -55.518 1.00 88.62 544 ALA A O 1
ATOM 4165 N N . VAL A 1 545 ? 24.203 1.414 -54.303 1.00 92.62 545 VAL A N 1
ATOM 4166 C CA . VAL A 1 545 ? 23.659 0.236 -55.000 1.00 92.62 545 VAL A CA 1
ATOM 4167 C C . VAL A 1 545 ? 23.484 0.509 -56.494 1.00 92.62 545 VAL A C 1
ATOM 4169 O O . VAL A 1 545 ? 23.874 -0.316 -57.315 1.00 92.62 545 VAL A O 1
ATOM 4172 N N . SER A 1 546 ? 22.955 1.678 -56.863 1.00 90.94 546 SER A N 1
ATOM 4173 C CA . SER A 1 546 ? 22.805 2.062 -58.274 1.00 90.94 546 SER A CA 1
ATOM 4174 C C . SER A 1 546 ? 24.162 2.233 -58.966 1.00 90.94 546 SER A C 1
ATOM 4176 O O . SER A 1 546 ? 24.326 1.797 -60.101 1.00 90.94 546 SER A O 1
ATOM 4178 N N . GLY A 1 547 ? 25.139 2.829 -58.277 1.00 87.44 547 GLY A N 1
ATOM 4179 C CA . GLY A 1 547 ? 26.506 3.021 -58.765 1.00 87.44 547 GLY A CA 1
ATOM 4180 C C . GLY A 1 547 ? 27.316 1.730 -58.898 1.00 87.44 547 GLY A C 1
ATOM 4181 O O . GLY A 1 547 ? 28.291 1.714 -59.639 1.00 87.44 547 GLY A O 1
ATOM 4182 N N . ILE A 1 548 ? 26.901 0.654 -58.227 1.00 89.12 548 ILE A N 1
ATOM 4183 C CA . ILE A 1 548 ? 27.453 -0.692 -58.410 1.00 89.12 548 ILE A CA 1
ATOM 4184 C C . ILE A 1 548 ? 26.757 -1.382 -59.590 1.00 89.12 548 ILE A C 1
ATOM 4186 O O . ILE A 1 548 ? 27.407 -1.773 -60.553 1.00 89.12 548 ILE A O 1
ATOM 4190 N N . LEU A 1 549 ? 25.424 -1.484 -59.550 1.00 90.69 549 LEU A N 1
ATOM 4191 C CA . LEU A 1 549 ? 24.671 -2.311 -60.496 1.00 90.69 549 LEU A CA 1
ATOM 4192 C C . LEU A 1 549 ? 24.616 -1.732 -61.913 1.00 90.69 549 LEU A C 1
ATOM 4194 O O . LEU A 1 549 ? 24.720 -2.481 -62.880 1.00 90.69 549 LEU A O 1
ATOM 4198 N N . ILE A 1 550 ? 24.413 -0.418 -62.066 1.00 89.12 550 ILE A N 1
ATOM 4199 C CA . ILE A 1 550 ? 24.229 0.184 -63.396 1.00 89.12 550 ILE A CA 1
ATOM 4200 C C . ILE A 1 550 ? 25.499 0.043 -64.244 1.00 89.12 550 ILE A C 1
ATOM 4202 O O . ILE A 1 550 ? 25.382 -0.428 -65.376 1.00 89.12 550 ILE A O 1
ATOM 4206 N N . PRO A 1 551 ? 26.701 0.407 -63.759 1.00 84.75 551 PRO A N 1
ATOM 4207 C CA . PRO A 1 551 ? 27.896 0.298 -64.587 1.00 84.75 551 PRO A CA 1
ATOM 4208 C C . PRO A 1 551 ? 28.294 -1.155 -64.888 1.00 84.75 551 PRO A C 1
ATOM 4210 O O . PRO A 1 551 ? 28.713 -1.426 -66.010 1.00 84.75 551 PRO A O 1
ATOM 4213 N N . GLU A 1 552 ? 28.087 -2.102 -63.960 1.00 86.38 552 GLU A N 1
ATOM 4214 C CA . GLU A 1 552 ? 28.272 -3.538 -64.245 1.00 86.38 552 GLU A CA 1
ATOM 4215 C C . GLU A 1 552 ? 27.331 -4.032 -65.352 1.00 86.38 552 GLU A C 1
ATOM 4217 O O . GLU A 1 552 ? 27.750 -4.734 -66.272 1.00 86.38 552 GLU A O 1
ATOM 4222 N N . LEU A 1 553 ? 26.057 -3.630 -65.315 1.00 87.06 553 LEU A N 1
ATOM 4223 C CA . LEU A 1 553 ? 25.098 -3.977 -66.366 1.00 87.06 553 LEU A CA 1
ATOM 4224 C C . LEU A 1 553 ? 25.483 -3.364 -67.717 1.00 87.06 553 LEU A C 1
ATOM 4226 O O . LEU A 1 553 ? 25.418 -4.041 -68.743 1.00 87.06 553 LEU A O 1
ATOM 4230 N N . LEU A 1 554 ? 25.911 -2.098 -67.732 1.00 86.31 554 LEU A N 1
ATOM 4231 C CA . LEU A 1 554 ? 26.357 -1.422 -68.953 1.00 86.31 554 LEU A CA 1
ATOM 4232 C C . LEU A 1 554 ? 27.606 -2.076 -69.550 1.00 86.31 554 LEU A C 1
ATOM 4234 O O . LEU A 1 554 ? 27.694 -2.200 -70.772 1.00 86.31 554 LEU A O 1
ATOM 4238 N N . GLN A 1 555 ? 28.532 -2.537 -68.711 1.00 84.06 555 GLN A N 1
ATOM 4239 C CA . GLN A 1 555 ? 29.684 -3.318 -69.150 1.00 84.06 555 GLN A CA 1
ATOM 4240 C C . GLN A 1 555 ? 29.254 -4.644 -69.781 1.00 84.06 555 GLN A C 1
ATOM 4242 O O . GLN A 1 555 ? 29.702 -4.976 -70.877 1.00 84.06 555 GLN A O 1
ATOM 4247 N N . LYS A 1 556 ? 28.332 -5.383 -69.151 1.00 82.50 556 LYS A N 1
ATOM 4248 C CA . LYS A 1 556 ? 27.800 -6.638 -69.714 1.00 82.50 556 LYS A CA 1
ATOM 4249 C C . LYS A 1 556 ? 27.070 -6.433 -71.040 1.00 82.50 556 LYS A C 1
ATOM 4251 O O . LYS A 1 556 ? 27.101 -7.311 -71.896 1.00 82.50 556 LYS A O 1
ATOM 4256 N N . TRP A 1 557 ? 26.439 -5.278 -71.231 1.00 84.44 557 TRP A N 1
ATOM 4257 C CA . TRP A 1 557 ? 25.815 -4.893 -72.498 1.00 84.44 557 TRP A CA 1
ATOM 4258 C C . TRP A 1 557 ? 26.790 -4.301 -73.525 1.00 84.44 557 TRP A C 1
ATOM 4260 O O . TRP A 1 557 ? 26.359 -3.928 -74.614 1.00 84.44 557 TRP A O 1
ATOM 4270 N N . GLY A 1 558 ? 28.088 -4.230 -73.215 1.00 82.38 558 GLY A N 1
ATOM 4271 C CA . GLY A 1 558 ? 29.123 -3.750 -74.131 1.00 82.38 558 GLY A CA 1
ATOM 4272 C C . GLY A 1 558 ? 29.152 -2.231 -74.320 1.00 82.38 558 GLY A C 1
ATOM 4273 O O . GLY A 1 558 ? 29.772 -1.748 -75.262 1.00 82.38 558 GLY A O 1
ATOM 4274 N N . PHE A 1 559 ? 28.488 -1.462 -73.451 1.00 82.69 559 PHE A N 1
ATOM 4275 C CA . PHE A 1 559 ? 28.516 0.007 -73.479 1.00 82.69 559 PHE A CA 1
ATOM 4276 C C . PHE A 1 559 ? 29.682 0.606 -72.677 1.00 82.69 559 PHE A C 1
ATOM 4278 O O . PHE A 1 559 ? 29.945 1.803 -72.792 1.00 82.69 559 PHE A O 1
ATOM 4285 N N . MET A 1 560 ? 30.364 -0.197 -71.855 1.00 78.25 560 MET A N 1
ATOM 4286 C CA . MET A 1 560 ? 31.531 0.199 -71.063 1.00 78.25 560 MET A CA 1
ATOM 4287 C C . MET A 1 560 ? 32.578 -0.918 -71.093 1.00 78.25 560 MET A C 1
ATOM 4289 O O . MET A 1 560 ? 32.238 -2.082 -70.907 1.00 78.25 560 MET A O 1
ATOM 4293 N N . GLU A 1 561 ? 33.844 -0.568 -71.302 1.00 74.75 561 GLU A N 1
ATOM 4294 C CA . GLU A 1 561 ? 34.958 -1.520 -71.241 1.00 74.75 561 GLU A CA 1
ATOM 4295 C C . GLU A 1 561 ? 35.631 -1.458 -69.870 1.00 74.75 561 GLU A C 1
ATOM 4297 O O . GLU A 1 561 ? 35.731 -0.385 -69.270 1.00 74.75 561 GLU A O 1
ATOM 4302 N N . ASP A 1 562 ? 36.056 -2.627 -69.383 1.00 69.81 562 ASP A N 1
ATOM 4303 C CA . ASP A 1 562 ? 36.791 -2.810 -68.135 1.00 69.81 562 ASP A CA 1
ATOM 4304 C C . ASP A 1 562 ? 36.178 -2.022 -66.976 1.00 69.81 562 ASP A C 1
ATOM 4306 O O . ASP A 1 562 ? 36.765 -1.047 -66.528 1.00 69.81 562 ASP A O 1
ATOM 4310 N N . PHE A 1 563 ? 35.011 -2.401 -66.455 1.00 72.56 563 PHE A N 1
ATOM 4311 C CA . PHE A 1 563 ? 34.502 -1.864 -65.187 1.00 72.56 563 PHE A CA 1
ATOM 4312 C C . PHE A 1 563 ? 34.540 -2.962 -64.116 1.00 72.56 563 PHE A C 1
ATOM 4314 O O . PHE A 1 563 ? 34.290 -4.127 -64.383 1.00 72.56 563 PHE A O 1
ATOM 4321 N N . SER A 1 564 ? 34.926 -2.599 -62.901 1.00 76.50 564 SER A N 1
ATOM 4322 C CA . SER A 1 564 ? 34.812 -3.442 -61.709 1.00 76.50 564 SER A CA 1
ATOM 4323 C C . SER A 1 564 ? 34.648 -2.469 -60.561 1.00 76.50 564 SER A C 1
ATOM 4325 O O . SER A 1 564 ? 35.518 -1.621 -60.347 1.00 76.50 564 SER A O 1
ATOM 4327 N N . TRP A 1 565 ? 33.512 -2.513 -59.866 1.00 79.38 565 TRP A N 1
ATOM 4328 C CA . TRP A 1 565 ? 33.284 -1.591 -58.750 1.00 79.38 565 TRP A CA 1
ATOM 4329 C C . TRP A 1 565 ? 34.237 -1.879 -57.582 1.00 79.38 565 TRP A C 1
ATOM 4331 O O . TRP A 1 565 ? 34.583 -0.960 -56.841 1.00 79.38 565 TRP A O 1
ATOM 4341 N N . ILE A 1 566 ? 34.691 -3.130 -57.457 1.00 78.94 566 ILE A N 1
ATOM 4342 C CA . ILE A 1 566 ? 35.659 -3.587 -56.455 1.00 78.94 566 ILE A CA 1
ATOM 4343 C C . ILE A 1 566 ? 37.018 -2.925 -56.720 1.00 78.94 566 ILE A C 1
ATOM 4345 O O . ILE A 1 566 ? 37.626 -2.361 -55.810 1.00 78.94 566 ILE A O 1
ATOM 4349 N N . ASP A 1 567 ? 37.444 -2.891 -57.985 1.00 76.56 567 ASP A N 1
ATOM 4350 C CA . ASP A 1 567 ? 38.740 -2.333 -58.396 1.00 76.56 567 ASP A CA 1
ATOM 4351 C C . ASP A 1 567 ? 38.674 -0.849 -58.770 1.00 76.56 567 ASP A C 1
ATOM 4353 O O . ASP A 1 567 ? 39.691 -0.229 -59.091 1.00 76.56 567 ASP A O 1
ATOM 4357 N N . ALA A 1 568 ? 37.488 -0.237 -58.722 1.00 72.75 568 ALA A N 1
ATOM 4358 C CA . ALA A 1 568 ? 37.302 1.172 -59.056 1.00 72.75 568 ALA A CA 1
ATOM 4359 C C . ALA A 1 568 ? 38.161 2.086 -58.166 1.00 72.75 568 ALA A C 1
ATOM 4361 O O . ALA A 1 568 ? 38.639 3.122 -58.624 1.00 72.75 568 ALA A O 1
ATOM 4362 N N . GLY A 1 569 ? 38.409 1.697 -56.911 1.00 68.00 569 GLY A N 1
ATOM 4363 C CA . GLY A 1 569 ? 39.282 2.435 -55.993 1.00 68.00 569 GLY A CA 1
ATOM 4364 C C . GLY A 1 569 ? 40.779 2.342 -56.316 1.00 68.00 569 GLY A C 1
ATOM 4365 O O . GLY A 1 569 ? 41.545 3.172 -55.833 1.00 68.00 569 GLY A O 1
ATOM 4366 N N . ALA A 1 570 ? 41.199 1.367 -57.130 1.00 71.50 570 ALA A N 1
ATOM 4367 C CA . ALA A 1 570 ? 42.597 1.142 -57.505 1.00 71.50 570 ALA A CA 1
ATOM 4368 C C . ALA A 1 570 ? 43.015 1.884 -58.788 1.00 71.50 570 ALA A C 1
ATOM 4370 O O . ALA A 1 570 ? 44.186 1.858 -59.166 1.00 71.50 570 ALA A O 1
ATOM 4371 N N . ARG A 1 571 ? 42.073 2.543 -59.473 1.00 71.62 571 ARG A N 1
ATOM 4372 C CA . ARG A 1 571 ? 42.343 3.269 -60.719 1.00 71.62 571 ARG A CA 1
ATOM 4373 C C . ARG A 1 571 ? 42.927 4.646 -60.451 1.00 71.62 571 ARG A C 1
ATOM 4375 O O . ARG A 1 571 ? 42.535 5.328 -59.507 1.00 71.62 571 ARG A O 1
ATOM 4382 N N . GLU A 1 572 ? 43.826 5.084 -61.327 1.00 70.69 572 GLU A N 1
ATOM 4383 C CA . GLU A 1 572 ? 44.300 6.465 -61.315 1.00 70.69 572 GLU A CA 1
ATOM 4384 C C . GLU A 1 572 ? 43.195 7.397 -61.824 1.00 70.69 572 GLU A C 1
ATOM 4386 O O . GLU A 1 572 ? 42.693 7.264 -62.941 1.00 70.69 572 GLU A O 1
ATOM 4391 N N . TYR A 1 573 ? 42.800 8.343 -60.976 1.00 74.62 573 TYR A N 1
ATOM 4392 C CA . TYR A 1 573 ? 41.830 9.378 -61.305 1.00 74.62 573 TYR A CA 1
ATOM 4393 C C . TYR A 1 573 ? 42.533 10.637 -61.826 1.00 74.62 573 TYR A C 1
ATOM 4395 O O . TYR A 1 573 ? 43.738 10.819 -61.681 1.00 74.62 573 TYR A O 1
ATOM 4403 N N . PHE A 1 574 ? 41.750 11.563 -62.384 1.00 81.88 574 PHE A N 1
ATOM 4404 C CA . PHE A 1 574 ? 42.230 12.859 -62.885 1.00 81.88 574 PHE A CA 1
ATOM 4405 C C . PHE A 1 574 ? 42.875 13.763 -61.812 1.00 81.88 574 PHE A C 1
ATOM 4407 O O . PHE A 1 574 ? 43.474 14.784 -62.149 1.00 81.88 574 PHE A O 1
ATOM 4414 N N . ALA A 1 575 ? 42.720 13.425 -60.530 1.00 80.25 575 ALA A N 1
ATOM 4415 C CA . ALA A 1 575 ? 43.292 14.131 -59.393 1.00 80.25 575 ALA A CA 1
ATOM 4416 C C . ALA A 1 575 ? 43.878 13.124 -58.398 1.00 80.25 575 ALA A C 1
ATOM 4418 O O . ALA A 1 575 ? 43.400 11.992 -58.292 1.00 80.25 575 ALA A O 1
ATOM 4419 N N . ASP A 1 576 ? 44.902 13.545 -57.655 1.00 84.69 576 ASP A N 1
ATOM 4420 C CA . ASP A 1 576 ? 45.512 12.692 -56.643 1.00 84.69 576 ASP A CA 1
ATOM 4421 C C . ASP A 1 576 ? 44.510 12.361 -55.514 1.00 84.69 576 ASP A C 1
ATOM 4423 O O . ASP A 1 576 ? 43.618 13.169 -55.215 1.00 84.69 576 ASP A O 1
ATOM 4427 N N . PRO A 1 577 ? 44.648 11.196 -54.850 1.00 80.75 577 PRO A N 1
ATOM 4428 C CA . PRO A 1 577 ? 43.705 10.747 -53.825 1.00 80.75 577 PRO A CA 1
ATOM 4429 C C . PRO A 1 577 ? 43.503 11.743 -52.680 1.00 80.75 577 PRO A C 1
ATOM 4431 O O . PRO A 1 577 ? 42.418 11.810 -52.104 1.00 80.75 577 PRO A O 1
ATOM 4434 N N . TRP A 1 578 ? 44.527 12.537 -52.351 1.00 84.25 578 TRP A N 1
ATOM 4435 C CA . TRP A 1 578 ? 44.435 13.531 -51.290 1.00 84.25 578 TRP A CA 1
ATOM 4436 C C . TRP A 1 578 ? 43.580 14.723 -51.716 1.00 84.25 578 TRP A C 1
ATOM 4438 O O . TRP A 1 578 ? 42.722 15.164 -50.951 1.00 84.25 578 TRP A O 1
ATOM 4448 N N . THR A 1 579 ? 43.751 15.207 -52.947 1.00 86.69 579 THR A N 1
ATOM 4449 C CA . THR A 1 579 ? 42.875 16.238 -53.519 1.00 86.69 579 THR A CA 1
ATOM 4450 C C . THR A 1 579 ? 41.423 15.763 -53.562 1.00 86.69 579 THR A C 1
ATOM 4452 O O . THR A 1 579 ? 40.540 16.482 -53.095 1.00 86.69 579 THR A O 1
ATOM 4455 N N . LEU A 1 580 ? 41.168 14.534 -54.026 1.00 82.56 580 LEU A N 1
ATOM 4456 C CA . LEU A 1 580 ? 39.819 13.955 -54.043 1.00 82.56 580 LEU A CA 1
ATOM 4457 C C . LEU A 1 580 ? 39.220 13.852 -52.636 1.00 82.56 580 LEU A C 1
ATOM 4459 O O . LEU A 1 580 ? 38.084 14.273 -52.424 1.00 82.56 580 LEU A O 1
ATOM 4463 N N . PHE A 1 581 ? 39.997 13.373 -51.663 1.00 84.12 581 PHE A N 1
ATOM 4464 C CA . PHE A 1 581 ? 39.569 13.258 -50.271 1.00 84.12 581 PHE A CA 1
ATOM 4465 C C . PHE A 1 581 ? 39.233 14.621 -49.648 1.00 84.12 581 PHE A C 1
ATOM 4467 O O . PHE A 1 581 ? 38.179 14.782 -49.032 1.00 84.12 581 PHE A O 1
ATOM 4474 N N . VAL A 1 582 ? 40.092 15.630 -49.828 1.00 88.12 582 VAL A N 1
ATOM 4475 C CA . VAL A 1 582 ? 39.867 16.978 -49.282 1.00 88.12 582 VAL A CA 1
ATOM 4476 C C . VAL A 1 582 ? 38.666 17.648 -49.949 1.00 88.12 582 VAL A C 1
ATOM 4478 O O . VAL A 1 582 ? 37.832 18.233 -49.254 1.00 88.12 582 VAL A O 1
ATOM 4481 N N . SER A 1 583 ? 38.533 17.537 -51.273 1.00 86.44 583 SER A N 1
ATOM 4482 C CA . SER A 1 583 ? 37.362 18.037 -51.999 1.00 86.44 583 SER A CA 1
ATOM 4483 C C . SER A 1 583 ? 36.079 17.345 -51.540 1.00 86.44 583 SER A C 1
ATOM 4485 O O . SER A 1 583 ? 35.083 18.022 -51.285 1.00 86.44 583 SER A O 1
ATOM 4487 N N . GLN A 1 584 ? 36.107 16.024 -51.349 1.00 85.12 584 GLN A N 1
ATOM 4488 C CA . GLN A 1 584 ? 34.980 15.267 -50.812 1.00 85.12 584 GLN A CA 1
ATOM 4489 C C . GLN A 1 584 ? 34.626 15.727 -49.396 1.00 85.12 584 GLN A C 1
ATOM 4491 O O . GLN A 1 584 ? 33.454 15.954 -49.111 1.00 85.12 584 GLN A O 1
ATOM 4496 N N . MET A 1 585 ? 35.608 15.938 -48.517 1.00 87.44 585 MET A N 1
ATOM 4497 C CA . MET A 1 585 ? 35.350 16.425 -47.161 1.00 87.44 585 MET A CA 1
ATOM 4498 C C . MET A 1 585 ? 34.770 17.836 -47.131 1.00 87.44 585 MET A C 1
ATOM 4500 O O . MET A 1 585 ? 33.853 18.096 -46.354 1.00 87.44 585 MET A O 1
ATOM 4504 N N . ALA A 1 586 ? 35.236 18.728 -48.007 1.00 86.06 586 ALA A N 1
ATOM 4505 C CA . ALA A 1 586 ? 34.679 20.070 -48.132 1.00 86.06 586 ALA A CA 1
ATOM 4506 C C . ALA A 1 586 ? 33.219 20.042 -48.618 1.00 86.06 586 ALA A C 1
ATOM 4508 O O . ALA A 1 586 ? 32.361 20.705 -48.033 1.00 86.06 586 ALA A O 1
ATOM 4509 N N . LEU A 1 587 ? 32.920 19.245 -49.649 1.00 84.06 587 LEU A N 1
ATOM 4510 C CA . LEU A 1 587 ? 31.567 19.110 -50.193 1.00 84.06 587 LEU A CA 1
ATOM 4511 C C . LEU A 1 587 ? 30.616 18.434 -49.198 1.00 84.06 587 LEU A C 1
ATOM 4513 O O . LEU A 1 587 ? 29.523 18.943 -48.955 1.00 84.06 587 LEU A O 1
ATOM 4517 N N . MET A 1 588 ? 31.042 17.338 -48.568 1.00 80.38 588 MET A N 1
ATOM 4518 C CA . MET A 1 588 ? 30.251 16.632 -47.555 1.00 80.38 588 MET A CA 1
ATOM 4519 C C . MET A 1 588 ? 30.019 17.502 -46.322 1.00 80.38 588 MET A C 1
ATOM 4521 O O . MET A 1 588 ? 28.899 17.562 -45.825 1.00 80.38 588 MET A O 1
ATOM 4525 N N . GLY A 1 589 ? 31.037 18.236 -45.866 1.00 83.88 589 GLY A N 1
ATOM 4526 C CA . GLY A 1 589 ? 30.898 19.192 -44.769 1.00 83.88 589 GLY A CA 1
ATOM 4527 C C . GLY A 1 589 ? 29.896 20.304 -45.084 1.00 83.88 589 GLY A C 1
ATOM 4528 O O . GLY A 1 589 ? 29.097 20.674 -44.225 1.00 83.88 589 GLY A O 1
ATOM 4529 N N . TRP A 1 590 ? 29.876 20.798 -46.326 1.00 84.19 590 TRP A N 1
ATOM 4530 C CA . TRP A 1 590 ? 28.882 21.775 -46.770 1.00 84.19 590 TRP A CA 1
ATOM 4531 C C . TRP A 1 590 ? 27.457 21.195 -46.788 1.00 84.19 590 TRP A C 1
ATOM 4533 O O . TRP A 1 590 ? 26.540 21.819 -46.248 1.00 84.19 590 TRP A O 1
ATOM 4543 N N . VAL A 1 591 ? 27.264 19.992 -47.343 1.00 79.75 591 VAL A N 1
ATOM 4544 C CA . VAL A 1 591 ? 25.953 19.314 -47.386 1.00 79.75 591 VAL A CA 1
ATOM 4545 C C . VAL A 1 591 ? 25.441 18.994 -45.977 1.00 79.75 591 VAL A C 1
ATOM 4547 O O . VAL A 1 591 ? 24.296 19.314 -45.652 1.00 79.75 591 VAL A O 1
ATOM 4550 N N . GLU A 1 592 ? 26.284 18.425 -45.115 1.00 80.94 592 GLU A N 1
ATOM 4551 C CA . GLU A 1 592 ? 25.934 18.107 -43.725 1.00 80.94 592 GLU A CA 1
ATOM 4552 C C . GLU A 1 592 ? 25.651 19.368 -42.904 1.00 80.94 592 GLU A C 1
ATOM 4554 O O . GLU A 1 592 ? 24.695 19.397 -42.129 1.00 80.94 592 GLU A O 1
ATOM 4559 N N . GLY A 1 593 ? 26.405 20.449 -43.126 1.00 82.31 593 GLY A N 1
ATOM 4560 C CA . GLY A 1 593 ? 26.140 21.746 -42.505 1.00 82.31 593 GLY A CA 1
ATOM 4561 C C . GLY A 1 593 ? 24.770 22.317 -42.888 1.00 82.31 593 GLY A C 1
ATOM 4562 O O . GLY A 1 593 ? 24.054 22.835 -42.030 1.00 82.31 593 GLY A O 1
ATOM 4563 N N . ARG A 1 594 ? 24.360 22.179 -44.157 1.00 79.69 594 ARG A N 1
ATOM 4564 C CA . ARG A 1 594 ? 23.021 22.584 -44.626 1.00 79.69 594 ARG A CA 1
ATOM 4565 C C . ARG A 1 594 ? 21.925 21.703 -44.025 1.00 79.69 594 ARG A C 1
ATOM 4567 O O . ARG A 1 594 ? 20.932 22.236 -43.540 1.00 79.69 594 ARG A O 1
ATOM 4574 N N . ARG A 1 595 ? 22.118 20.382 -43.980 1.00 80.62 595 ARG A N 1
ATOM 4575 C CA . ARG A 1 595 ? 21.182 19.451 -43.325 1.00 80.62 595 ARG A CA 1
ATOM 4576 C C . ARG A 1 595 ? 20.998 19.781 -41.843 1.00 80.62 595 ARG A C 1
ATOM 4578 O O . ARG A 1 595 ? 19.876 19.791 -41.348 1.00 80.62 595 ARG A O 1
ATOM 4585 N N . TRP A 1 596 ? 22.092 20.067 -41.139 1.00 80.31 596 TRP A N 1
ATOM 4586 C CA . TRP A 1 596 ? 22.063 20.464 -39.733 1.00 80.31 596 TRP A CA 1
ATOM 4587 C C . TRP A 1 596 ? 21.319 21.787 -39.518 1.00 80.31 596 TRP A C 1
ATOM 4589 O O . TRP A 1 596 ? 20.502 21.892 -38.605 1.00 80.31 596 TRP A O 1
ATOM 4599 N N . ALA A 1 597 ? 21.548 22.782 -40.380 1.00 81.50 597 ALA A N 1
ATOM 4600 C CA . ALA A 1 597 ? 20.823 24.049 -40.326 1.00 81.50 597 ALA A CA 1
ATOM 4601 C C . ALA A 1 597 ? 19.307 23.855 -40.513 1.00 81.50 597 ALA A C 1
ATOM 4603 O O . ALA A 1 597 ? 18.526 24.425 -39.752 1.00 81.50 597 ALA A O 1
ATOM 4604 N N . ASP A 1 598 ? 18.900 23.011 -41.465 1.00 76.88 598 ASP A N 1
ATOM 4605 C CA . ASP A 1 598 ? 17.493 22.672 -41.716 1.00 76.88 598 ASP A CA 1
ATOM 4606 C C . ASP A 1 598 ? 16.854 21.888 -40.561 1.00 76.88 598 ASP A C 1
ATOM 4608 O O . ASP A 1 598 ? 15.696 22.102 -40.220 1.00 76.88 598 ASP A O 1
ATOM 4612 N N . TYR A 1 599 ? 17.626 21.021 -39.899 1.00 79.75 599 TYR A N 1
ATOM 4613 C CA . TYR A 1 599 ? 17.181 20.315 -38.698 1.00 79.75 599 TYR A CA 1
ATOM 4614 C C . TYR A 1 599 ? 16.878 21.270 -37.535 1.00 79.75 599 TYR A C 1
ATOM 4616 O O . TYR A 1 599 ? 15.882 21.090 -36.835 1.00 79.75 599 TYR A O 1
ATOM 4624 N N . LEU A 1 600 ? 17.718 22.292 -37.336 1.00 80.12 600 LEU A N 1
ATOM 4625 C CA . LEU A 1 600 ? 17.514 23.304 -36.296 1.00 80.12 600 LEU A CA 1
ATOM 4626 C C . LEU A 1 600 ? 16.381 24.279 -36.642 1.00 80.12 600 LEU A C 1
ATOM 4628 O O . LEU A 1 600 ? 15.617 24.663 -35.761 1.00 80.12 600 LEU A O 1
ATOM 4632 N N . ASN A 1 601 ? 16.275 24.678 -37.911 1.00 78.62 601 ASN A N 1
ATOM 4633 C CA . ASN A 1 601 ? 15.269 25.612 -38.411 1.00 78.62 601 ASN A CA 1
ATOM 4634 C C . ASN A 1 601 ? 14.649 25.065 -39.712 1.00 78.62 601 ASN A C 1
ATOM 4636 O O . ASN A 1 601 ? 15.174 25.353 -40.792 1.00 78.62 601 ASN A O 1
ATOM 4640 N N . PRO A 1 602 ? 13.534 24.311 -39.634 1.00 75.50 602 PRO A N 1
ATOM 4641 C CA . PRO A 1 602 ? 12.906 23.691 -40.802 1.00 75.50 602 PRO A CA 1
ATOM 4642 C C . PRO A 1 602 ? 12.583 24.703 -41.910 1.00 75.50 602 PRO A C 1
ATOM 4644 O O . PRO A 1 602 ? 11.933 25.720 -41.657 1.00 75.50 602 PRO A O 1
ATOM 4647 N N . GLY A 1 603 ? 13.035 24.431 -43.136 1.00 67.94 603 GLY A N 1
ATOM 4648 C CA . GLY A 1 603 ? 12.834 25.283 -44.316 1.00 67.94 603 GLY A CA 1
ATOM 4649 C C . GLY A 1 603 ? 13.825 26.433 -44.458 1.00 67.94 603 GLY A C 1
ATOM 4650 O O . GLY A 1 603 ? 13.746 27.194 -45.421 1.00 67.94 603 GLY A O 1
ATOM 4651 N N . CYS A 1 604 ? 14.790 26.590 -43.543 1.00 72.38 604 CYS A N 1
ATOM 4652 C CA . CYS A 1 604 ? 15.791 27.658 -43.658 1.00 72.38 604 CYS A CA 1
ATOM 4653 C C . CYS A 1 604 ? 16.781 27.442 -44.815 1.00 72.38 604 CYS A C 1
ATOM 4655 O O . CYS A 1 604 ? 17.498 28.367 -45.207 1.00 72.38 604 CYS A O 1
ATOM 4657 N N . VAL A 1 605 ? 16.825 26.227 -45.366 1.00 69.25 605 VAL A N 1
ATOM 4658 C CA . VAL A 1 605 ? 17.657 25.879 -46.521 1.00 69.25 605 VAL A CA 1
ATOM 4659 C C . VAL A 1 605 ? 16.880 25.799 -47.829 1.00 69.25 605 VAL A C 1
ATOM 4661 O O . VAL A 1 605 ? 17.500 25.479 -48.845 1.00 69.25 605 VAL A O 1
ATOM 4664 N N . ASP A 1 606 ? 15.582 26.113 -47.829 1.00 65.81 606 ASP A N 1
ATOM 4665 C CA . ASP A 1 606 ? 14.775 26.126 -49.046 1.00 65.81 606 ASP A CA 1
ATOM 4666 C C . ASP A 1 606 ? 15.329 27.142 -50.053 1.00 65.81 606 ASP A C 1
ATOM 4668 O O . ASP A 1 606 ? 15.615 28.296 -49.734 1.00 65.81 606 ASP A O 1
ATOM 4672 N N . ILE A 1 607 ? 15.486 26.697 -51.301 1.00 60.38 607 ILE A N 1
ATOM 4673 C CA . ILE A 1 607 ? 16.094 27.481 -52.390 1.00 60.38 607 ILE A CA 1
ATOM 4674 C C . ILE A 1 607 ? 14.995 28.125 -53.271 1.00 60.38 607 ILE A C 1
ATOM 4676 O O . ILE A 1 607 ? 15.266 28.592 -54.372 1.00 60.38 607 ILE A O 1
ATOM 4680 N N . GLU A 1 608 ? 13.727 28.159 -52.830 1.00 62.53 608 GLU A N 1
ATOM 4681 C CA . GLU A 1 608 ? 12.602 28.627 -53.660 1.00 62.53 608 GLU A CA 1
ATOM 4682 C C . GLU A 1 608 ? 12.450 30.168 -53.647 1.00 62.53 608 GLU A C 1
ATOM 4684 O O . GLU A 1 608 ? 12.133 30.754 -52.606 1.00 62.53 608 GLU A O 1
ATOM 4689 N N . PRO A 1 609 ? 12.596 30.858 -54.799 1.00 60.25 609 PRO A N 1
ATOM 4690 C CA . PRO A 1 609 ? 12.194 32.254 -54.920 1.00 60.25 609 PRO A CA 1
ATOM 4691 C C . PRO A 1 609 ? 10.663 32.363 -54.919 1.00 60.25 609 PRO A C 1
ATOM 4693 O O . PRO A 1 609 ? 9.973 31.593 -55.586 1.00 60.25 609 PRO A O 1
ATOM 4696 N N . ARG A 1 610 ? 10.112 33.338 -54.183 1.00 59.19 610 ARG A N 1
ATOM 4697 C CA . ARG A 1 610 ? 8.657 33.560 -54.106 1.00 59.19 610 ARG A CA 1
ATOM 4698 C C . ARG A 1 610 ? 8.114 33.994 -55.471 1.00 59.19 610 ARG A C 1
ATOM 4700 O O . ARG A 1 610 ? 8.421 35.091 -55.934 1.00 59.19 610 ARG A O 1
ATOM 4707 N N . LEU A 1 611 ? 7.287 33.151 -56.091 1.00 65.12 611 LEU A N 1
ATOM 4708 C CA . LEU A 1 611 ? 6.639 33.426 -57.377 1.00 65.12 611 LEU A CA 1
ATOM 4709 C C . LEU A 1 611 ? 5.147 33.776 -57.178 1.00 65.12 611 LEU A C 1
ATOM 4711 O O . LEU A 1 611 ? 4.476 33.093 -56.406 1.00 65.12 611 LEU A O 1
ATOM 4715 N N . PRO A 1 612 ? 4.582 34.772 -57.895 1.00 54.47 612 PRO A N 1
ATOM 4716 C CA . PRO A 1 612 ? 3.216 35.273 -57.657 1.00 54.47 612 PRO A CA 1
ATOM 4717 C C . PRO A 1 612 ? 2.092 34.229 -57.780 1.00 54.47 612 PRO A C 1
ATOM 4719 O O . PRO A 1 612 ? 1.081 34.336 -57.095 1.00 54.47 612 PRO A O 1
ATOM 4722 N N . ASN A 1 613 ? 2.276 33.203 -58.619 1.00 62.28 613 ASN A N 1
ATOM 4723 C CA . ASN A 1 613 ? 1.257 32.188 -58.929 1.00 62.28 613 ASN A CA 1
ATOM 4724 C C . ASN A 1 613 ? 1.613 30.785 -58.405 1.00 62.28 613 ASN A C 1
ATOM 4726 O O . ASN A 1 613 ? 1.052 29.792 -58.869 1.00 62.28 613 ASN A O 1
ATOM 4730 N N . ARG A 1 614 ? 2.559 30.669 -57.463 1.00 60.62 614 ARG A N 1
ATOM 4731 C CA . ARG A 1 614 ? 3.010 29.374 -56.933 1.00 60.62 614 ARG A CA 1
ATOM 4732 C C . ARG A 1 614 ? 3.117 29.447 -55.412 1.00 60.62 614 ARG A C 1
ATOM 4734 O O . ARG A 1 614 ? 3.895 30.230 -54.883 1.00 60.62 614 ARG A O 1
ATOM 4741 N N . LYS A 1 615 ? 2.320 28.641 -54.701 1.00 58.69 615 LYS A N 1
ATOM 4742 C CA . LYS A 1 615 ? 2.452 28.498 -53.244 1.00 58.69 615 LYS A CA 1
ATOM 4743 C C . LYS A 1 615 ? 3.683 27.649 -52.933 1.00 58.69 615 LYS A C 1
ATOM 4745 O O . LYS A 1 615 ? 3.833 26.565 -53.507 1.00 58.69 615 LYS A O 1
ATOM 4750 N N . ASN A 1 616 ? 4.522 28.144 -52.030 1.00 59.09 616 ASN A N 1
ATOM 4751 C CA . ASN A 1 616 ? 5.635 27.378 -51.482 1.00 59.09 616 ASN A CA 1
ATOM 4752 C C . ASN A 1 616 ? 5.081 26.196 -50.659 1.00 59.09 616 ASN A C 1
ATOM 4754 O O . ASN A 1 616 ? 4.009 26.333 -50.051 1.00 59.09 616 ASN A O 1
ATOM 4758 N N . PRO A 1 617 ? 5.755 25.033 -50.660 1.00 59.16 617 PRO A N 1
ATOM 4759 C CA . PRO A 1 617 ? 5.374 23.903 -49.825 1.00 59.16 617 PRO A CA 1
ATOM 4760 C C . PRO A 1 617 ? 5.510 24.250 -48.336 1.00 59.16 617 PRO A C 1
ATOM 4762 O O . PRO A 1 617 ? 6.178 25.214 -47.960 1.00 59.16 617 PRO A O 1
ATOM 4765 N N . VAL A 1 618 ? 4.851 23.462 -47.484 1.00 63.31 618 VAL A N 1
ATOM 4766 C CA . VAL A 1 618 ? 5.072 23.543 -46.037 1.00 63.31 618 VAL A CA 1
ATOM 4767 C C . VAL A 1 618 ? 6.504 23.072 -45.763 1.00 63.31 618 VAL A C 1
ATOM 4769 O O . VAL A 1 618 ? 6.836 21.970 -46.204 1.00 63.31 618 VAL A O 1
ATOM 4772 N N . PRO A 1 619 ? 7.332 23.872 -45.066 1.00 63.31 619 PRO A N 1
ATOM 4773 C CA . PRO A 1 619 ? 8.679 23.475 -44.678 1.00 63.31 619 PRO A CA 1
ATOM 4774 C C . PRO A 1 619 ? 8.694 22.117 -43.980 1.00 63.31 619 PRO A C 1
ATOM 4776 O O . PRO A 1 619 ? 7.960 21.916 -43.010 1.00 63.31 619 PRO A O 1
ATOM 4779 N N . ASP A 1 620 ? 9.527 21.196 -44.461 1.00 66.38 620 ASP A N 1
ATOM 4780 C CA . ASP A 1 620 ? 9.701 19.877 -43.859 1.00 66.38 620 ASP A CA 1
ATOM 4781 C C . ASP A 1 620 ? 11.168 19.452 -43.922 1.00 66.38 620 ASP A C 1
ATOM 4783 O O . ASP A 1 620 ? 11.834 19.583 -44.949 1.00 66.38 620 ASP A O 1
ATOM 4787 N N . VAL A 1 621 ? 11.671 18.943 -42.803 1.00 75.31 621 VAL A N 1
ATOM 4788 C CA . VAL A 1 621 ? 13.101 18.711 -42.605 1.00 75.31 621 VAL A CA 1
ATOM 4789 C C . VAL A 1 621 ? 13.570 17.566 -43.500 1.00 75.31 621 VAL A C 1
ATOM 4791 O O . VAL A 1 621 ? 13.017 16.463 -43.463 1.00 75.31 621 VAL A O 1
ATOM 4794 N N . GLY A 1 622 ? 14.626 17.801 -44.280 1.00 71.88 622 GLY A N 1
ATOM 4795 C CA . GLY A 1 622 ? 15.248 16.770 -45.126 1.00 71.88 622 GLY A CA 1
ATOM 4796 C C . GLY A 1 622 ? 14.585 16.553 -46.495 1.00 71.88 622 GLY A C 1
ATOM 4797 O O . GLY A 1 622 ? 15.032 15.694 -47.269 1.00 71.88 622 GLY A O 1
ATOM 4798 N N . TYR A 1 623 ? 13.571 17.354 -46.832 1.00 75.69 623 TYR A N 1
ATOM 4799 C CA . TYR A 1 623 ? 12.941 17.393 -48.153 1.00 75.69 623 TYR A CA 1
ATOM 4800 C C . TYR A 1 623 ? 13.069 18.799 -48.747 1.00 75.69 623 TYR A C 1
ATOM 4802 O O . TYR A 1 623 ? 12.101 19.559 -48.711 1.00 75.69 623 TYR A O 1
ATOM 4810 N N . PRO A 1 624 ? 14.250 19.162 -49.290 1.00 64.56 624 PRO A N 1
ATOM 4811 C CA . PRO A 1 624 ? 14.421 20.458 -49.931 1.00 64.56 624 PRO A CA 1
ATOM 4812 C C . PRO A 1 624 ? 13.435 20.559 -51.097 1.00 64.56 624 PRO A C 1
ATOM 4814 O O . PRO A 1 624 ? 13.470 19.752 -52.027 1.00 64.56 624 PRO A O 1
ATOM 4817 N N . GLY A 1 625 ? 12.515 21.517 -51.022 1.00 65.88 625 GLY A N 1
ATOM 4818 C CA . GLY A 1 625 ? 11.549 21.750 -52.088 1.00 65.88 625 GLY A CA 1
ATOM 4819 C C . GLY A 1 625 ? 12.183 22.408 -53.321 1.00 65.88 625 GLY A C 1
ATOM 4820 O O . GLY A 1 625 ? 13.393 22.613 -53.429 1.00 65.88 625 GLY A O 1
ATOM 4821 N N . GLY A 1 626 ? 11.329 22.821 -54.258 1.00 63.25 626 GLY A N 1
ATOM 4822 C CA . GLY A 1 626 ? 11.715 23.697 -55.368 1.00 63.25 626 GLY A CA 1
ATOM 4823 C C . GLY A 1 626 ? 12.046 22.983 -56.682 1.00 63.25 626 GLY A C 1
ATOM 4824 O O . GLY A 1 626 ? 11.910 21.772 -56.818 1.00 63.25 626 GLY A O 1
ATOM 4825 N N . LEU A 1 627 ? 12.442 23.770 -57.688 1.00 63.72 627 LEU A N 1
ATOM 4826 C CA . LEU A 1 627 ? 12.559 23.323 -59.085 1.00 63.72 627 LEU A CA 1
ATOM 4827 C C . LEU A 1 627 ? 13.618 22.227 -59.302 1.00 63.72 627 LEU A C 1
ATOM 4829 O O . LEU A 1 627 ? 13.440 21.386 -60.175 1.00 63.72 627 LEU A O 1
ATOM 4833 N N . TRP A 1 628 ? 14.701 22.245 -58.522 1.00 62.44 628 TRP A N 1
ATOM 4834 C CA . TRP A 1 628 ? 15.855 21.360 -58.715 1.00 62.44 628 TRP A CA 1
ATOM 4835 C C . TRP A 1 628 ? 15.756 20.038 -57.945 1.00 62.44 628 TRP A C 1
ATOM 4837 O O . TRP A 1 628 ? 16.229 19.019 -58.437 1.00 62.44 628 TRP A O 1
ATOM 4847 N N . PHE A 1 629 ? 15.130 20.043 -56.765 1.00 68.50 629 PHE A N 1
ATOM 4848 C CA . PHE A 1 629 ? 15.034 18.870 -55.885 1.00 68.50 629 PHE A CA 1
ATOM 4849 C C . PHE A 1 629 ? 13.635 18.228 -55.866 1.00 68.50 629 PHE A C 1
ATOM 4851 O O . PHE A 1 629 ? 13.500 17.081 -55.453 1.00 68.50 629 PHE A O 1
ATOM 4858 N N . ASP A 1 630 ? 12.616 18.920 -56.390 1.00 70.19 630 ASP A N 1
ATOM 4859 C CA . ASP A 1 630 ? 11.252 18.415 -56.591 1.00 70.19 630 ASP A CA 1
ATOM 4860 C C . ASP A 1 630 ? 10.730 18.797 -57.992 1.00 70.19 630 ASP A C 1
ATOM 4862 O O . ASP A 1 630 ? 9.665 19.398 -58.166 1.00 70.19 630 ASP A O 1
ATOM 4866 N N . TRP A 1 631 ? 11.519 18.482 -59.025 1.00 68.94 631 TRP A N 1
ATOM 4867 C CA . TRP A 1 631 ? 11.228 18.857 -60.417 1.00 68.94 631 TRP A CA 1
ATOM 4868 C C . TRP A 1 631 ? 9.877 18.315 -60.918 1.00 68.94 631 TRP A C 1
ATOM 4870 O O . TRP A 1 631 ? 9.199 18.967 -61.712 1.00 68.94 631 TRP A O 1
ATOM 4880 N N . ALA A 1 632 ? 9.466 17.149 -60.413 1.00 75.44 632 ALA A N 1
ATOM 4881 C CA . ALA A 1 632 ? 8.228 16.464 -60.775 1.00 75.44 632 ALA A CA 1
ATOM 4882 C C . ALA A 1 632 ? 7.042 16.778 -59.835 1.00 75.44 632 ALA A C 1
ATOM 4884 O O . ALA A 1 632 ? 5.967 16.198 -59.995 1.00 75.44 632 ALA A O 1
ATOM 4885 N N . ASN A 1 633 ? 7.206 17.709 -58.884 1.00 70.56 633 ASN A N 1
ATOM 4886 C CA . ASN A 1 633 ? 6.201 18.102 -57.885 1.00 70.56 633 ASN A CA 1
ATOM 4887 C C . ASN A 1 633 ? 5.659 16.934 -57.028 1.00 70.56 633 ASN A C 1
ATOM 4889 O O . ASN A 1 633 ? 4.498 16.947 -56.620 1.00 70.56 633 ASN A O 1
ATOM 4893 N N . TRP A 1 634 ? 6.476 15.920 -56.749 1.00 72.94 634 TRP A N 1
ATOM 4894 C CA . TRP A 1 634 ? 6.114 14.768 -55.916 1.00 72.94 634 TRP A CA 1
ATOM 4895 C C . TRP A 1 634 ? 6.023 15.119 -54.426 1.00 72.94 634 TRP A C 1
ATOM 4897 O O . TRP A 1 634 ? 5.352 14.419 -53.668 1.00 72.94 634 TRP A O 1
ATOM 4907 N N . GLY A 1 635 ? 6.657 16.218 -54.009 1.00 66.50 635 GLY A N 1
ATOM 4908 C CA . GLY A 1 635 ? 6.553 16.772 -52.659 1.00 66.50 635 GLY A CA 1
ATOM 4909 C C . GLY A 1 635 ? 5.326 17.664 -52.428 1.00 66.50 635 GLY A C 1
ATOM 4910 O O . GLY A 1 635 ? 5.157 18.178 -51.323 1.00 66.50 635 GLY A O 1
ATOM 4911 N N . ARG A 1 636 ? 4.469 17.878 -53.441 1.00 66.50 636 ARG A N 1
ATOM 4912 C CA . ARG A 1 636 ? 3.325 18.807 -53.389 1.00 66.50 636 ARG A CA 1
ATOM 4913 C C . ARG A 1 636 ? 1.994 18.048 -53.429 1.00 66.50 636 ARG A C 1
ATOM 4915 O O . ARG A 1 636 ? 1.791 17.199 -54.288 1.00 66.50 636 ARG A O 1
ATOM 4922 N N . GLY A 1 637 ? 1.049 18.389 -52.549 1.00 64.00 637 GLY A N 1
ATOM 4923 C CA . GLY A 1 637 ? -0.294 17.794 -52.554 1.00 64.00 637 GLY A CA 1
ATOM 4924 C C . GLY A 1 637 ? -0.913 17.673 -51.164 1.00 64.00 637 GLY A C 1
ATOM 4925 O O . GLY A 1 637 ? -0.432 18.286 -50.210 1.00 64.00 637 GLY A O 1
ATOM 4926 N N . SER A 1 638 ? -1.990 16.890 -51.045 1.00 63.84 638 SER A N 1
ATOM 4927 C CA . SER A 1 638 ? -2.535 16.518 -49.737 1.00 63.84 638 SER A CA 1
ATOM 4928 C C . SER A 1 638 ? -1.507 15.687 -48.941 1.00 63.84 638 SER A C 1
ATOM 4930 O O . SER A 1 638 ? -0.650 15.031 -49.540 1.00 63.84 638 SER A O 1
ATOM 4932 N N . PRO A 1 639 ? -1.552 15.695 -47.596 1.00 68.75 639 PRO A N 1
ATOM 4933 C CA . PRO A 1 639 ? -0.568 14.983 -46.770 1.00 68.75 639 PRO A CA 1
ATOM 4934 C C . PRO A 1 639 ? -0.493 13.468 -47.033 1.00 68.75 639 PRO A C 1
ATOM 4936 O O . PRO A 1 639 ? 0.565 12.857 -46.887 1.00 68.75 639 PRO A O 1
ATOM 4939 N N . GLU A 1 640 ? -1.603 12.854 -47.448 1.00 69.50 640 GLU A N 1
ATOM 4940 C CA . GLU A 1 640 ? -1.742 11.397 -47.542 1.00 69.50 640 GLU A CA 1
ATOM 4941 C C . GLU A 1 640 ? -0.919 10.773 -48.695 1.00 69.50 640 GLU A C 1
ATOM 4943 O O . GLU A 1 640 ? -0.123 9.871 -48.415 1.00 69.50 640 GLU A O 1
ATOM 4948 N N . PRO A 1 641 ? -0.987 11.236 -49.966 1.00 75.38 641 PRO A N 1
ATOM 4949 C CA . PRO A 1 641 ? -0.118 10.724 -51.034 1.00 75.38 641 PRO A CA 1
ATOM 4950 C C . PRO A 1 641 ? 1.375 10.943 -50.773 1.00 75.38 641 PRO A C 1
ATOM 4952 O O . PRO A 1 641 ? 2.194 10.073 -51.076 1.00 75.38 641 PRO A O 1
ATOM 4955 N N . VAL A 1 642 ? 1.733 12.082 -50.172 1.00 75.94 642 VAL A N 1
ATOM 4956 C CA . VAL A 1 642 ? 3.126 12.418 -49.849 1.00 75.94 642 VAL A CA 1
ATOM 4957 C C . VAL A 1 642 ? 3.684 11.443 -48.806 1.00 75.94 642 VAL A C 1
ATOM 4959 O O . VAL A 1 642 ? 4.789 10.924 -48.970 1.00 75.94 642 VAL A O 1
ATOM 4962 N N . MET A 1 643 ? 2.903 11.090 -47.779 1.00 77.06 643 MET A N 1
ATOM 4963 C CA . MET A 1 643 ? 3.292 10.063 -46.803 1.00 77.06 643 MET A CA 1
ATOM 4964 C C . MET A 1 643 ? 3.515 8.680 -47.432 1.00 77.06 643 MET A C 1
ATOM 4966 O O . MET A 1 643 ? 4.434 7.958 -47.028 1.00 77.06 643 MET A O 1
ATOM 4970 N N . VAL A 1 644 ? 2.712 8.302 -48.431 1.00 82.56 644 VAL A N 1
ATOM 4971 C CA . VAL A 1 644 ? 2.893 7.033 -49.154 1.00 82.56 644 VAL A CA 1
ATOM 4972 C C . VAL A 1 644 ? 4.231 7.015 -49.897 1.00 82.56 644 VAL A C 1
ATOM 4974 O O . VAL A 1 644 ? 4.950 6.017 -49.826 1.00 82.56 644 VAL A O 1
ATOM 4977 N N . LEU A 1 645 ? 4.594 8.109 -50.574 1.00 82.94 645 LEU A N 1
ATOM 4978 C CA . LEU A 1 645 ? 5.873 8.226 -51.285 1.00 82.94 645 LEU A CA 1
ATOM 4979 C C . LEU A 1 645 ? 7.071 8.158 -50.329 1.00 82.94 645 LEU A C 1
ATOM 4981 O O . LEU A 1 645 ? 7.993 7.383 -50.573 1.00 82.94 645 LEU A O 1
ATOM 4985 N N . ARG A 1 646 ? 7.013 8.856 -49.191 1.00 83.12 646 ARG A N 1
ATOM 4986 C CA . ARG A 1 646 ? 8.055 8.797 -48.144 1.00 83.12 646 ARG A CA 1
ATOM 4987 C C . ARG A 1 646 ? 8.232 7.394 -47.576 1.00 83.12 646 ARG A C 1
ATOM 4989 O O . ARG A 1 646 ? 9.342 6.914 -47.369 1.00 83.12 646 ARG A O 1
ATOM 4996 N N . THR A 1 647 ? 7.119 6.696 -47.364 1.00 83.38 647 THR A N 1
ATOM 4997 C CA . THR A 1 647 ? 7.151 5.308 -46.895 1.00 83.38 647 THR A CA 1
ATOM 4998 C C . THR A 1 647 ? 7.822 4.396 -47.922 1.00 83.38 647 THR A C 1
ATOM 5000 O O . THR A 1 647 ? 8.576 3.499 -47.546 1.00 83.38 647 THR A O 1
ATOM 5003 N N . LYS A 1 648 ? 7.570 4.612 -49.220 1.00 87.38 648 LYS A N 1
ATOM 5004 C CA . LYS A 1 648 ? 8.249 3.876 -50.297 1.00 87.38 648 LYS A CA 1
ATOM 5005 C C . LYS A 1 648 ? 9.747 4.181 -50.327 1.00 87.38 648 LYS A C 1
ATOM 5007 O O . LYS A 1 648 ? 10.531 3.247 -50.442 1.00 87.38 648 LYS A O 1
ATOM 5012 N N . GLU A 1 649 ? 10.134 5.445 -50.164 1.00 88.81 649 GLU A N 1
ATOM 5013 C CA . GLU A 1 649 ? 11.538 5.864 -50.101 1.00 88.81 649 GLU A CA 1
ATOM 5014 C C . GLU A 1 649 ? 12.295 5.144 -48.980 1.00 88.81 649 GLU A C 1
ATOM 5016 O O . GLU A 1 649 ? 13.301 4.497 -49.251 1.00 88.81 649 GLU A O 1
ATOM 5021 N N . ILE A 1 650 ? 11.782 5.155 -47.745 1.00 87.38 650 ILE A N 1
ATOM 5022 C CA . ILE A 1 650 ? 12.431 4.468 -46.615 1.00 87.38 650 ILE A CA 1
ATOM 5023 C C . ILE A 1 650 ? 12.467 2.948 -46.812 1.00 87.38 650 ILE A C 1
ATOM 5025 O O . ILE A 1 650 ? 13.464 2.307 -46.486 1.00 87.38 650 ILE A O 1
ATOM 5029 N N . LYS A 1 651 ? 11.408 2.342 -47.366 1.00 87.12 651 LYS A N 1
ATOM 5030 C CA . LYS A 1 651 ? 11.397 0.898 -47.660 1.00 87.12 651 LYS A CA 1
ATOM 5031 C C . LYS A 1 651 ? 12.483 0.517 -48.667 1.00 87.12 651 LYS A C 1
ATOM 5033 O O . LYS A 1 651 ? 13.224 -0.432 -48.417 1.00 87.12 651 LYS A O 1
ATOM 5038 N N . ASN A 1 652 ? 12.602 1.271 -49.758 1.00 91.06 652 ASN A N 1
ATOM 5039 C CA . ASN A 1 652 ? 13.649 1.067 -50.759 1.00 91.06 652 ASN A CA 1
ATOM 5040 C C . ASN A 1 652 ? 15.040 1.376 -50.191 1.00 91.06 652 ASN A C 1
ATOM 5042 O O . ASN A 1 652 ? 15.986 0.647 -50.460 1.00 91.06 652 ASN A O 1
ATOM 5046 N N . GLY A 1 653 ? 15.148 2.392 -49.336 1.00 91.12 653 GLY A N 1
ATOM 5047 C CA . GLY A 1 653 ? 16.361 2.745 -48.609 1.00 91.12 653 GLY A CA 1
ATOM 5048 C C . GLY A 1 653 ? 16.884 1.631 -47.712 1.00 91.12 653 GLY A C 1
ATOM 5049 O O . GLY A 1 653 ? 18.050 1.257 -47.795 1.00 91.12 653 GLY A O 1
ATOM 5050 N N . ARG A 1 654 ? 16.010 1.039 -46.891 1.00 91.12 654 ARG A N 1
ATOM 5051 C CA . ARG A 1 654 ? 16.351 -0.116 -46.044 1.00 91.12 654 ARG A CA 1
ATOM 5052 C C . ARG A 1 654 ? 16.766 -1.331 -46.863 1.00 91.12 654 ARG A C 1
ATOM 5054 O O . ARG A 1 654 ? 17.729 -2.001 -46.497 1.00 91.12 654 ARG A O 1
ATOM 5061 N N . LEU A 1 655 ? 16.070 -1.589 -47.971 1.00 91.88 655 LEU A N 1
ATOM 5062 C CA . LEU A 1 655 ? 16.446 -2.649 -48.901 1.00 91.88 655 LEU A CA 1
ATOM 5063 C C . LEU A 1 655 ? 17.833 -2.389 -49.506 1.00 91.88 655 LEU A C 1
ATOM 5065 O O . LEU A 1 655 ? 18.653 -3.299 -49.539 1.00 91.88 655 LEU A O 1
ATOM 5069 N N . ALA A 1 656 ? 18.119 -1.154 -49.918 1.00 92.56 656 ALA A N 1
ATOM 5070 C CA . ALA A 1 656 ? 19.411 -0.776 -50.478 1.00 92.56 656 ALA A CA 1
ATOM 5071 C C . ALA A 1 656 ? 20.550 -0.859 -49.451 1.00 92.56 656 ALA A C 1
ATOM 5073 O O . ALA A 1 656 ? 21.632 -1.324 -49.789 1.00 92.56 656 ALA A O 1
ATOM 5074 N N . MET A 1 657 ? 20.312 -0.475 -48.190 1.00 90.62 657 MET A N 1
ATOM 5075 C CA . MET A 1 657 ? 21.298 -0.644 -47.113 1.00 90.62 657 MET A CA 1
ATOM 5076 C C . MET A 1 657 ? 21.671 -2.119 -46.928 1.00 90.62 657 MET A C 1
ATOM 5078 O O . MET A 1 657 ? 22.852 -2.443 -46.826 1.00 90.62 657 MET A O 1
ATOM 5082 N N . LEU A 1 658 ? 20.680 -3.018 -46.938 1.00 89.38 658 LEU A N 1
ATOM 5083 C CA . LEU A 1 658 ? 20.924 -4.459 -46.864 1.00 89.38 658 LEU A CA 1
ATOM 5084 C C . LEU A 1 658 ? 21.645 -4.982 -48.117 1.00 89.38 658 LEU A C 1
ATOM 5086 O O . LEU A 1 658 ? 22.593 -5.754 -47.993 1.00 89.38 658 LEU A O 1
ATOM 5090 N N . ALA A 1 659 ? 21.222 -4.545 -49.306 1.00 90.12 659 ALA A N 1
ATOM 5091 C CA . ALA A 1 659 ? 21.820 -4.952 -50.574 1.00 90.12 659 ALA A CA 1
ATOM 5092 C C . ALA A 1 659 ? 23.293 -4.537 -50.673 1.00 90.12 659 ALA A C 1
ATOM 5094 O O . ALA A 1 659 ? 24.122 -5.359 -51.037 1.00 90.12 659 ALA A O 1
ATOM 5095 N N . PHE A 1 660 ? 23.639 -3.308 -50.275 1.00 90.62 660 PHE A N 1
ATOM 5096 C CA . PHE A 1 660 ? 25.021 -2.824 -50.275 1.00 90.62 660 PHE A CA 1
ATOM 5097 C C . PHE A 1 660 ? 25.937 -3.678 -49.388 1.00 90.62 660 PHE A C 1
ATOM 5099 O O . PHE A 1 660 ? 27.013 -4.082 -49.822 1.00 90.62 660 PHE A O 1
ATOM 5106 N N . VAL A 1 661 ? 25.498 -4.002 -48.166 1.00 88.25 661 VAL A N 1
ATOM 5107 C CA . VAL A 1 661 ? 26.251 -4.895 -47.268 1.00 88.25 661 VAL A CA 1
ATOM 5108 C C . VAL A 1 661 ? 26.396 -6.289 -47.882 1.00 88.25 661 VAL A C 1
ATOM 5110 O O . VAL A 1 661 ? 27.471 -6.878 -47.805 1.00 88.25 661 VAL A O 1
ATOM 5113 N N . GLY A 1 662 ? 25.336 -6.794 -48.521 1.00 85.75 662 GLY A N 1
ATOM 5114 C CA . GLY A 1 662 ? 25.358 -8.062 -49.246 1.00 85.75 662 GLY A CA 1
ATOM 5115 C C . GLY A 1 662 ? 26.381 -8.073 -50.382 1.00 85.75 662 GLY A C 1
ATOM 5116 O O . GLY A 1 662 ? 27.209 -8.976 -50.429 1.00 85.75 662 GLY A O 1
ATOM 5117 N N . PHE A 1 663 ? 26.377 -7.049 -51.239 1.00 89.06 663 PHE A N 1
ATOM 5118 C CA . PHE A 1 663 ? 27.336 -6.907 -52.340 1.00 89.06 663 PHE A CA 1
ATOM 5119 C C . PHE A 1 663 ? 28.767 -6.828 -51.829 1.00 89.06 663 PHE A C 1
ATOM 5121 O O . PHE A 1 663 ? 29.646 -7.481 -52.374 1.00 89.06 663 PHE A O 1
ATOM 5128 N N . TRP A 1 664 ? 28.999 -6.076 -50.752 1.00 85.62 664 TRP A N 1
ATOM 5129 C CA . TRP A 1 664 ? 30.325 -5.953 -50.161 1.00 85.62 664 TRP A CA 1
ATOM 5130 C C . TRP A 1 664 ? 30.836 -7.274 -49.589 1.00 85.62 664 TRP A C 1
ATOM 5132 O O . TRP A 1 664 ? 31.950 -7.683 -49.898 1.00 85.62 664 TRP A O 1
ATOM 5142 N N . PHE A 1 665 ? 30.018 -7.977 -48.806 1.00 82.25 665 PHE A N 1
ATOM 5143 C CA . PHE A 1 665 ? 30.400 -9.275 -48.253 1.00 82.25 665 PHE A CA 1
ATOM 5144 C C . PHE A 1 665 ? 30.645 -10.318 -49.353 1.00 82.25 665 PHE A C 1
ATOM 5146 O O . PHE A 1 665 ? 31.628 -11.055 -49.305 1.00 82.25 665 PHE A O 1
ATOM 5153 N N . GLN A 1 666 ? 29.775 -10.346 -50.363 1.00 82.81 666 GLN A N 1
ATOM 5154 C CA . GLN A 1 666 ? 29.890 -11.241 -51.508 1.00 82.81 666 GLN A CA 1
ATOM 5155 C C . GLN A 1 666 ? 31.155 -10.963 -52.328 1.00 82.81 666 GLN A C 1
ATOM 5157 O O . GLN A 1 666 ? 31.890 -11.900 -52.627 1.00 82.81 666 GLN A O 1
ATOM 5162 N N . ALA A 1 667 ? 31.452 -9.698 -52.620 1.00 84.38 667 ALA A N 1
ATOM 5163 C CA . ALA A 1 667 ? 32.659 -9.291 -53.335 1.00 84.38 667 ALA A CA 1
ATOM 5164 C C . ALA A 1 667 ? 33.942 -9.636 -52.573 1.00 84.38 667 ALA A C 1
ATOM 5166 O O . ALA A 1 667 ? 34.890 -10.138 -53.164 1.00 84.38 667 ALA A O 1
ATOM 5167 N N . VAL A 1 668 ? 33.975 -9.421 -51.252 1.00 82.06 668 VAL A N 1
ATOM 5168 C CA . VAL A 1 668 ? 35.136 -9.787 -50.421 1.00 82.06 668 VAL A CA 1
ATOM 5169 C C . VAL A 1 668 ? 35.396 -11.295 -50.448 1.00 82.06 668 VAL A C 1
ATOM 5171 O O . VAL A 1 668 ? 36.549 -11.713 -50.399 1.00 82.06 668 VAL A O 1
ATOM 5174 N N . TYR A 1 669 ? 34.341 -12.110 -50.506 1.00 79.81 669 TYR A N 1
ATOM 5175 C CA . TYR A 1 669 ? 34.472 -13.565 -50.473 1.00 79.81 669 TYR A CA 1
ATOM 5176 C C . TYR A 1 669 ? 34.765 -14.181 -51.849 1.00 79.81 669 TYR A C 1
ATOM 5178 O O . TYR A 1 669 ? 35.579 -15.093 -51.950 1.00 79.81 669 TYR A O 1
ATOM 5186 N N . THR A 1 670 ? 34.102 -13.696 -52.898 1.00 81.75 670 THR A N 1
ATOM 5187 C CA . THR A 1 670 ? 34.177 -14.284 -54.248 1.00 81.75 670 THR A CA 1
ATOM 5188 C C . THR A 1 670 ? 35.194 -13.599 -55.151 1.00 81.75 670 THR A C 1
ATOM 5190 O O . THR A 1 670 ? 35.717 -14.232 -56.056 1.00 81.75 670 THR A O 1
ATOM 5193 N N . GLY A 1 671 ? 35.514 -12.329 -54.891 1.00 82.00 671 GLY A N 1
ATOM 5194 C CA . GLY A 1 671 ? 36.315 -11.495 -55.788 1.00 82.00 671 GLY A CA 1
ATOM 5195 C C . GLY A 1 671 ? 35.529 -10.917 -56.969 1.00 82.00 671 GLY A C 1
ATOM 5196 O O . GLY A 1 671 ? 36.069 -10.071 -57.676 1.00 82.00 671 GLY A O 1
ATOM 5197 N N . ASP A 1 672 ? 34.262 -11.306 -57.142 1.00 83.81 672 ASP A N 1
ATOM 5198 C CA . ASP A 1 672 ? 33.441 -10.954 -58.300 1.00 83.81 672 ASP A CA 1
ATOM 5199 C C . ASP A 1 672 ? 32.298 -9.985 -57.954 1.00 83.81 672 ASP A C 1
ATOM 5201 O O . ASP A 1 672 ? 31.875 -9.828 -56.802 1.00 83.81 672 ASP A O 1
ATOM 5205 N N . GLY A 1 673 ? 31.767 -9.329 -58.988 1.00 86.56 673 GLY A N 1
ATOM 5206 C CA . GLY A 1 673 ? 30.640 -8.405 -58.895 1.00 86.56 673 GLY A CA 1
ATOM 5207 C C . GLY A 1 673 ? 29.304 -9.083 -58.554 1.00 86.56 673 GLY A C 1
ATOM 5208 O O . GLY A 1 673 ? 29.136 -10.284 -58.792 1.00 86.56 673 GLY A O 1
ATOM 5209 N N . PRO A 1 674 ? 28.309 -8.353 -58.012 1.00 88.81 674 PRO A N 1
ATOM 5210 C CA . PRO A 1 674 ? 26.998 -8.920 -57.697 1.00 88.81 674 PRO A CA 1
ATOM 5211 C C . PRO A 1 674 ? 26.241 -9.465 -58.917 1.00 88.81 674 PRO A C 1
ATOM 5213 O O . PRO A 1 674 ? 25.463 -10.406 -58.759 1.00 88.81 674 PRO A O 1
ATOM 5216 N N . ILE A 1 675 ? 26.443 -8.915 -60.122 1.00 88.12 675 ILE A N 1
ATOM 5217 C CA . ILE A 1 675 ? 25.808 -9.450 -61.339 1.00 88.12 675 ILE A CA 1
ATOM 5218 C C . ILE A 1 675 ? 26.411 -10.800 -61.741 1.00 88.12 675 ILE A C 1
ATOM 5220 O O . ILE A 1 675 ? 25.661 -11.716 -62.073 1.00 88.12 675 ILE A O 1
ATOM 5224 N N . ASP A 1 676 ? 27.732 -10.947 -61.671 1.00 86.62 676 ASP A N 1
ATOM 5225 C CA . ASP A 1 676 ? 28.415 -12.202 -62.009 1.00 86.62 676 ASP A CA 1
ATOM 5226 C C . ASP A 1 676 ? 28.074 -13.307 -61.023 1.00 86.62 676 ASP A C 1
ATOM 5228 O O . ASP A 1 676 ? 27.594 -14.367 -61.414 1.00 86.62 676 ASP A O 1
ATOM 5232 N N . ASN A 1 677 ? 28.134 -12.989 -59.733 1.00 87.38 677 ASN A N 1
ATOM 5233 C CA . ASN A 1 677 ? 27.679 -13.887 -58.685 1.00 87.38 677 ASN A CA 1
ATOM 5234 C C . ASN A 1 677 ? 26.219 -14.339 -58.859 1.00 87.38 677 ASN A C 1
ATOM 5236 O O . ASN A 1 677 ? 25.870 -15.475 -58.533 1.00 87.38 677 ASN A O 1
ATOM 5240 N N . LEU A 1 678 ? 25.340 -13.451 -59.334 1.00 88.75 678 LEU A N 1
ATOM 5241 C CA . LEU A 1 678 ? 23.952 -13.807 -59.617 1.00 88.75 678 LEU A CA 1
ATOM 5242 C C . LEU A 1 678 ? 23.855 -14.765 -60.809 1.00 88.75 678 LEU A C 1
ATOM 5244 O O . LEU A 1 678 ? 23.078 -15.716 -60.751 1.00 88.75 678 LEU A O 1
ATOM 5248 N N . LEU A 1 679 ? 24.616 -14.530 -61.879 1.00 88.69 679 LEU A N 1
ATOM 5249 C CA . LEU A 1 679 ? 24.641 -15.410 -63.048 1.00 88.69 679 LEU A CA 1
ATOM 5250 C C . LEU A 1 679 ? 25.196 -16.794 -62.693 1.00 88.69 679 LEU A C 1
ATOM 5252 O O . LEU A 1 679 ? 24.592 -17.794 -63.080 1.00 88.69 679 LEU A O 1
ATOM 5256 N N . ASP A 1 680 ? 26.256 -16.853 -61.891 1.00 87.62 680 ASP A N 1
ATOM 5257 C CA . ASP A 1 680 ? 26.854 -18.103 -61.421 1.00 87.62 680 ASP A CA 1
ATOM 5258 C C . ASP A 1 680 ? 25.905 -18.870 -60.496 1.00 87.62 680 ASP A C 1
ATOM 5260 O O . ASP A 1 680 ? 25.721 -20.077 -60.654 1.00 87.62 680 ASP A O 1
ATOM 5264 N N . HIS A 1 681 ? 25.211 -18.173 -59.587 1.00 89.00 681 HIS A N 1
ATOM 5265 C CA . HIS A 1 681 ? 24.168 -18.787 -58.763 1.00 89.00 681 HIS A CA 1
ATOM 5266 C C . HIS A 1 681 ? 23.005 -19.330 -59.602 1.00 89.00 681 HIS A C 1
ATOM 5268 O O . HIS A 1 681 ? 22.469 -20.393 -59.302 1.00 89.00 681 HIS A O 1
ATOM 5274 N N . LEU A 1 682 ? 22.584 -18.615 -60.650 1.00 90.00 682 LEU A N 1
ATOM 5275 C CA . LEU A 1 682 ? 21.514 -19.081 -61.535 1.00 90.00 682 LEU A CA 1
ATOM 5276 C C . LEU A 1 682 ? 21.957 -20.262 -62.411 1.00 90.00 682 LEU A C 1
ATOM 5278 O O . LEU A 1 682 ? 21.121 -21.102 -62.748 1.00 90.00 682 LEU A O 1
ATOM 5282 N N . ALA A 1 683 ? 23.242 -20.335 -62.767 1.00 90.12 683 ALA A N 1
ATOM 5283 C CA . ALA A 1 683 ? 23.820 -21.439 -63.526 1.00 90.12 683 ALA A CA 1
ATOM 5284 C C . ALA A 1 683 ? 24.028 -22.701 -62.666 1.00 90.12 683 ALA A C 1
ATOM 5286 O O . ALA A 1 683 ? 23.768 -23.805 -63.147 1.00 90.12 683 ALA A O 1
ATOM 5287 N N . ASP A 1 684 ? 24.440 -22.549 -61.401 1.00 86.06 684 ASP A N 1
ATOM 5288 C CA . ASP A 1 684 ? 24.624 -23.645 -60.441 1.00 86.06 684 ASP A CA 1
ATOM 5289 C C . ASP A 1 684 ? 24.180 -23.262 -59.010 1.00 86.06 684 ASP A C 1
ATOM 5291 O O . ASP A 1 684 ? 24.999 -22.984 -58.124 1.00 86.06 684 ASP A O 1
ATOM 5295 N N . PRO A 1 685 ? 22.868 -23.295 -58.719 1.00 86.69 685 PRO A N 1
ATOM 5296 C CA . PRO A 1 685 ? 22.348 -22.874 -57.416 1.00 86.69 685 PRO A CA 1
ATOM 5297 C C . PRO A 1 685 ? 22.733 -23.829 -56.276 1.00 86.69 685 PRO A C 1
ATOM 5299 O O . PRO A 1 685 ? 22.678 -23.451 -55.100 1.00 86.69 685 PRO A O 1
ATOM 5302 N N . GLY A 1 686 ? 23.112 -25.071 -56.603 1.00 82.25 686 GLY A N 1
ATOM 5303 C CA . GLY A 1 686 ? 23.484 -26.100 -55.633 1.00 82.25 686 GLY A CA 1
ATOM 5304 C C . GLY A 1 686 ? 24.855 -25.863 -55.004 1.00 82.25 686 GLY A C 1
ATOM 5305 O O . GLY A 1 686 ? 25.025 -26.145 -53.817 1.00 82.25 686 GLY A O 1
ATOM 5306 N N . HIS A 1 687 ? 25.793 -25.292 -55.764 1.00 81.06 687 HIS A N 1
ATOM 5307 C CA . HIS A 1 687 ? 27.172 -25.078 -55.316 1.00 81.06 687 HIS A CA 1
ATOM 5308 C C . HIS A 1 687 ? 27.536 -23.596 -55.160 1.00 81.06 687 HIS A C 1
ATOM 5310 O O . HIS A 1 687 ? 28.294 -23.259 -54.254 1.00 81.06 687 HIS A O 1
ATOM 5316 N N . CYS A 1 688 ? 26.954 -22.692 -55.950 1.00 81.38 688 CYS A N 1
ATOM 5317 C CA . CYS A 1 688 ? 27.214 -21.253 -55.864 1.00 81.38 688 CYS A CA 1
ATOM 5318 C C . CYS A 1 688 ? 26.183 -20.556 -54.967 1.00 81.38 688 CYS A C 1
ATOM 5320 O O . CYS A 1 688 ? 25.394 -19.751 -55.441 1.00 81.38 688 CYS A O 1
ATOM 5322 N N . ASN A 1 689 ? 26.124 -20.874 -53.670 1.00 80.75 689 ASN A N 1
ATOM 5323 C CA . ASN A 1 689 ? 25.149 -20.294 -52.729 1.00 80.75 689 ASN A CA 1
ATOM 5324 C C . ASN A 1 689 ? 25.796 -19.844 -51.411 1.00 80.75 689 ASN A C 1
ATOM 5326 O O . ASN A 1 689 ? 26.980 -20.041 -51.196 1.00 80.75 689 ASN A O 1
ATOM 5330 N N . ILE A 1 690 ? 25.018 -19.270 -50.487 1.00 71.44 690 ILE A N 1
ATOM 5331 C CA . ILE A 1 690 ? 25.546 -18.749 -49.212 1.00 71.44 690 ILE A CA 1
ATOM 5332 C C . ILE A 1 690 ? 26.283 -19.798 -48.358 1.00 71.44 690 ILE A C 1
ATOM 5334 O O . ILE A 1 690 ? 27.101 -19.433 -47.517 1.00 71.44 690 ILE A O 1
ATOM 5338 N N . PHE A 1 691 ? 26.012 -21.093 -48.553 1.00 74.69 691 PHE A N 1
ATOM 5339 C CA . PHE A 1 691 ? 26.693 -22.164 -47.830 1.00 74.69 691 PHE A CA 1
ATOM 5340 C C . PHE A 1 691 ? 28.066 -22.504 -48.411 1.00 74.69 691 PHE A C 1
ATOM 5342 O O . PHE A 1 691 ? 28.880 -23.069 -47.683 1.00 74.69 691 PHE A O 1
ATOM 5349 N N . SER A 1 692 ? 28.359 -22.095 -49.653 1.00 69.19 692 SER A N 1
ATOM 5350 C CA . SER A 1 692 ? 29.691 -22.253 -50.250 1.00 69.19 692 SER A CA 1
ATOM 5351 C C . SER A 1 692 ? 30.764 -21.538 -49.423 1.00 69.19 692 SER A C 1
ATOM 5353 O O . SER A 1 692 ? 31.860 -22.071 -49.245 1.00 69.19 692 SER A O 1
ATOM 5355 N N . ALA A 1 693 ? 30.378 -20.424 -48.783 1.00 62.06 693 ALA A N 1
ATOM 5356 C CA . ALA A 1 693 ? 31.188 -19.659 -47.839 1.00 62.06 693 ALA A CA 1
ATOM 5357 C C . ALA A 1 693 ? 31.684 -20.449 -46.619 1.00 62.06 693 ALA A C 1
ATOM 5359 O O . ALA A 1 693 ? 32.680 -20.076 -46.001 1.00 62.06 693 ALA A O 1
ATOM 5360 N N . PHE A 1 694 ? 31.001 -21.542 -46.269 1.00 64.00 694 PHE A N 1
ATOM 5361 C CA . PHE A 1 694 ? 31.316 -22.375 -45.107 1.00 64.00 694 PHE A CA 1
ATOM 5362 C C . PHE A 1 694 ? 31.922 -23.731 -45.483 1.00 64.00 694 PHE A C 1
ATOM 5364 O O . PHE A 1 694 ? 32.245 -24.517 -44.593 1.00 64.00 694 PHE A O 1
ATOM 5371 N N . THR A 1 695 ? 32.067 -24.021 -46.778 1.00 62.25 695 THR A N 1
ATOM 5372 C CA . THR A 1 695 ? 32.585 -25.302 -47.282 1.00 62.25 695 THR A CA 1
ATOM 5373 C C . THR A 1 695 ? 33.986 -25.210 -47.888 1.00 62.25 695 THR A C 1
ATOM 5375 O O . THR A 1 695 ? 34.563 -26.247 -48.208 1.00 62.25 695 THR A O 1
ATOM 5378 N N . SER A 1 696 ? 34.558 -24.010 -48.033 1.00 46.25 696 SER A N 1
ATOM 5379 C CA . SER A 1 696 ? 35.932 -23.827 -48.517 1.00 46.25 696 SER A CA 1
ATOM 5380 C C . SER A 1 696 ? 36.959 -24.055 -47.399 1.00 46.25 696 SER A C 1
ATOM 5382 O O . SER A 1 696 ? 37.050 -23.253 -46.464 1.00 46.25 696 SER A O 1
ATOM 5384 N N . HIS A 1 697 ? 37.715 -25.148 -47.519 1.00 42.19 697 HIS A N 1
ATOM 5385 C CA . HIS A 1 697 ? 39.024 -25.339 -46.891 1.00 42.19 697 HIS A CA 1
ATOM 5386 C C . HIS A 1 697 ? 40.106 -24.531 -47.604 1.00 42.19 697 HIS A C 1
ATOM 5388 O O . HIS A 1 697 ? 40.015 -24.429 -48.849 1.00 42.19 697 HIS A O 1
#

InterPro domains:
  IPR000743 Glycoside hydrolase, family 28 [PF00295] (200-485)
  IPR006626 Parallel beta-helix repeat [SM00710] (254-304)
  IPR006626 Parallel beta-helix repeat [SM00710] (305-326)
  IPR006626 Parallel beta-helix repeat [SM00710] (339-361)
  IPR006626 Parallel beta-helix repeat [SM00710] (367-388)
  IPR006626 Parallel beta-helix repeat [SM00710] (396-417)
  IPR011050 Pectin lyase fold/virulence factor [SSF51126] (103-501)
  IPR012334 Pectin lyase fold [G3DSA:2.160.20.10] (95-488)
  IPR022796 Chlorophyll A-B binding protein [PF00504] (520-667)
  IPR051801 Glycosyl_Hydrolase_28_Enzymes [PTHR31339] (79-510)

Organism: NCBI:txid77586